Protein 6A8M (pdb70)

Organism: Eremothecium gossypii (strain ATCC 10895 / CBS 109.51 / FGSC 9923 / NRRL Y-1056) (NCBI:txid284811)

InterPro domains:
  IPR000994 Peptidase M24 [PF00557] (217-423)
  IPR011993 PH-like domain superfamily [G3DSA:2.30.29.30] (823-954)
  IPR013719 Histone chaperone RTT106/FACT complex subunit SPT16-like, middle domain [PF08512] (832-918)
  IPR013719 Histone chaperone RTT106/FACT complex subunit SPT16-like, middle domain [SM01287] (830-920)
  IPR013953 FACT complex subunit SPT16, middle domain [PF08644] (550-665)
  IPR013953 FACT complex subunit SPT16, middle domain [SM01286] (550-703)
  IPR029148 FACT complex subunit SPT16, N-terminal lobe domain [PF14826] (6-167)
  IPR029148 FACT complex subunit SPT16, N-terminal lobe domain [SM01285] (6-169)
  IPR029149 Creatinase/Aminopeptidase P/Spt16, N-terminal [G3DSA:3.40.350.10] (1-173)
  IPR036005 Creatinase/aminopeptidase-like [G3DSA:3.90.230.10] (174-444)
  IPR036005 Creatinase/aminopeptidase-like [SSF55920] (176-433)
  IPR040258 FACT complex subunit Spt16 [PTHR13980] (1-1027)
  IPR048969 FACT complex subunit SPT16, C-terminal domain [PF21091] (960-1028)
  IPR056595 FACT complex subunit SPT16, PH-like domain [PF24824] (675-811)

Foldseek 3Di:
DFAFDLVQLVVLLVLCLVQPCPFPPRALKEKEFAADDDPVCCFQPSNLVCCRNGLGGAHLWMWMGHFAEIEIEHAPVVVVNPVVSQVVVCVVCVPTYHYHYHHADPPPPGLLVVLVVVLVVRVVSHQEYEYSVPDDDDDDRVVSNVVNVVVSVVVPVHDYDYRLLVVCVSPFFADPQQVLQQLLQLVVQLVLVVVLLVLLVVCLVVVDWDFQLRSLVVSQCVLVPLVVVVVCFVVRQVSGDPPDTADSVQKHWPDRKEKEQDPADDPDPPDHHDGDTRDQAAKMKIKTWMGGSLWIWIWIAIFHEPHDPVSVVVLVVVVVLLCCLQVPQQDFFHALQSSQVSSLVSCVVPPVVQNVQKDQFQWAFGTSRRHSPSGTSHNPTPPDGRHARTKIWGKIKGAQDADPPPRRHDMGMTTFIWHHHPVGIDTSNPNDRPNVVSYHYD

Sequence (442 aa):
EVIIDFSTFENRLLALRDRFPSFDGSPSSLVFILGSADEENPYQKTTILHNWLLGYEFPTTLIAVFKEGCVVITSAAKTRYLEEGVAQMNKKLENTFKIELWQSSKEPGHNLKLFEDLVERVREAGSAVGLATKDSYQGKFITEWKGVWDTAVEKHGLNGVDVSLGLSSLWAVKDEKEQAYLQVSSRGSDKFMNLLSDELVRAVDEEIKITDAKLSDNVENEIDKSRFLKKLSPELTPLCPKGEKFDVNYLDWAYSPIIQSGPKYDLRVSARSSETQLDGNGCILASCCGIRYKNYCSNISRTFLIDPSDEMTDNYDFLLLLQEEIINNLLRVGATPKQIYDGAVNYINSKKPELSAGFTKNVGSLMGLEFRDSQFVLNNKNDYRKVENGDCFNISLGFNNLKDSKTGASYALQLADTVQLTSGGPKVLTNYTKSRSQISFYF

B-factor: mean 23.65, std 9.65, range [9.75, 64.54]

Radius of gyration: 23.93 Å; Cα contacts (8 Å, |Δi|>4): 865; chains: 1; bounding box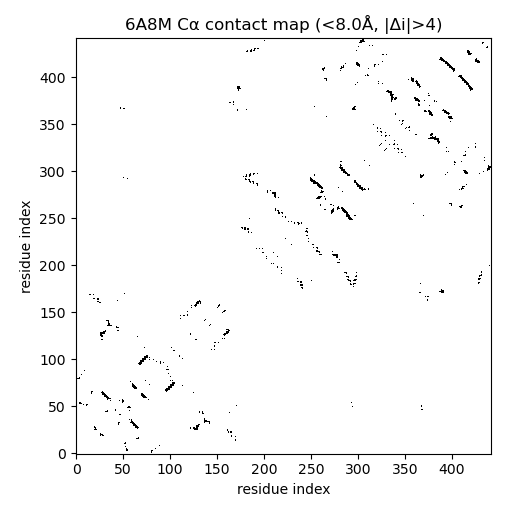: 48×43×73 Å

Nearest PDB structures (foldseek):
  6a8m-assembly1_A  TM=1.002E+00  e=1.510E-99  Eremothecium gossypii ATCC 10895
  3bit-assembly2_B  TM=9.788E-01  e=5.615E-69  Saccharomyces cerevisiae
  3biq-assembly1_A  TM=9.780E-01  e=4.143E-69  Saccharomyces cerevisiae
  3bip-assembly1_A  TM=9.819E-01  e=8.089E-69  Saccharomyces cerevisiae
  3cb5-assembly2_B  TM=9.221E-01  e=2.940E-47  Schizosaccharomyces pombe

Structure (mmCIF, N/CA/C/O backbone):
data_6A8M
#
_entry.id   6A8M
#
_cell.length_a   119.885
_cell.length_b   119.885
_cell.length_c   76.662
_cell.angle_alpha   90.00
_cell.angle_beta   90.00
_cell.angle_gamma   120.00
#
_symmetry.space_group_name_H-M   'H 3'
#
loop_
_entity.id
_entity.type
_entity.pdbx_description
1 polymer 'FACT complex subunit SPT16'
2 water water
#
loop_
_atom_site.group_PDB
_atom_site.id
_atom_site.type_symbol
_atom_site.label_atom_id
_atom_site.label_alt_id
_atom_site.label_comp_id
_atom_site.label_asym_id
_atom_site.label_entity_id
_atom_site.label_seq_id
_atom_site.pdbx_PDB_ins_code
_atom_site.Cartn_x
_atom_site.Cartn_y
_atom_site.Cartn_z
_atom_site.occupancy
_atom_site.B_iso_or_equiv
_atom_site.auth_seq_id
_atom_site.auth_comp_id
_atom_site.auth_asym_id
_atom_site.auth_atom_id
_atom_site.pdbx_PDB_model_num
ATOM 1 N N . GLU A 1 4 ? -1.853 12.955 31.951 1.00 59.28 4 GLU A N 1
ATOM 2 C CA . GLU A 1 4 ? -2.548 12.622 30.712 1.00 58.92 4 GLU A CA 1
ATOM 3 C C . GLU A 1 4 ? -3.998 13.107 30.741 1.00 57.11 4 GLU A C 1
ATOM 4 O O . GLU A 1 4 ? -4.399 13.939 29.927 1.00 57.64 4 GLU A O 1
ATOM 6 N N . VAL A 1 5 ? -4.778 12.582 31.680 1.00 53.67 5 VAL A N 1
ATOM 7 C CA . VAL A 1 5 ? -6.180 12.955 31.837 1.00 49.16 5 VAL A CA 1
ATOM 8 C C . VAL A 1 5 ? -6.273 14.111 32.825 1.00 46.06 5 VAL A C 1
ATOM 9 O O . VAL A 1 5 ? -5.865 13.984 33.985 1.00 44.04 5 VAL A O 1
ATOM 13 N N . ILE A 1 6 ? -6.800 15.243 32.364 1.00 43.02 6 ILE A N 1
ATOM 14 C CA . ILE A 1 6 ? -7.060 16.403 33.209 1.00 40.14 6 ILE A CA 1
ATOM 15 C C . ILE A 1 6 ? -8.455 16.902 32.874 1.00 36.25 6 ILE A C 1
ATOM 16 O O . ILE A 1 6 ? -8.727 17.265 31.722 1.00 36.37 6 ILE A O 1
ATOM 21 N N . ILE A 1 7 ? -9.334 16.924 33.870 1.00 31.73 7 ILE A N 1
ATOM 22 C CA . ILE A 1 7 ? -10.702 17.367 33.649 1.00 27.46 7 ILE A CA 1
ATOM 23 C C . ILE A 1 7 ? -10.751 18.886 33.717 1.00 26.28 7 ILE A C 1
ATOM 24 O O . ILE A 1 7 ? -10.191 19.498 34.631 1.00 26.93 7 ILE A O 1
ATOM 29 N N . ASP A 1 8 ? -11.374 19.493 32.715 1.00 25.52 8 ASP A N 1
ATOM 30 C CA . ASP A 1 8 ? -11.641 20.930 32.679 1.00 26.27 8 ASP A CA 1
ATOM 31 C C . ASP A 1 8 ? -12.802 21.208 33.625 1.00 24.69 8 ASP A C 1
ATOM 32 O O . ASP A 1 8 ? -13.963 20.944 33.296 1.00 24.43 8 ASP A O 1
ATOM 37 N N . PHE A 1 9 ? -12.500 21.751 34.805 1.00 24.71 9 PHE A N 1
ATOM 38 C CA . PHE A 1 9 ? -13.527 21.887 35.826 1.00 24.46 9 PHE A CA 1
ATOM 39 C C . PHE A 1 9 ? -14.384 23.144 35.686 1.00 25.74 9 PHE A C 1
ATOM 40 O O . PHE A 1 9 ? -15.477 23.187 36.255 1.00 24.70 9 PHE A O 1
ATOM 48 N N . SER A 1 10 ? -13.947 24.174 34.961 1.00 25.90 10 SER A N 1
ATOM 49 C CA . SER A 1 10 ? -14.898 25.256 34.716 1.00 27.66 10 SER A CA 1
ATOM 50 C C . SER A 1 10 ? -15.966 24.790 33.739 1.00 23.25 10 SER A C 1
ATOM 51 O O . SER A 1 10 ? -17.146 25.105 33.893 1.00 23.26 10 SER A O 1
ATOM 54 N N . THR A 1 11 ? -15.561 23.986 32.760 1.00 24.08 11 THR A N 1
ATOM 55 C CA . THR A 1 11 ? -16.494 23.389 31.822 1.00 24.83 11 THR A CA 1
ATOM 56 C C . THR A 1 11 ? -17.413 22.389 32.524 1.00 22.00 11 THR A C 1
ATOM 57 O O . THR A 1 11 ? -18.632 22.385 32.301 1.00 22.02 11 THR A O 1
ATOM 61 N N . PHE A 1 12 ? -16.840 21.552 33.389 1.00 19.75 12 PHE A N 1
ATOM 62 C CA . PHE A 1 12 ? -17.633 20.606 34.177 1.00 18.51 12 PHE A CA 1
ATOM 63 C C . PHE A 1 12 ? -18.681 21.332 35.004 1.00 18.25 12 PHE A C 1
ATOM 64 O O . PHE A 1 12 ? -19.850 20.948 35.005 1.00 20.41 12 PHE A O 1
ATOM 72 N N . GLU A 1 13 ? -18.276 22.401 35.705 1.00 19.15 13 GLU A N 1
ATOM 73 C CA . GLU A 1 13 ? -19.208 23.148 36.545 1.00 18.61 13 GLU A CA 1
ATOM 74 C C . GLU A 1 13 ? -20.342 23.763 35.726 1.00 18.26 13 GLU A C 1
ATOM 75 O O . GLU A 1 13 ? -21.521 23.614 36.063 1.00 20.70 13 GLU A O 1
ATOM 81 N N . ASN A 1 14 ? -20.005 24.457 34.638 1.00 19.32 14 ASN A N 1
ATOM 82 C CA . ASN A 1 14 ? -21.034 25.133 33.849 1.00 20.24 14 ASN A CA 1
ATOM 83 C C . ASN A 1 14 ? -22.019 24.141 33.246 1.00 17.89 14 ASN A C 1
ATOM 84 O O . ASN A 1 14 ? -23.230 24.394 33.220 1.00 21.78 14 ASN A O 1
ATOM 89 N N . ARG A 1 15 ? -21.524 22.996 32.785 1.00 18.01 15 ARG A N 1
ATOM 90 C CA . ARG A 1 15 ? -22.391 22.038 32.104 1.00 16.37 15 ARG A CA 1
ATOM 91 C C . ARG A 1 15 ? -23.228 21.245 33.098 1.00 16.57 15 ARG A C 1
ATOM 92 O O . ARG A 1 15 ? -24.412 20.983 32.853 1.00 15.97 15 ARG A O 1
ATOM 100 N N . LEU A 1 16 ? -22.626 20.858 34.222 1.00 16.50 16 LEU A N 1
ATOM 101 C CA . LEU A 1 16 ? -23.385 20.184 35.273 1.00 16.34 16 LEU A CA 1
ATOM 102 C C . LEU A 1 16 ? -24.465 21.090 35.842 1.00 17.21 16 LEU A C 1
ATOM 103 O O . LEU A 1 16 ? -25.598 20.648 36.057 1.00 18.03 16 LEU A O 1
ATOM 108 N N . LEU A 1 17 ? -24.145 22.371 36.073 1.00 18.20 17 LEU A N 1
ATOM 109 C CA . LEU A 1 17 ? -25.160 23.293 36.574 1.00 17.77 17 LEU A CA 1
ATOM 110 C C . LEU A 1 17 ? -26.234 23.563 35.524 1.00 16.96 17 LEU A C 1
ATOM 111 O O . LEU A 1 17 ? -27.417 23.673 35.864 1.00 19.46 17 LEU A O 1
ATOM 116 N N . ALA A 1 18 ? -25.855 23.634 34.242 1.00 16.57 18 ALA A N 1
ATOM 117 C CA . ALA A 1 18 ? -26.872 23.753 33.191 1.00 17.79 18 ALA A CA 1
ATOM 118 C C . ALA A 1 18 ? -27.825 22.568 33.204 1.00 17.73 18 ALA A C 1
ATOM 119 O O . ALA A 1 18 ? -29.041 22.737 33.057 1.00 17.42 18 ALA A O 1
ATOM 121 N N . LEU A 1 19 ? -27.291 21.359 33.414 1.00 18.67 19 LEU A N 1
ATOM 122 C CA . LEU A 1 19 ? -28.126 20.161 33.499 1.00 18.47 19 LEU A CA 1
ATOM 123 C C . LEU A 1 19 ? -29.052 20.212 34.705 1.00 18.67 19 LEU A C 1
ATOM 124 O O . LEU A 1 19 ? -30.239 19.878 34.608 1.00 20.18 19 LEU A O 1
ATOM 129 N N . ARG A 1 20 ? -28.518 20.615 35.859 1.00 17.23 20 ARG A N 1
ATOM 130 C CA . ARG A 1 20 ? -29.343 20.817 37.045 1.00 19.91 20 ARG A CA 1
ATOM 131 C C . ARG A 1 20 ? -30.471 21.799 36.759 1.00 19.66 20 ARG A C 1
ATOM 132 O O . ARG A 1 20 ? -31.634 21.540 37.081 1.00 23.13 20 ARG A O 1
ATOM 140 N N . ASP A 1 21 ? -30.138 22.936 36.149 1.00 21.27 21 ASP A N 1
ATOM 141 C CA . ASP A 1 21 ? -31.145 23.967 35.908 1.00 26.02 21 ASP A CA 1
ATOM 142 C C . ASP A 1 21 ? -32.244 23.477 34.976 1.00 26.32 21 ASP A C 1
ATOM 143 O O . ASP A 1 21 ? -33.421 23.795 35.178 1.00 25.61 21 ASP A O 1
ATOM 148 N N . ARG A 1 22 ? -31.891 22.667 33.975 1.00 26.65 22 ARG A N 1
ATOM 149 C CA . ARG A 1 22 ? -32.819 22.386 32.886 1.00 29.29 22 ARG A CA 1
ATOM 150 C C . ARG A 1 22 ? -33.634 21.114 33.072 1.00 26.93 22 ARG A C 1
ATOM 151 O O . ARG A 1 22 ? -34.750 21.033 32.539 1.00 26.36 22 ARG A O 1
ATOM 159 N N . PHE A 1 23 ? -33.134 20.117 33.829 1.00 23.15 23 PHE A N 1
ATOM 160 C CA . PHE A 1 23 ? -33.800 18.820 33.774 1.00 21.20 23 PHE A CA 1
ATOM 161 C C . PHE A 1 23 ? -35.222 18.790 34.353 1.00 22.31 23 PHE A C 1
ATOM 162 O O . PHE A 1 23 ? -36.045 18.033 33.832 1.00 22.60 23 PHE A O 1
ATOM 170 N N . PRO A 1 24 ? -35.580 19.540 35.408 1.00 22.91 24 PRO A N 1
ATOM 171 C CA . PRO A 1 24 ? -36.945 19.388 35.937 1.00 24.98 24 PRO A CA 1
ATOM 172 C C . PRO A 1 24 ? -38.026 19.777 34.945 1.00 28.39 24 PRO A C 1
ATOM 173 O O . PRO A 1 24 ? -39.157 19.291 35.074 1.00 31.81 24 PRO A O 1
ATOM 177 N N . SER A 1 25 ? -37.716 20.619 33.957 1.00 29.54 25 SER A N 1
ATOM 178 C CA . SER A 1 25 ? -38.662 20.985 32.908 1.00 31.67 25 SER A CA 1
ATOM 179 C C . SER A 1 25 ? -38.512 20.143 31.638 1.00 28.38 25 SER A C 1
ATOM 180 O O . SER A 1 25 ? -39.178 20.434 30.633 1.00 26.35 25 SER A O 1
ATOM 183 N N . PHE A 1 26 ? -37.644 19.127 31.645 1.00 23.62 26 PHE A N 1
ATOM 184 C CA . PHE A 1 26 ? -37.735 18.091 30.624 1.00 22.16 26 PHE A CA 1
ATOM 185 C C . PHE A 1 26 ? -39.153 17.529 30.583 1.00 23.09 26 PHE A C 1
ATOM 186 O O . PHE A 1 26 ? -39.868 17.514 31.591 1.00 25.58 26 PHE A O 1
ATOM 194 N N . ASP A 1 27 ? -39.565 17.083 29.400 1.00 21.84 27 ASP A N 1
ATOM 195 C CA . ASP A 1 27 ? -40.829 16.371 29.270 1.00 22.53 27 ASP A CA 1
ATOM 196 C C . ASP A 1 27 ? -40.927 15.295 30.340 1.00 22.56 27 ASP A C 1
ATOM 197 O O . ASP A 1 27 ? -39.953 14.597 30.632 1.00 24.24 27 ASP A O 1
ATOM 202 N N . GLY A 1 28 ? -42.107 15.169 30.939 1.00 23.63 28 GLY A N 1
ATOM 203 C CA . GLY A 1 28 ? -42.299 14.198 31.994 1.00 25.23 28 GLY A CA 1
ATOM 204 C C . GLY A 1 28 ? -41.909 14.668 33.378 1.00 25.22 28 GLY A C 1
ATOM 205 O O . GLY A 1 28 ? -42.115 13.920 34.340 1.00 26.84 28 GLY A O 1
ATOM 206 N N . SER A 1 29 ? -41.342 15.869 33.507 1.00 24.92 29 SER A N 1
ATOM 207 C CA . SER A 1 29 ? -41.019 16.475 34.796 1.00 26.10 29 SER A CA 1
ATOM 208 C C . SER A 1 29 ? -40.272 15.525 35.740 1.00 24.40 29 SER A C 1
ATOM 209 O O . SER A 1 29 ? -40.776 15.186 36.814 1.00 26.87 29 SER A O 1
ATOM 212 N N . PRO A 1 30 ? -39.081 15.059 35.368 1.00 21.85 30 PRO A N 1
ATOM 213 C CA . PRO A 1 30 ? -38.335 14.202 36.296 1.00 22.47 30 PRO A CA 1
ATOM 214 C C . PRO A 1 30 ? -37.896 15.010 37.510 1.00 22.63 30 PRO A C 1
ATOM 215 O O . PRO A 1 30 ? -37.569 16.195 37.400 1.00 24.40 30 PRO A O 1
ATOM 219 N N . SER A 1 31 ? -37.907 14.360 38.673 1.00 23.10 31 SER A N 1
ATOM 220 C CA . SER A 1 31 ? -37.483 14.973 39.925 1.00 25.90 31 SER A CA 1
ATOM 221 C C . SER A 1 31 ? -36.007 14.756 40.219 1.00 22.69 31 SER A C 1
ATOM 222 O O . SER A 1 31 ? -35.458 15.414 41.115 1.00 22.25 31 SER A O 1
ATOM 225 N N . SER A 1 32 ? -35.363 13.854 39.488 1.00 21.03 32 SER A N 1
ATOM 226 C CA . SER A 1 32 ? -33.946 13.538 39.624 1.00 20.92 32 SER A CA 1
ATOM 227 C C . SER A 1 32 ? -33.551 12.774 38.369 1.00 20.48 32 SER A C 1
ATOM 228 O O . SER A 1 32 ? -34.409 12.314 37.620 1.00 20.40 32 SER A O 1
ATOM 231 N N . LEU A 1 33 ? -32.242 12.637 38.158 1.00 18.12 33 LEU A N 1
ATOM 232 C CA . LEU A 1 33 ? -31.679 11.928 37.016 1.00 17.79 33 LEU A CA 1
ATOM 233 C C . LEU A 1 33 ? -30.730 10.865 37.540 1.00 16.21 33 LEU A C 1
ATOM 234 O O . LEU A 1 33 ? -30.011 11.113 38.511 1.00 15.07 33 LEU A O 1
ATOM 239 N N . VAL A 1 34 ? -30.712 9.690 36.903 1.00 15.61 34 VAL A N 1
ATOM 240 C CA . VAL A 1 34 ? -29.706 8.669 37.197 1.00 15.94 34 VAL A CA 1
ATOM 241 C C . VAL A 1 34 ? -29.127 8.125 35.891 1.00 15.68 34 VAL A C 1
ATOM 242 O O . VAL A 1 34 ? -29.875 7.642 35.032 1.00 16.42 34 VAL A O 1
ATOM 246 N N . PHE A 1 35 ? -27.796 8.172 35.764 1.00 14.23 35 PHE A N 1
ATOM 247 C CA . PHE A 1 35 ? -27.074 7.648 34.608 1.00 13.68 35 PHE A CA 1
ATOM 248 C C . PHE A 1 35 ? -26.035 6.648 35.096 1.00 14.22 35 PHE A C 1
ATOM 249 O O . PHE A 1 35 ? -25.257 6.962 36.003 1.00 16.11 35 PHE A O 1
ATOM 257 N N . ILE A 1 36 ? -26.005 5.463 34.484 1.00 15.61 36 ILE A N 1
ATOM 258 C CA . ILE A 1 36 ? -25.140 4.382 34.949 1.00 15.20 36 ILE A CA 1
ATOM 259 C C . ILE A 1 36 ? -24.308 3.907 33.775 1.00 15.58 36 ILE A C 1
ATOM 260 O O . ILE A 1 36 ? -24.856 3.404 32.787 1.00 17.78 36 ILE A O 1
ATOM 265 N N . LEU A 1 37 ? -22.992 4.027 33.893 1.00 15.08 37 LEU A N 1
ATOM 266 C CA . LEU A 1 37 ? -22.087 3.574 32.850 1.00 15.62 37 LEU A CA 1
ATOM 267 C C . LEU A 1 37 ? -21.437 2.290 33.346 1.00 16.03 37 LEU A C 1
ATOM 268 O O . LEU A 1 37 ? -20.815 2.280 34.410 1.00 16.67 37 LEU A O 1
ATOM 273 N N . GLY A 1 38 ? -21.601 1.205 32.596 1.00 17.38 38 GLY A N 1
ATOM 274 C CA . GLY A 1 38 ? -20.944 -0.022 32.992 1.00 19.21 38 GLY A CA 1
ATOM 275 C C . GLY A 1 38 ? -19.575 -0.145 32.355 1.00 19.26 38 GLY A C 1
ATOM 276 O O . GLY A 1 38 ? -18.785 0.800 32.388 1.00 18.26 38 GLY A O 1
ATOM 277 N N . SER A 1 39 ? -19.279 -1.293 31.755 1.00 21.54 39 SER A N 1
ATOM 278 C CA . SER A 1 39 ? -18.008 -1.432 31.063 1.00 21.83 39 SER A CA 1
ATOM 279 C C . SER A 1 39 ? -18.051 -0.676 29.741 1.00 20.85 39 SER A C 1
ATOM 280 O O . SER A 1 39 ? -19.096 -0.576 29.087 1.00 21.77 39 SER A O 1
ATOM 283 N N . ALA A 1 40 ? -16.900 -0.144 29.343 1.00 24.40 40 ALA A N 1
ATOM 284 C CA . ALA A 1 40 ? -16.830 0.581 28.082 1.00 28.56 40 ALA A CA 1
ATOM 285 C C . ALA A 1 40 ? -17.157 -0.348 26.923 1.00 30.50 40 ALA A C 1
ATOM 286 O O . ALA A 1 40 ? -16.795 -1.529 26.924 1.00 30.29 40 ALA A O 1
ATOM 288 N N . ASP A 1 41 ? -17.880 0.188 25.947 1.00 33.27 41 ASP A N 1
ATOM 289 C CA . ASP A 1 41 ? -18.281 -0.540 24.747 1.00 38.33 41 ASP A CA 1
ATOM 290 C C . ASP A 1 41 ? -17.845 0.317 23.563 1.00 40.48 41 ASP A C 1
ATOM 291 O O . ASP A 1 41 ? -18.602 1.179 23.107 1.00 38.13 41 ASP A O 1
ATOM 296 N N . GLU A 1 42 ? -16.619 0.093 23.079 1.00 44.71 42 GLU A N 1
ATOM 297 C CA . GLU A 1 42 ? -16.104 0.902 21.979 1.00 47.08 42 GLU A CA 1
ATOM 298 C C . GLU A 1 42 ? -16.895 0.706 20.693 1.00 47.80 42 GLU A C 1
ATOM 299 O O . GLU A 1 42 ? -16.735 1.503 19.761 1.00 47.85 42 GLU A O 1
ATOM 301 N N . GLU A 1 43 ? -17.755 -0.312 20.627 1.00 49.54 43 GLU A N 1
ATOM 302 C CA . GLU A 1 43 ? -18.584 -0.541 19.452 1.00 51.86 43 GLU A CA 1
ATOM 303 C C . GLU A 1 43 ? -19.846 0.314 19.425 1.00 49.98 43 GLU A C 1
ATOM 304 O O . GLU A 1 43 ? -20.510 0.369 18.383 1.00 49.64 43 GLU A O 1
ATOM 310 N N . ASN A 1 44 ? -20.195 0.975 20.529 1.00 43.89 44 ASN A N 1
ATOM 311 C CA . ASN A 1 44 ? -21.362 1.858 20.583 1.00 40.07 44 ASN A CA 1
ATOM 312 C C . ASN A 1 44 ? -20.983 3.134 21.315 1.00 33.03 44 ASN A C 1
ATOM 313 O O . ASN A 1 44 ? -21.363 3.351 22.473 1.00 31.73 44 ASN A O 1
ATOM 318 N N . PRO A 1 45 ? -20.252 4.029 20.646 1.00 27.98 45 PRO A N 1
ATOM 319 C CA . PRO A 1 45 ? -19.724 5.221 21.324 1.00 24.23 45 PRO A CA 1
ATOM 320 C C . PRO A 1 45 ? -20.733 6.339 21.537 1.00 22.41 45 PRO A C 1
ATOM 321 O O . PRO A 1 45 ? -20.401 7.307 22.227 1.00 25.03 45 PRO A O 1
ATOM 325 N N . TYR A 1 46 ? -21.931 6.255 20.958 1.00 19.81 46 TYR A N 1
ATOM 326 C CA . TYR A 1 46 ? -22.878 7.364 20.982 1.00 18.19 46 TYR A CA 1
ATOM 327 C C . TYR A 1 46 ? -24.068 7.103 21.899 1.00 16.38 46 TYR A C 1
ATOM 328 O O . TYR A 1 46 ? -25.130 7.713 21.706 1.00 22.44 46 TYR A O 1
ATOM 337 N N . GLN A 1 47 ? -23.924 6.222 22.887 1.00 15.79 47 GLN A N 1
ATOM 338 C CA . GLN A 1 47 ? -24.981 6.067 23.885 1.00 15.68 47 GLN A CA 1
ATOM 339 C C . GLN A 1 47 ? -25.074 7.335 24.734 1.00 16.75 47 GLN A C 1
ATOM 340 O O . GLN A 1 47 ? -24.088 8.050 24.942 1.00 15.71 47 GLN A O 1
ATOM 346 N N . LYS A 1 48 ? -26.287 7.627 25.209 1.00 16.58 48 LYS A N 1
ATOM 347 C CA . LYS A 1 48 ? -26.503 8.921 25.845 1.00 15.51 48 LYS A CA 1
ATOM 348 C C . LYS A 1 48 ? -25.635 9.085 27.078 1.00 12.69 48 LYS A C 1
ATOM 349 O O . LYS A 1 48 ? -25.149 10.187 27.364 1.00 13.00 48 LYS A O 1
ATOM 355 N N . THR A 1 49 ? -25.430 8.006 27.828 1.00 13.33 49 THR A N 1
ATOM 356 C CA . THR A 1 49 ? -24.647 8.134 29.053 1.00 14.17 49 THR A CA 1
ATOM 357 C C . THR A 1 49 ? -23.186 8.393 28.738 1.00 13.96 49 THR A C 1
ATOM 358 O O . THR A 1 49 ? -22.537 9.214 29.404 1.00 13.89 49 THR A O 1
ATOM 362 N N . THR A 1 50 ? -22.665 7.733 27.702 1.00 13.51 50 THR A N 1
ATOM 363 C CA . THR A 1 50 ? -21.302 8.010 27.255 1.00 11.93 50 THR A CA 1
ATOM 364 C C . THR A 1 50 ? -21.168 9.432 26.748 1.00 14.17 50 THR A C 1
ATOM 365 O O . THR A 1 50 ? -20.186 10.117 27.052 1.00 13.46 50 THR A O 1
ATOM 369 N N . ILE A 1 51 ? -22.146 9.900 25.965 1.00 13.27 51 ILE A N 1
ATOM 370 C CA . ILE A 1 51 ? -22.118 11.291 25.518 1.00 14.79 51 ILE A CA 1
ATOM 371 C C . ILE A 1 51 ? -22.102 12.220 26.725 1.00 13.51 51 ILE A C 1
ATOM 372 O O . ILE A 1 51 ? -21.309 13.163 26.791 1.00 12.97 51 ILE A O 1
ATOM 377 N N . LEU A 1 52 ? -22.966 11.946 27.713 1.00 12.26 52 LEU A N 1
ATOM 378 C CA . LEU A 1 52 ? -23.019 12.779 28.906 1.00 11.87 52 LEU A CA 1
ATOM 379 C C . LEU A 1 52 ? -21.658 12.841 29.594 1.00 13.07 52 LEU A C 1
ATOM 380 O O . LEU A 1 52 ? -21.207 13.926 29.997 1.00 14.21 52 LEU A O 1
ATOM 385 N N . HIS A 1 53 ? -20.965 11.698 29.702 1.00 12.53 53 HIS A N 1
ATOM 386 C CA . HIS A 1 53 ? -19.625 11.713 30.296 1.00 12.78 53 HIS A CA 1
ATOM 387 C C . HIS A 1 53 ? -18.677 12.573 29.482 1.00 13.52 53 HIS A C 1
ATOM 388 O O . HIS A 1 53 ? -17.923 13.379 30.039 1.00 15.35 53 HIS A O 1
ATOM 395 N N . ASN A 1 54 ? -18.712 12.419 28.158 1.00 15.11 54 ASN A N 1
ATOM 396 C CA . ASN A 1 54 ? -17.821 13.196 27.313 1.00 14.50 54 ASN A CA 1
ATOM 397 C C . ASN A 1 54 ? -18.112 14.674 27.463 1.00 14.45 54 ASN A C 1
ATOM 398 O O . ASN A 1 54 ? -17.188 15.499 27.485 1.00 16.06 54 ASN A O 1
ATOM 403 N N . TRP A 1 55 ? -19.396 15.018 27.606 1.00 12.34 55 TRP A N 1
ATOM 404 C CA . TRP A 1 55 ? -19.805 16.413 27.771 1.00 13.59 55 TRP A CA 1
ATOM 405 C C . TRP A 1 55 ? -19.400 16.959 29.138 1.00 14.06 55 TRP A C 1
ATOM 406 O O . TRP A 1 55 ? -18.801 18.037 29.237 1.00 15.37 55 TRP A O 1
ATOM 417 N N . LEU A 1 56 ? -19.710 16.229 30.212 1.00 14.28 56 LEU A N 1
ATOM 418 C CA . LEU A 1 56 ? -19.420 16.767 31.540 1.00 15.52 56 LEU A CA 1
ATOM 419 C C . LEU A 1 56 ? -17.932 16.738 31.850 1.00 16.01 56 LEU A C 1
ATOM 420 O O . LEU A 1 56 ? -17.395 17.687 32.445 1.00 16.42 56 LEU A O 1
ATOM 425 N N . LEU A 1 57 ? -17.261 15.642 31.482 1.00 15.47 57 LEU A N 1
ATOM 426 C CA . LEU A 1 57 ? -15.927 15.324 31.968 1.00 17.87 57 LEU A CA 1
ATOM 427 C C . LEU A 1 57 ? -14.855 15.393 30.900 1.00 20.19 57 LEU A C 1
ATOM 428 O O . LEU A 1 57 ? -13.679 15.558 31.247 1.00 21.48 57 LEU A O 1
ATOM 433 N N . GLY A 1 58 ? -15.225 15.275 29.623 1.00 19.53 58 GLY A N 1
ATOM 434 C CA . GLY A 1 58 ? -14.256 15.150 28.552 1.00 18.83 58 GLY A CA 1
ATOM 435 C C . GLY A 1 58 ? -13.800 13.739 28.290 1.00 20.58 58 GLY A C 1
ATOM 436 O O . GLY A 1 58 ? -13.064 13.515 27.321 1.00 21.10 58 GLY A O 1
ATOM 437 N N . TYR A 1 59 ? -14.245 12.775 29.098 1.00 18.29 59 TYR A N 1
ATOM 438 C CA . TYR A 1 59 ? -13.793 11.390 29.038 1.00 17.69 59 TYR A CA 1
ATOM 439 C C . TYR A 1 59 ? -14.931 10.510 29.504 1.00 18.57 59 TYR A C 1
ATOM 440 O O . TYR A 1 59 ? -15.758 10.934 30.313 1.00 18.81 59 TYR A O 1
ATOM 449 N N . GLU A 1 60 ? -14.958 9.283 28.998 1.00 17.83 60 GLU A N 1
ATOM 450 C CA . GLU A 1 60 ? -15.873 8.282 29.524 1.00 18.77 60 GLU A CA 1
ATOM 451 C C . GLU A 1 60 ? -15.274 7.689 30.803 1.00 19.48 60 GLU A C 1
ATOM 452 O O . GLU A 1 60 ? -14.087 7.343 30.843 1.00 18.39 60 GLU A O 1
ATOM 458 N N . PHE A 1 61 ? -16.078 7.622 31.869 1.00 16.56 61 PHE A N 1
ATOM 459 C CA . PHE A 1 61 ? -15.659 7.013 33.130 1.00 17.05 61 PHE A CA 1
ATOM 460 C C . PHE A 1 61 ? -16.403 5.699 33.281 1.00 17.88 61 PHE A C 1
ATOM 461 O O . PHE A 1 61 ? -17.582 5.694 33.676 1.00 18.16 61 PHE A O 1
ATOM 469 N N . PRO A 1 62 ? -15.803 4.566 32.936 1.00 18.10 62 PRO A N 1
ATOM 470 C CA . PRO A 1 62 ? -16.521 3.298 33.070 1.00 17.23 62 PRO A CA 1
ATOM 471 C C . PRO A 1 62 ? -16.853 2.996 34.523 1.00 16.09 62 PRO A C 1
ATOM 472 O O . PRO A 1 62 ? -16.269 3.558 35.456 1.00 16.89 62 PRO A O 1
ATOM 476 N N . THR A 1 63 ? -17.829 2.101 34.696 1.00 15.65 63 THR A N 1
ATOM 477 C CA . THR A 1 63 ? -18.189 1.585 36.016 1.00 16.30 63 THR A CA 1
ATOM 478 C C . THR A 1 63 ? -18.465 2.723 37.001 1.00 15.04 63 THR A C 1
ATOM 479 O O . THR A 1 63 ? -17.871 2.810 38.075 1.00 19.96 63 THR A O 1
ATOM 483 N N . THR A 1 64 ? -19.339 3.639 36.590 1.00 14.71 64 THR A N 1
ATOM 484 C CA . THR A 1 64 ? -19.565 4.893 37.291 1.00 15.18 64 THR A CA 1
ATOM 485 C C . THR A 1 64 ? -21.038 5.242 37.220 1.00 14.58 64 THR A C 1
ATOM 486 O O . THR A 1 64 ? -21.659 5.086 36.168 1.00 14.69 64 THR A O 1
ATOM 490 N N . LEU A 1 65 ? -21.586 5.704 38.338 1.00 14.81 65 LEU A N 1
ATOM 491 C CA . LEU A 1 65 ? -22.949 6.201 38.389 1.00 14.03 65 LEU A CA 1
ATOM 492 C C . LEU A 1 65 ? -22.925 7.694 38.693 1.00 13.67 65 LEU A C 1
ATOM 493 O O . LEU A 1 65 ? -22.191 8.152 39.571 1.00 15.25 65 LEU A O 1
ATOM 498 N N . ILE A 1 66 ? -23.760 8.450 37.991 1.00 15.06 66 ILE A N 1
ATOM 499 C CA . ILE A 1 66 ? -23.948 9.865 38.244 1.00 14.30 66 ILE A CA 1
ATOM 500 C C . ILE A 1 66 ? -25.442 10.103 38.415 1.00 15.21 66 ILE A C 1
ATOM 501 O O . ILE A 1 66 ? -26.226 9.771 37.522 1.00 15.40 66 ILE A O 1
ATOM 506 N N . ALA A 1 67 ? -25.832 10.680 39.540 1.00 15.17 67 ALA A N 1
ATOM 507 C CA . ALA A 1 67 ? -27.218 11.053 39.772 1.00 15.66 67 ALA A CA 1
ATOM 508 C C . ALA A 1 67 ? -27.287 12.539 40.067 1.00 16.18 67 ALA A C 1
ATOM 509 O O . ALA A 1 67 ? -26.417 13.078 40.755 1.00 15.57 67 ALA A O 1
ATOM 511 N N . VAL A 1 68 ? -28.318 13.200 39.538 1.00 15.93 68 VAL A N 1
ATOM 512 C CA . VAL A 1 68 ? -28.430 14.656 39.611 1.00 15.28 68 VAL A CA 1
ATOM 513 C C . VAL A 1 68 ? -29.738 15.024 40.296 1.00 17.30 68 VAL A C 1
ATOM 514 O O . VAL A 1 68 ? -30.780 14.421 40.024 1.00 17.17 68 VAL A O 1
ATOM 518 N N . PHE A 1 69 ? -29.673 16.022 41.182 1.00 18.15 69 PHE A N 1
ATOM 519 C CA . PHE A 1 69 ? -30.813 16.511 41.953 1.00 21.92 69 PHE A CA 1
ATOM 520 C C . PHE A 1 69 ? -30.791 18.036 41.952 1.00 21.67 69 PHE A C 1
ATOM 521 O O . PHE A 1 69 ? -29.798 18.659 41.566 1.00 22.76 69 PHE A O 1
ATOM 529 N N . LYS A 1 70 ? -31.883 18.649 42.430 1.00 21.48 70 LYS A N 1
ATOM 530 C CA . LYS A 1 70 ? -31.882 20.105 42.592 1.00 22.58 70 LYS A CA 1
ATOM 531 C C . LYS A 1 70 ? -30.710 20.574 43.446 1.00 23.85 70 LYS A C 1
ATOM 532 O O . LYS A 1 70 ? -30.029 21.555 43.106 1.00 25.07 70 LYS A O 1
ATOM 538 N N . GLU A 1 71 ? -30.447 19.891 44.553 1.00 24.53 71 GLU A N 1
ATOM 539 C CA . GLU A 1 71 ? -29.506 20.402 45.543 1.00 25.91 71 GLU A CA 1
ATOM 540 C C . GLU A 1 71 ? -28.131 19.750 45.463 1.00 23.67 71 GLU A C 1
ATOM 541 O O . GLU A 1 71 ? -27.256 20.083 46.275 1.00 24.31 71 GLU A O 1
ATOM 547 N N . GLY A 1 72 ? -27.913 18.830 44.531 1.00 21.55 72 GLY A N 1
ATOM 548 C CA . GLY A 1 72 ? -26.612 18.193 44.464 1.00 18.77 72 GLY A CA 1
ATOM 549 C C . GLY A 1 72 ? -26.527 17.093 43.429 1.00 17.29 72 GLY A C 1
ATOM 550 O O . GLY A 1 72 ? -27.419 16.897 42.596 1.00 17.41 72 GLY A O 1
ATOM 551 N N . CYS A 1 73 ? -25.401 16.390 43.496 1.00 15.89 73 CYS A N 1
ATOM 552 C CA . CYS A 1 73 ? -25.056 15.365 42.529 1.00 15.27 73 CYS A CA 1
ATOM 553 C C . CYS A 1 73 ? -24.287 14.293 43.283 1.00 15.34 73 CYS A C 1
ATOM 554 O O . CYS A 1 73 ? -23.472 14.613 44.150 1.00 17.72 73 CYS A O 1
ATOM 557 N N . VAL A 1 74 ? -24.584 13.029 42.990 1.00 15.23 74 VAL A N 1
ATOM 558 C CA . VAL A 1 74 ? -23.854 11.902 43.558 1.00 15.35 74 VAL A CA 1
ATOM 559 C C . VAL A 1 74 ? -23.119 11.223 42.418 1.00 15.55 74 VAL A C 1
ATOM 560 O O . VAL A 1 74 ? -23.723 10.915 41.384 1.00 15.53 74 VAL A O 1
ATOM 564 N N . VAL A 1 75 ? -21.817 11.012 42.596 1.00 15.68 75 VAL A N 1
ATOM 565 C CA . VAL A 1 75 ? -21.001 10.223 41.680 1.00 15.73 75 VAL A CA 1
ATOM 566 C C . VAL A 1 75 ? -20.496 9.016 42.456 1.00 16.45 75 VAL A C 1
ATOM 567 O O . VAL A 1 75 ? -19.847 9.178 43.494 1.00 18.85 75 VAL A O 1
ATOM 571 N N . ILE A 1 76 ? -20.795 7.815 41.962 1.00 15.00 76 ILE A N 1
ATOM 572 C CA . ILE A 1 76 ? -20.260 6.575 42.520 1.00 16.65 76 ILE A CA 1
ATOM 573 C C . ILE A 1 76 ? -19.202 6.095 41.546 1.00 16.32 76 ILE A C 1
ATOM 574 O O . ILE A 1 76 ? -19.510 5.807 40.383 1.00 16.11 76 ILE A O 1
ATOM 579 N N . THR A 1 77 ? -17.955 6.037 41.995 1.00 17.23 77 THR A N 1
ATOM 580 C CA . THR A 1 77 ? -16.871 5.673 41.092 1.00 18.31 77 THR A CA 1
ATOM 581 C C . THR A 1 77 ? -15.681 5.206 41.924 1.00 18.47 77 THR A C 1
ATOM 582 O O . THR A 1 77 ? -15.660 5.343 43.148 1.00 19.22 77 THR A O 1
ATOM 586 N N . SER A 1 78 ? -14.686 4.659 41.239 1.00 18.94 78 SER A N 1
ATOM 587 C CA . SER A 1 78 ? -13.582 4.007 41.928 1.00 20.09 78 SER A CA 1
ATOM 588 C C . SER A 1 78 ? -12.659 5.031 42.583 1.00 22.17 78 SER A C 1
ATOM 589 O O . SER A 1 78 ? -12.678 6.222 42.269 1.00 20.29 78 SER A O 1
ATOM 592 N N . ALA A 1 79 ? -11.812 4.536 43.491 1.00 23.67 79 ALA A N 1
ATOM 593 C CA . ALA A 1 79 ? -10.879 5.424 44.171 1.00 25.24 79 ALA A CA 1
ATOM 594 C C . ALA A 1 79 ? -9.931 6.091 43.180 1.00 24.73 79 ALA A C 1
ATOM 595 O O . ALA A 1 79 ? -9.568 7.262 43.348 1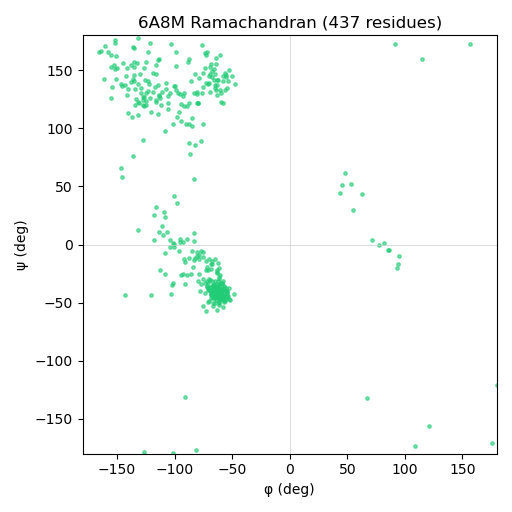.00 25.42 79 ALA A O 1
ATOM 597 N N . ALA A 1 80 ? -9.512 5.357 42.145 1.00 25.59 80 ALA A N 1
ATOM 598 C CA . ALA A 1 80 ? -8.600 5.918 41.150 1.00 26.67 80 ALA A CA 1
ATOM 599 C C . ALA A 1 80 ? -9.272 7.013 40.330 1.00 28.59 80 ALA A C 1
ATOM 600 O O . ALA A 1 80 ? -8.660 8.049 40.047 1.00 30.85 80 ALA A O 1
ATOM 602 N N . LYS A 1 81 ? -10.529 6.806 39.936 1.00 26.87 81 LYS A N 1
ATOM 603 C CA . LYS A 1 81 ? -11.228 7.844 39.187 1.00 24.98 81 LYS A CA 1
ATOM 604 C C . LYS A 1 81 ? -11.557 9.032 40.072 1.00 23.56 81 LYS A C 1
ATOM 605 O O . LYS A 1 81 ? -11.583 10.173 39.591 1.00 22.99 81 LYS A O 1
ATOM 611 N N . THR A 1 82 ? -11.823 8.778 41.355 1.00 22.39 82 THR A N 1
ATOM 612 C CA . THR A 1 82 ? -12.067 9.855 42.303 1.00 25.42 82 THR A CA 1
ATOM 613 C C . THR A 1 82 ? -10.885 10.814 42.367 1.00 28.05 82 THR A C 1
ATOM 614 O O . THR A 1 82 ? -11.073 12.022 42.568 1.00 29.23 82 THR A O 1
ATOM 618 N N . ARG A 1 83 ? -9.669 10.306 42.146 1.00 29.84 83 ARG A N 1
ATOM 619 C CA . ARG A 1 83 ? -8.484 11.160 42.167 1.00 30.90 83 ARG A CA 1
ATOM 620 C C . ARG A 1 83 ? -8.540 12.250 41.098 1.00 29.36 83 ARG A C 1
ATOM 621 O O . ARG A 1 83 ? -8.039 13.359 41.325 1.00 33.22 83 ARG A O 1
ATOM 623 N N . TYR A 1 84 ? -9.139 11.965 39.933 1.00 23.80 84 TYR A N 1
ATOM 624 C CA . TYR A 1 84 ? -9.252 12.986 38.899 1.00 24.92 84 TYR A CA 1
ATOM 625 C C . TYR A 1 84 ? -10.268 14.056 39.261 1.00 25.57 84 TYR A C 1
ATOM 626 O O . TYR A 1 84 ? -10.231 15.154 38.691 1.00 25.85 84 TYR A O 1
ATOM 635 N N . LEU A 1 85 ? -11.169 13.759 40.202 1.00 22.86 85 LEU A N 1
ATOM 636 C CA . LEU A 1 85 ? -12.305 14.615 40.514 1.00 22.61 85 LEU A CA 1
ATOM 637 C C . LEU A 1 85 ? -12.213 15.341 41.850 1.00 22.10 85 LEU A C 1
ATOM 638 O O . LEU A 1 85 ? -12.837 16.392 41.997 1.00 23.62 85 LEU A O 1
ATOM 643 N N . GLU A 1 86 ? -11.462 14.826 42.826 1.00 25.22 86 GLU A N 1
ATOM 644 C CA . GLU A 1 86 ? -11.681 15.273 44.204 1.00 28.40 86 GLU A CA 1
ATOM 645 C C . GLU A 1 86 ? -11.317 16.741 44.401 1.00 27.62 86 GLU A C 1
ATOM 646 O O . GLU A 1 86 ? -12.030 17.468 45.101 1.00 26.58 86 GLU A O 1
ATOM 652 N N . GLU A 1 87 ? -10.220 17.205 43.797 1.00 28.17 87 GLU A N 1
ATOM 653 C CA . GLU A 1 87 ? -9.828 18.595 44.014 1.00 26.91 87 GLU A CA 1
ATOM 654 C C . GLU A 1 87 ? -10.818 19.563 43.375 1.00 24.31 87 GLU A C 1
ATOM 655 O O . GLU A 1 87 ? -11.205 20.556 43.999 1.00 26.62 87 GLU A O 1
ATOM 661 N N . GLY A 1 88 ? -11.258 19.286 42.146 1.00 24.68 88 GLY A N 1
ATOM 662 C CA . GLY A 1 88 ? -12.186 20.198 41.489 1.00 25.58 88 GLY A CA 1
ATOM 663 C C . GLY A 1 88 ? -13.554 20.203 42.144 1.00 25.31 88 GLY A C 1
ATOM 664 O O . GLY A 1 88 ? -14.208 21.245 42.238 1.00 24.93 88 GLY A O 1
ATOM 665 N N . VAL A 1 89 ? -14.004 19.034 42.601 1.00 23.23 89 VAL A N 1
ATOM 666 C CA . VAL A 1 89 ? -15.275 18.932 43.308 1.00 20.97 89 VAL A CA 1
ATOM 667 C C . VAL A 1 89 ? -15.233 19.685 44.629 1.00 21.78 89 VAL A C 1
ATOM 668 O O . VAL A 1 89 ? -16.193 20.376 44.990 1.00 24.84 89 VAL A O 1
ATOM 672 N N . ALA A 1 90 ? -14.128 19.566 45.378 1.00 23.09 90 ALA A N 1
ATOM 673 C CA . ALA A 1 90 ? -14.031 20.274 46.648 1.00 21.67 90 ALA A CA 1
ATOM 674 C C . ALA A 1 90 ? -14.076 21.777 46.425 1.00 23.42 90 ALA A C 1
ATOM 675 O O . ALA A 1 90 ? -14.717 22.507 47.188 1.00 25.23 90 ALA A O 1
ATOM 677 N N . GLN A 1 91 ? -13.402 22.253 45.375 1.00 25.67 91 GLN A N 1
ATOM 678 C CA . GLN A 1 91 ? -13.423 23.674 45.049 1.00 27.93 91 GLN A CA 1
ATOM 679 C C . GLN A 1 91 ? -14.817 24.122 44.633 1.00 25.22 91 GLN A C 1
ATOM 680 O O . GLN A 1 91 ? -15.295 25.173 45.071 1.00 25.61 91 GLN A O 1
ATOM 686 N N . MET A 1 92 ? -15.479 23.337 43.774 1.00 23.31 92 MET A N 1
ATOM 687 C CA . MET A 1 92 ? -16.841 23.662 43.381 1.00 22.72 92 MET A CA 1
ATOM 688 C C . MET A 1 92 ? -17.767 23.658 44.590 1.00 22.91 92 MET A C 1
ATOM 689 O O . MET A 1 92 ? -18.580 24.571 44.759 1.00 23.69 92 MET A O 1
ATOM 694 N N . ASN A 1 93 ? -17.636 22.652 45.460 1.00 22.94 93 ASN A N 1
ATOM 695 C CA . ASN A 1 93 ? -18.494 22.584 46.638 1.00 23.27 93 ASN A CA 1
ATOM 696 C C . ASN A 1 93 ? -18.323 23.802 47.534 1.00 25.89 93 ASN A C 1
ATOM 697 O O . ASN A 1 93 ? -19.297 24.299 48.114 1.00 27.14 93 ASN A O 1
ATOM 702 N N . LYS A 1 94 ? -17.086 24.277 47.695 1.00 27.46 94 LYS A N 1
ATOM 703 C CA . LYS A 1 94 ? -16.879 25.434 48.556 1.00 28.58 94 LYS A CA 1
ATOM 704 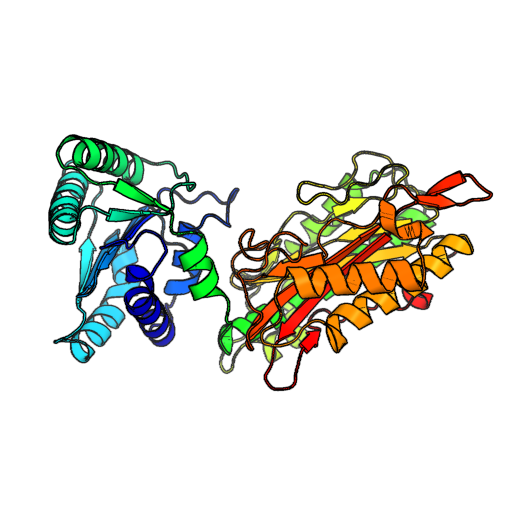C C . LYS A 1 94 ? -17.596 26.654 47.996 1.00 27.16 94 LYS A C 1
ATOM 705 O O . LYS A 1 94 ? -18.216 27.419 48.743 1.00 29.04 94 LYS A O 1
ATOM 711 N N . LYS A 1 95 ? -17.557 26.829 46.679 1.00 26.34 95 LYS A N 1
ATOM 712 C CA . LYS A 1 95 ? -18.228 27.974 46.069 1.00 31.29 95 LYS A CA 1
ATOM 713 C C . LYS A 1 95 ? -19.742 27.859 46.178 1.00 31.88 95 LYS A C 1
ATOM 714 O O . LYS A 1 95 ? -20.423 28.845 46.482 1.00 30.46 95 LYS A O 1
ATOM 720 N N . LEU A 1 96 ? -20.286 26.669 45.931 1.00 31.36 96 LEU A N 1
ATOM 721 C CA . LEU A 1 96 ? -21.731 26.451 45.885 1.00 34.01 96 LEU A CA 1
ATOM 722 C C . LEU A 1 96 ? -22.258 25.888 47.194 1.00 40.64 96 LEU A C 1
ATOM 723 O O . LEU A 1 96 ? -23.195 25.086 47.205 1.00 41.37 96 LEU A O 1
ATOM 728 N N . GLU A 1 97 ? -21.682 26.327 48.317 1.00 46.71 97 GLU A N 1
ATOM 729 C CA . GLU A 1 97 ? -21.933 25.677 49.601 1.00 53.06 97 GLU A CA 1
ATOM 730 C C . GLU A 1 97 ? -23.407 25.700 49.988 1.00 55.23 97 GLU A C 1
ATOM 731 O O . GLU A 1 97 ? -23.891 24.761 50.628 1.00 56.57 97 GLU A O 1
ATOM 737 N N . ASN A 1 98 ? -24.140 26.747 49.617 1.00 56.77 98 ASN A N 1
ATOM 738 C CA . ASN A 1 98 ? -25.542 26.868 50.000 1.00 57.76 98 ASN A CA 1
ATOM 739 C C . ASN A 1 98 ? -26.489 26.680 48.814 1.00 53.78 98 ASN A C 1
ATOM 740 O O . ASN A 1 98 ? -27.602 27.209 48.810 1.00 56.70 98 ASN A O 1
ATOM 742 N N . THR A 1 99 ? -26.074 25.921 47.805 1.00 44.53 99 THR A N 1
ATOM 743 C CA . THR A 1 99 ? -26.908 25.752 46.621 1.00 37.13 99 THR A CA 1
ATOM 744 C C . THR A 1 99 ? -26.814 24.340 46.055 1.00 30.63 99 THR A C 1
ATOM 745 O O . THR A 1 99 ? -27.833 23.739 45.701 1.00 30.11 99 THR A O 1
ATOM 749 N N . PHE A 1 100 ? -25.602 23.797 45.980 1.00 25.12 100 PHE A N 1
ATOM 750 C CA . PHE A 1 100 ? -25.375 22.587 45.205 1.00 22.96 100 PHE A CA 1
ATOM 751 C C . PHE A 1 100 ? -24.155 21.872 45.762 1.00 23.54 100 PHE A C 1
ATOM 752 O O . PHE A 1 100 ? -23.077 22.468 45.855 1.00 25.80 100 PHE A O 1
ATOM 760 N N . LYS A 1 101 ? -24.314 20.599 46.111 1.00 22.37 101 LYS A N 1
ATOM 761 C CA . LYS A 1 101 ? -23.252 19.843 46.764 1.00 22.28 101 LYS A CA 1
ATOM 762 C C . LYS A 1 101 ? -23.019 18.548 46.004 1.00 20.62 101 LYS A C 1
ATOM 763 O O . LYS A 1 101 ? -23.932 17.723 45.888 1.00 21.37 101 LYS A O 1
ATOM 769 N N . ILE A 1 102 ? -21.801 18.363 45.508 1.00 16.85 102 ILE A N 1
ATOM 770 C CA . ILE A 1 102 ? -21.415 17.123 44.835 1.00 18.27 102 ILE A CA 1
ATOM 771 C C . ILE A 1 102 ? -20.810 16.192 45.869 1.00 19.72 102 ILE A C 1
ATOM 772 O O . ILE A 1 102 ? -19.913 16.591 46.618 1.00 20.17 102 ILE A O 1
ATOM 777 N N . GLU A 1 103 ? -21.284 14.947 45.904 1.00 19.39 103 GLU A N 1
ATOM 778 C CA . GLU A 1 103 ? -20.722 13.919 46.770 1.00 20.55 103 GLU A CA 1
ATOM 779 C C . GLU A 1 103 ? -20.073 12.841 45.917 1.00 18.42 103 GLU A C 1
ATOM 780 O O . GLU A 1 103 ? -20.701 12.315 44.995 1.00 18.11 103 GLU A O 1
ATOM 786 N N . LEU A 1 104 ? -18.814 12.524 46.218 1.00 18.28 104 LEU A N 1
ATOM 787 C CA . LEU A 1 104 ? -18.114 11.412 45.587 1.00 15.85 104 LEU A CA 1
ATOM 788 C C . LEU A 1 104 ? -18.200 10.227 46.539 1.00 19.50 104 LEU A C 1
ATOM 789 O O . LEU A 1 104 ? -17.583 10.237 47.611 1.00 21.81 104 LEU A O 1
ATOM 794 N N . TRP A 1 105 ? -18.974 9.219 46.162 1.00 19.41 105 TRP A N 1
ATOM 795 C CA . TRP A 1 105 ? -19.008 7.955 46.891 1.00 19.56 105 TRP A CA 1
ATOM 796 C C . TRP A 1 105 ? -18.034 6.984 46.225 1.00 20.90 105 TRP A C 1
ATOM 797 O O . TRP A 1 105 ? -18.174 6.669 45.039 1.00 20.97 105 TRP A O 1
ATOM 808 N N . GLN A 1 106 ? -17.054 6.498 46.982 1.00 22.09 106 GLN A N 1
ATOM 809 C CA . GLN A 1 106 ? -16.035 5.627 46.415 1.00 22.57 106 GLN A CA 1
ATOM 810 C C . GLN A 1 106 ? -16.586 4.205 46.320 1.00 23.51 106 GLN A C 1
ATOM 811 O O . GLN A 1 106 ? -17.020 3.645 47.323 1.00 23.16 106 GLN A O 1
ATOM 817 N N . SER A 1 107 ? -16.606 3.642 45.117 1.00 23.96 107 SER A N 1
ATOM 818 C CA . SER A 1 107 ? -17.040 2.266 44.930 1.00 22.55 107 SER A CA 1
ATOM 819 C C . SER A 1 107 ? -15.949 1.296 45.387 1.00 22.91 107 SER A C 1
ATOM 820 O O . SER A 1 107 ? -14.815 1.676 45.689 1.00 23.34 107 SER A O 1
ATOM 823 N N . SER A 1 108 ? -16.297 0.016 45.433 1.00 23.30 108 SER A N 1
ATOM 824 C CA . SER A 1 108 ? -15.312 -0.987 45.792 1.00 27.57 108 SER A CA 1
ATOM 825 C C . SER A 1 108 ? -15.676 -2.300 45.128 1.00 31.05 108 SER A C 1
ATOM 826 O O . SER A 1 108 ? -16.849 -2.572 44.866 1.00 32.60 108 SER A O 1
ATOM 829 N N . LYS A 1 109 ? -14.648 -3.111 44.852 1.00 31.82 109 LYS A N 1
ATOM 830 C CA . LYS A 1 109 ? -14.871 -4.489 44.435 1.00 32.21 109 LYS A CA 1
ATOM 831 C C . LYS A 1 109 ? -15.333 -5.376 45.582 1.00 32.23 109 LYS A C 1
ATOM 832 O O . LYS A 1 109 ? -15.793 -6.493 45.326 1.00 34.26 109 LYS A O 1
ATOM 838 N N . GLU A 1 110 ? -15.201 -4.925 46.824 1.00 30.84 110 GLU A N 1
ATOM 839 C CA . GLU A 1 110 ? -15.660 -5.700 47.968 1.00 33.16 110 GLU A CA 1
ATOM 840 C C . GLU A 1 110 ? -17.158 -5.964 47.856 1.00 33.16 110 GLU A C 1
ATOM 841 O O . GLU A 1 110 ? -17.939 -5.003 47.754 1.00 32.66 110 GLU A O 1
ATOM 847 N N . PRO A 1 111 ? -17.604 -7.221 47.869 1.00 32.70 111 PRO A N 1
ATOM 848 C CA . PRO A 1 111 ? -19.039 -7.491 47.697 1.00 31.78 111 PRO A CA 1
ATOM 849 C C . PRO A 1 111 ? -19.868 -6.893 48.829 1.00 30.31 111 PRO A C 1
ATOM 850 O O . PRO A 1 111 ? -19.460 -6.896 49.994 1.00 29.13 111 PRO A O 1
ATOM 854 N N . GLY A 1 112 ? -21.045 -6.364 48.458 1.00 28.19 112 GLY A N 1
ATOM 855 C CA . GLY A 1 112 ? -21.939 -5.699 49.382 1.00 25.90 112 GLY A CA 1
ATOM 856 C C . GLY A 1 112 ? -21.745 -4.198 49.468 1.00 25.57 112 GLY A C 1
ATOM 857 O O . GLY A 1 112 ? -22.665 -3.483 49.880 1.00 24.31 112 GLY A O 1
ATOM 858 N N . HIS A 1 113 ? -20.581 -3.707 49.059 1.00 23.44 113 HIS A N 1
ATOM 859 C CA . HIS A 1 113 ? -20.272 -2.297 49.242 1.00 23.75 113 HIS A CA 1
ATOM 860 C C . HIS A 1 113 ? -21.074 -1.438 48.271 1.00 22.50 113 HIS A C 1
ATOM 861 O O . HIS A 1 113 ? -21.817 -0.536 48.684 1.00 22.33 113 HIS A O 1
ATOM 868 N N . ASN A 1 114 ? -20.932 -1.702 46.971 1.00 23.13 114 ASN A N 1
ATOM 869 C CA . ASN A 1 114 ? -21.669 -0.931 45.971 1.00 19.65 114 ASN A CA 1
ATOM 870 C C . ASN A 1 114 ? -23.171 -1.129 46.117 1.00 20.17 114 ASN A C 1
ATOM 871 O O . ASN A 1 114 ? -23.948 -0.190 45.903 1.00 20.34 114 ASN A O 1
ATOM 876 N N . LEU A 1 115 ? -23.602 -2.357 46.435 1.00 21.20 115 LEU A N 1
ATOM 877 C CA . LEU A 1 115 ? -25.030 -2.613 46.626 1.00 21.41 115 LEU A CA 1
ATOM 878 C C . LEU A 1 115 ? -25.639 -1.644 47.641 1.00 21.67 115 LEU A C 1
ATOM 879 O O . LEU A 1 115 ? -26.715 -1.069 47.409 1.00 21.40 115 LEU A O 1
ATOM 884 N N . LYS A 1 116 ? -24.947 -1.430 48.756 1.00 21.84 116 LYS A N 1
ATOM 885 C CA . LYS A 1 116 ? -25.463 -0.535 49.781 1.00 22.05 116 LYS A CA 1
ATOM 886 C C . LYS A 1 116 ? -25.495 0.896 49.273 1.00 22.55 116 LYS A C 1
ATOM 887 O O . LYS A 1 116 ? -26.451 1.631 49.548 1.00 21.21 116 LYS A O 1
ATOM 893 N N . LEU A 1 117 ? -24.461 1.303 48.527 1.00 20.30 117 LEU A N 1
ATOM 894 C CA . LEU A 1 117 ? -24.469 2.629 47.918 1.00 19.45 117 LEU A CA 1
ATOM 895 C C . LEU A 1 117 ? -25.669 2.785 46.991 1.00 19.20 117 LEU A C 1
ATOM 896 O O . LEU A 1 117 ? -26.365 3.807 47.022 1.00 19.04 117 LEU A O 1
ATOM 901 N N . PHE A 1 118 ? -25.943 1.765 46.165 1.00 19.25 118 PHE A N 1
ATOM 902 C CA . PHE A 1 118 ? -27.100 1.828 45.276 1.00 19.12 118 PHE A CA 1
ATOM 903 C C . PHE A 1 118 ? -28.393 1.940 46.071 1.00 21.67 118 PHE A C 1
ATOM 904 O O . PHE A 1 118 ? -29.302 2.683 45.690 1.00 21.28 118 PHE A O 1
ATOM 912 N N . GLU A 1 119 ? -28.492 1.195 47.177 1.00 20.80 119 GLU A N 1
ATOM 913 C CA . GLU A 1 119 ? -29.676 1.280 48.026 1.00 21.66 119 GLU A CA 1
ATOM 914 C C . GLU A 1 119 ? -29.797 2.668 48.647 1.00 21.50 119 GLU A C 1
ATOM 915 O O . GLU A 1 119 ? -30.885 3.259 48.649 1.00 24.67 119 GLU A O 1
ATOM 921 N N . ASP A 1 120 ? -28.686 3.196 49.183 1.00 21.18 120 ASP A N 1
ATOM 922 C CA . ASP A 1 120 ? -28.638 4.584 49.661 1.00 20.95 120 ASP A CA 1
ATOM 923 C C . ASP A 1 120 ? -29.117 5.556 48.591 1.00 22.00 120 ASP A C 1
ATOM 924 O O . ASP A 1 120 ? -29.906 6.468 48.866 1.00 24.67 120 ASP A O 1
ATOM 929 N N . LEU A 1 121 ? -28.627 5.389 47.359 1.00 19.48 121 LEU A N 1
ATOM 930 C CA . LEU A 1 121 ? -28.988 6.323 46.299 1.00 18.84 121 LEU A CA 1
ATOM 931 C C . LEU A 1 121 ? -30.476 6.237 45.970 1.00 20.96 121 LEU A C 1
ATOM 932 O O . LEU A 1 121 ? -31.132 7.266 45.780 1.00 22.36 121 LEU A O 1
ATOM 937 N N . VAL A 1 122 ? -31.033 5.021 45.929 1.00 19.85 122 VAL A N 1
ATOM 938 C CA . VAL A 1 122 ? -32.474 4.863 45.722 1.00 24.63 122 VAL A CA 1
ATOM 939 C C . VAL A 1 122 ? -33.274 5.612 46.792 1.00 26.23 122 VAL A C 1
ATOM 940 O O . VAL A 1 122 ? -34.331 6.184 46.499 1.00 29.68 122 VAL A O 1
ATOM 944 N N . GLU A 1 123 ? -32.784 5.644 48.038 1.00 28.70 123 GLU A N 1
ATOM 945 C CA . GLU A 1 123 ? -33.471 6.421 49.070 1.00 32.16 123 GLU A CA 1
ATOM 946 C C . GLU A 1 123 ? -33.522 7.902 48.696 1.00 32.28 123 GLU A C 1
ATOM 947 O O . GLU A 1 123 ? -34.571 8.555 48.810 1.00 33.56 123 GLU A O 1
ATOM 953 N N . ARG A 1 124 ? -32.401 8.451 48.236 1.00 28.12 124 ARG A N 1
ATOM 954 C CA . ARG A 1 124 ? -32.408 9.852 47.833 1.00 25.79 124 ARG A CA 1
ATOM 955 C C . ARG A 1 124 ? -33.306 10.076 46.615 1.00 24.59 124 ARG A C 1
ATOM 956 O O . ARG A 1 124 ? -34.012 11.088 46.541 1.00 25.91 124 ARG A O 1
ATOM 964 N N . VAL A 1 125 ? -33.313 9.136 45.660 1.00 21.49 125 VAL A N 1
ATOM 965 C CA . VAL A 1 125 ? -34.117 9.301 44.448 1.00 21.94 125 VAL A CA 1
ATOM 966 C C . VAL A 1 125 ? -35.608 9.328 44.781 1.00 26.79 125 VAL A C 1
ATOM 967 O O . VAL A 1 125 ? -36.360 10.176 44.282 1.00 25.81 125 VAL A O 1
ATOM 971 N N . ARG A 1 126 ? -36.062 8.403 45.630 1.00 29.66 126 ARG A N 1
ATOM 972 C CA . ARG A 1 126 ? -37.491 8.349 45.935 1.00 33.41 126 ARG A CA 1
ATOM 973 C C . ARG A 1 126 ? -37.925 9.541 46.779 1.00 31.94 126 ARG A C 1
ATOM 974 O O . ARG A 1 126 ? -39.071 9.990 46.675 1.00 32.12 126 ARG A O 1
ATOM 982 N N . GLU A 1 127 ? -37.024 10.073 47.603 1.00 31.50 127 GLU A N 1
ATOM 983 C CA . GLU A 1 127 ? -37.326 11.297 48.338 1.00 34.17 127 GLU A CA 1
ATOM 984 C C . GLU A 1 127 ? -37.543 12.461 47.382 1.00 31.25 127 GLU A C 1
ATOM 985 O O . GLU A 1 127 ? -38.426 13.298 47.600 1.00 33.47 127 GLU A O 1
ATOM 991 N N . ALA A 1 128 ? -36.759 12.511 46.303 1.00 25.50 128 ALA A N 1
ATOM 992 C CA . ALA A 1 128 ? -36.897 13.570 45.309 1.00 24.50 128 ALA A CA 1
ATOM 993 C C . ALA A 1 128 ? -38.251 13.505 44.608 1.00 27.48 128 ALA A C 1
ATOM 994 O O . ALA A 1 128 ? -38.869 14.544 44.342 1.00 29.15 128 ALA A O 1
ATOM 996 N N . GLY A 1 129 ? -38.727 12.308 44.302 1.00 28.32 129 GLY A N 1
ATOM 997 C CA . GLY A 1 129 ? -39.971 12.172 43.566 1.00 31.90 129 GLY A CA 1
ATOM 998 C C . GLY A 1 129 ? -40.057 10.847 42.845 1.00 33.51 129 GLY A C 1
ATOM 999 O O . GLY A 1 129 ? -39.102 10.068 42.786 1.00 32.08 129 GLY A O 1
ATOM 1000 N N . SER A 1 130 ? -41.242 10.599 42.276 1.00 33.96 130 SER A N 1
ATOM 1001 C CA . SER A 1 130 ? -41.492 9.308 41.653 1.00 35.14 130 SER A CA 1
ATOM 1002 C C . SER A 1 130 ? -41.013 9.263 40.208 1.00 32.70 130 SER A C 1
ATOM 1003 O O . SER A 1 130 ? -40.725 8.176 39.700 1.00 32.78 130 SER A O 1
ATOM 1006 N N . ALA A 1 131 ? -40.934 10.409 39.535 1.00 31.10 131 ALA A N 1
ATOM 1007 C CA . ALA A 1 131 ? -40.444 10.465 38.161 1.00 29.46 131 ALA A CA 1
ATOM 1008 C C . ALA A 1 131 ? -38.928 10.611 38.179 1.00 28.13 131 ALA A C 1
ATOM 1009 O O . ALA A 1 131 ? -38.399 11.593 38.720 1.00 27.26 131 ALA A O 1
ATOM 1011 N N . VAL A 1 132 ? -38.239 9.658 37.548 1.00 25.83 132 VAL A N 1
ATOM 1012 C CA . VAL A 1 132 ? -36.781 9.609 37.508 1.00 23.14 132 VAL A CA 1
ATOM 1013 C C . VAL A 1 132 ? -36.341 9.653 36.055 1.00 21.43 132 VAL A C 1
ATOM 1014 O O . VAL A 1 132 ? -36.754 8.807 35.261 1.00 20.41 132 VAL A O 1
ATOM 1018 N N . GLY A 1 133 ? -35.470 10.605 35.723 1.00 20.28 133 GLY A N 1
ATOM 1019 C CA . GLY A 1 133 ? -34.979 10.731 34.362 1.00 20.12 133 GLY A CA 1
ATOM 1020 C C . GLY A 1 133 ? -33.868 9.727 34.113 1.00 18.71 133 GLY A C 1
ATOM 1021 O O . GLY A 1 133 ? -32.931 9.612 34.907 1.00 17.06 133 GLY A O 1
ATOM 1022 N N . LEU A 1 134 ? -33.989 8.976 33.022 1.00 17.67 134 LEU A N 1
ATOM 1023 C CA . LEU A 1 134 ? -33.078 7.890 32.707 1.00 17.86 134 LEU A CA 1
ATOM 1024 C C . LEU A 1 134 ? -32.745 7.917 31.222 1.00 17.00 134 LEU A C 1
ATOM 1025 O O . LEU A 1 134 ? -33.526 8.413 30.410 1.00 17.98 134 LEU A O 1
ATOM 1030 N N . ALA A 1 135 ? -31.572 7.377 30.879 1.00 16.03 135 ALA A N 1
ATOM 1031 C CA . ALA A 1 135 ? -31.230 7.078 29.485 1.00 16.87 135 ALA A CA 1
ATOM 1032 C C . ALA A 1 135 ? -31.761 5.677 29.192 1.00 20.01 135 ALA A C 1
ATOM 1033 O O . ALA A 1 135 ? -31.069 4.669 29.366 1.00 19.37 135 ALA A O 1
ATOM 1035 N N . THR A 1 136 ? -33.029 5.613 28.767 1.00 18.88 136 THR A N 1
ATOM 1036 C CA . THR A 1 136 ? -33.760 4.347 28.827 1.00 22.13 136 THR A CA 1
ATOM 1037 C C . THR A 1 136 ? -33.284 3.351 27.779 1.00 25.06 136 THR A C 1
ATOM 1038 O O . THR A 1 136 ? -33.461 2.141 27.969 1.00 26.92 136 THR A O 1
ATOM 1042 N N . LYS A 1 137 ? -32.648 3.819 26.710 1.00 24.09 137 LYS A N 1
ATOM 1043 C CA . LYS A 1 137 ? -32.234 2.933 25.628 1.00 25.03 137 LYS A CA 1
ATOM 1044 C C . LYS A 1 137 ? -30.789 2.470 25.742 1.00 25.03 137 LYS A C 1
ATOM 1045 O O . LYS A 1 137 ? -30.367 1.627 24.944 1.00 26.41 137 LYS A O 1
ATOM 1051 N N . ASP A 1 138 ? -30.028 2.977 26.710 1.00 22.23 138 ASP A N 1
ATOM 1052 C CA . ASP A 1 138 ? -28.621 2.607 26.816 1.00 20.73 138 ASP A CA 1
ATOM 1053 C C . ASP A 1 138 ? -28.446 1.191 27.352 1.00 21.48 138 ASP A C 1
ATOM 1054 O O . ASP A 1 138 ? -29.254 0.684 28.137 1.00 23.19 138 ASP A O 1
ATOM 1059 N N . SER A 1 139 ? -27.348 0.561 26.956 1.00 22.35 139 SER A N 1
ATOM 1060 C CA . SER A 1 139 ? -27.055 -0.789 27.419 1.00 23.15 139 SER A CA 1
ATOM 1061 C C . SER A 1 139 ? -25.564 -0.915 27.673 1.00 21.72 139 SER A C 1
ATOM 1062 O O . SER A 1 139 ? -24.757 -0.565 26.804 1.00 23.18 139 SER A O 1
ATOM 1065 N N . TYR A 1 140 ? -25.207 -1.393 28.866 1.00 19.19 140 TYR A N 1
ATOM 1066 C CA . TYR A 1 140 ? -23.825 -1.669 29.233 1.00 20.16 140 TYR A CA 1
ATOM 1067 C C . TYR A 1 140 ? -23.739 -3.017 29.942 1.00 23.11 140 TYR A C 1
ATOM 1068 O O . TYR A 1 140 ? -24.723 -3.521 30.491 1.00 24.48 140 TYR A O 1
ATOM 1077 N N . GLN A 1 141 ? -22.545 -3.608 29.913 1.00 24.67 141 GLN A N 1
ATOM 1078 C CA . GLN A 1 141 ? -22.282 -4.877 30.572 1.00 26.90 141 GLN A CA 1
ATOM 1079 C C . GLN A 1 141 ? -21.519 -4.660 31.870 1.00 23.65 141 GLN A C 1
ATOM 1080 O O . GLN A 1 141 ? -21.073 -3.552 32.186 1.00 22.87 141 GLN A O 1
ATOM 1086 N N . GLY A 1 142 ? -21.371 -5.740 32.625 1.00 21.93 142 GLY A N 1
ATOM 1087 C CA . GLY A 1 142 ? -20.483 -5.717 33.763 1.00 21.83 142 GLY A CA 1
ATOM 1088 C C . GLY A 1 142 ? -21.224 -5.878 35.082 1.00 23.67 142 GLY A C 1
ATOM 1089 O O . GLY A 1 142 ? -22.435 -5.656 35.190 1.00 24.78 142 GLY A O 1
ATOM 1090 N N . LYS A 1 143 ? -20.458 -6.282 36.097 1.00 24.13 143 LYS A N 1
ATOM 1091 C CA . LYS A 1 143 ? -21.000 -6.557 37.424 1.00 26.54 143 LYS A CA 1
ATOM 1092 C C . LYS A 1 143 ? -21.657 -5.318 38.030 1.00 27.08 143 LYS A C 1
ATOM 1093 O O . LYS A 1 143 ? -22.722 -5.407 38.655 1.00 26.98 143 LYS A O 1
ATOM 1099 N N . PHE A 1 144 ? -21.048 -4.148 37.828 1.00 26.46 144 PHE A N 1
ATOM 1100 C CA . PHE A 1 144 ? -21.511 -2.916 38.469 1.00 23.31 144 PHE A CA 1
ATOM 1101 C C . PHE A 1 144 ? -22.917 -2.551 38.008 1.00 21.57 144 PHE A C 1
ATOM 1102 O O . PHE A 1 144 ? -23.839 -2.414 38.821 1.00 22.76 144 PHE A O 1
ATOM 1110 N N . ILE A 1 145 ? -23.110 -2.407 36.696 1.00 21.67 145 ILE A N 1
ATOM 1111 C CA . ILE A 1 145 ? -24.437 -2.037 36.215 1.00 22.84 145 ILE A CA 1
ATOM 1112 C C . ILE A 1 145 ? -25.442 -3.159 36.447 1.00 23.88 145 ILE A C 1
ATOM 1113 O O . ILE A 1 145 ? -26.632 -2.894 36.667 1.00 23.60 145 ILE A O 1
ATOM 1118 N N . THR A 1 146 ? -24.999 -4.422 36.414 1.00 24.88 146 THR A N 1
ATOM 1119 C CA . THR A 1 146 ? -25.940 -5.518 36.621 1.00 23.37 146 THR A CA 1
ATOM 1120 C C . THR A 1 146 ? -26.448 -5.526 38.057 1.00 24.24 146 THR A C 1
ATOM 1121 O O . THR A 1 146 ? -27.641 -5.746 38.295 1.00 25.40 146 THR A O 1
ATOM 1125 N N . GLU A 1 147 ? -25.569 -5.250 39.024 1.00 24.08 147 GLU A N 1
ATOM 1126 C CA . GLU A 1 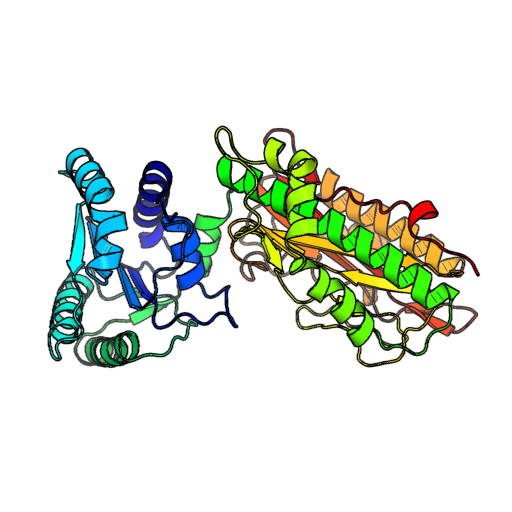147 ? -26.038 -5.097 40.395 1.00 23.20 147 GLU A CA 1
ATOM 1127 C C . GLU A 1 147 ? -26.987 -3.907 40.521 1.00 21.09 147 GLU A C 1
ATOM 1128 O O . GLU A 1 147 ? -28.014 -4.001 41.210 1.00 20.94 147 GLU A O 1
ATOM 1134 N N . TRP A 1 148 ? -26.662 -2.781 39.862 1.00 20.76 148 TRP A N 1
ATOM 1135 C CA . TRP A 1 148 ? -27.543 -1.613 39.889 1.00 18.92 148 TRP A CA 1
ATOM 1136 C C . TRP A 1 148 ? -28.939 -1.940 39.351 1.00 18.84 148 TRP A C 1
ATOM 1137 O O . TRP A 1 148 ? -29.949 -1.546 39.947 1.00 19.54 148 TRP A O 1
ATOM 1148 N N . LYS A 1 149 ? -29.016 -2.615 38.197 1.00 20.71 149 LYS A N 1
ATOM 1149 C CA . LYS A 1 149 ? -30.322 -2.913 37.609 1.00 23.85 149 LYS A CA 1
ATOM 1150 C C . LYS A 1 149 ? -31.213 -3.689 38.575 1.00 22.45 149 LYS A C 1
ATOM 1151 O O . LYS A 1 149 ? -32.431 -3.478 38.610 1.00 21.18 149 LYS A O 1
ATOM 1157 N N . GLY A 1 150 ? -30.631 -4.597 39.367 1.00 23.61 150 GLY A N 1
ATOM 1158 C CA . GLY A 1 150 ? -31.436 -5.310 40.344 1.00 22.27 150 GLY A CA 1
ATOM 1159 C C . GLY A 1 150 ? -32.047 -4.389 41.385 1.00 23.33 150 GLY A C 1
ATOM 1160 O O . GLY A 1 150 ? -33.206 -4.557 41.782 1.00 23.84 150 GLY A O 1
ATOM 1161 N N . VAL A 1 151 ? -31.267 -3.421 41.858 1.00 23.44 151 VAL A N 1
ATOM 1162 C CA . VAL A 1 151 ? -31.773 -2.459 42.829 1.00 24.98 151 VAL A CA 1
ATOM 1163 C C . VAL A 1 151 ? -32.856 -1.601 42.200 1.00 21.58 151 VAL A C 1
ATOM 1164 O O . VAL A 1 151 ? -33.919 -1.376 42.790 1.00 25.14 151 VAL A O 1
ATOM 1168 N N . TRP A 1 152 ? -32.603 -1.123 40.984 1.00 20.66 152 TRP A N 1
ATOM 1169 C CA . TRP A 1 152 ? -33.547 -0.233 40.324 1.00 20.42 152 TRP A CA 1
ATOM 1170 C C . TRP A 1 152 ? -34.870 -0.941 40.056 1.00 23.76 152 TRP A C 1
ATOM 1171 O O . TRP A 1 152 ? -35.943 -0.403 40.344 1.00 25.42 152 TRP A O 1
ATOM 1182 N N . ASP A 1 153 ? -34.808 -2.152 39.491 1.00 25.52 153 ASP A N 1
ATOM 1183 C CA . ASP A 1 153 ? -36.032 -2.865 39.134 1.00 31.05 153 ASP A CA 1
ATOM 1184 C C . ASP A 1 153 ? -36.961 -2.987 40.328 1.00 33.39 153 ASP A C 1
ATOM 1185 O O . ASP A 1 153 ? -38.164 -2.718 40.220 1.00 35.01 153 ASP A O 1
ATOM 1190 N N . THR A 1 154 ? -36.407 -3.342 41.484 1.00 31.76 154 THR A N 1
ATOM 1191 C CA . THR A 1 154 ? -37.209 -3.438 42.700 1.00 36.35 154 THR A CA 1
ATOM 1192 C C . THR A 1 154 ? -37.742 -2.082 43.150 1.00 36.06 154 THR A C 1
ATOM 1193 O O . THR A 1 154 ? -38.905 -1.973 43.549 1.00 37.97 154 THR A O 1
ATOM 1197 N N . ALA A 1 155 ? -36.910 -1.040 43.131 1.00 34.13 155 ALA A N 1
ATOM 1198 C CA . ALA A 1 155 ? -37.415 0.265 43.546 1.00 31.64 155 ALA A CA 1
ATOM 1199 C C . ALA A 1 155 ? -38.596 0.697 42.688 1.00 33.80 155 ALA A C 1
ATOM 1200 O O . ALA A 1 155 ? -39.515 1.357 43.185 1.00 34.67 155 ALA A O 1
ATOM 1202 N N . VAL A 1 156 ? -38.600 0.328 41.406 1.00 36.99 156 VAL A N 1
ATOM 1203 C CA . VAL A 1 156 ? -39.810 0.491 40.609 1.00 39.77 156 VAL A CA 1
ATOM 1204 C C . VAL A 1 156 ? -40.936 -0.406 41.144 1.00 44.35 156 VAL A C 1
ATOM 1205 O O . VAL A 1 156 ? -42.114 -0.049 41.047 1.00 47.44 156 VAL A O 1
ATOM 1209 N N . GLU A 1 157 ? -40.604 -1.569 41.722 1.00 47.17 157 GLU A N 1
ATOM 1210 C CA . GLU A 1 157 ? -41.614 -2.479 42.269 1.00 50.20 157 GLU A CA 1
ATOM 1211 C C . GLU A 1 157 ? -41.916 -2.232 43.743 1.00 52.53 157 GLU A C 1
ATOM 1212 O O . GLU A 1 157 ? -43.058 -2.436 44.172 1.00 53.90 157 GLU A O 1
ATOM 1214 N N . LYS A 1 158 ? -40.921 -1.824 44.535 1.00 53.79 158 LYS A N 1
ATOM 1215 C CA . LYS A 1 158 ? -41.175 -1.497 45.937 1.00 54.73 158 LYS A CA 1
ATOM 1216 C C . LYS A 1 158 ? -41.880 -0.153 46.062 1.00 55.07 158 LYS A C 1
ATOM 1217 O O . LYS A 1 158 ? -42.933 -0.049 46.702 1.00 57.36 158 LYS A O 1
ATOM 1219 N N . HIS A 1 159 ? -41.318 0.890 45.458 1.00 51.92 159 HIS A N 1
ATOM 1220 C CA . HIS A 1 159 ? -41.961 2.193 45.405 1.00 49.83 159 HIS A CA 1
ATOM 1221 C C . HIS A 1 159 ? -42.591 2.370 44.026 1.00 48.83 159 HIS A C 1
ATOM 1222 O O . HIS A 1 159 ? -42.542 1.470 43.186 1.00 49.39 159 HIS A O 1
ATOM 1229 N N . GLY A 1 160 ? -43.223 3.520 43.796 1.00 47.97 160 GLY A N 1
ATOM 1230 C CA . GLY A 1 160 ? -43.983 3.705 42.569 1.00 48.92 160 GLY A CA 1
ATOM 1231 C C . GLY A 1 160 ? -43.283 4.505 41.482 1.00 49.11 160 GLY A C 1
ATOM 1232 O O . GLY A 1 160 ? -43.915 5.322 40.803 1.00 50.58 160 GLY A O 1
ATOM 1233 N N . LEU A 1 161 ? -41.988 4.258 41.290 1.00 47.95 161 LEU A N 1
ATOM 1234 C CA . LEU A 1 161 ? -41.159 5.099 40.429 1.00 47.13 161 LEU A CA 1
ATOM 1235 C C . LEU A 1 161 ? -41.430 4.831 38.953 1.00 48.40 161 LEU A C 1
ATOM 1236 O O . LEU A 1 161 ? -41.517 3.677 38.522 1.00 51.04 161 LEU A O 1
ATOM 1241 N N . ASN A 1 162 ? -41.557 5.906 38.174 1.00 44.63 162 ASN A N 1
ATOM 1242 C CA . ASN A 1 162 ? -41.668 5.804 36.725 1.00 40.32 162 ASN A CA 1
ATOM 1243 C C . ASN A 1 162 ? -40.404 6.374 36.099 1.00 36.36 162 ASN A C 1
ATOM 1244 O O . ASN A 1 162 ? -40.067 7.544 36.318 1.00 32.93 162 ASN A O 1
ATOM 1249 N N . GLY A 1 163 ? -39.697 5.532 35.350 1.00 34.31 163 GLY A N 1
ATOM 1250 C CA . GLY A 1 163 ? -38.568 6.007 34.570 1.00 31.05 163 GLY A CA 1
ATOM 1251 C C . GLY A 1 163 ? -39.026 6.847 33.392 1.00 28.80 163 GLY A C 1
ATOM 1252 O O . GLY A 1 163 ? -40.000 6.529 32.705 1.00 29.41 163 GLY A O 1
ATOM 1253 N N . VAL A 1 164 ? -38.315 7.943 33.160 1.00 24.14 164 VAL A N 1
ATOM 1254 C CA . VAL A 1 164 ? -38.697 8.924 32.156 1.00 22.54 164 VAL A CA 1
ATOM 1255 C C . VAL A 1 164 ? -37.513 9.093 31.220 1.00 21.66 164 VAL A C 1
ATOM 1256 O O . VAL A 1 164 ? -36.434 9.484 31.665 1.00 20.19 164 VAL A O 1
ATOM 1260 N N . ASP A 1 165 ? -37.699 8.803 29.934 1.00 20.50 165 ASP A N 1
ATOM 1261 C CA . ASP A 1 165 ? -36.572 8.974 29.025 1.00 20.15 165 ASP A CA 1
ATOM 1262 C C . ASP A 1 165 ? -36.257 10.453 28.838 1.00 19.43 165 ASP A C 1
ATOM 1263 O O . ASP A 1 165 ? -37.160 11.283 28.711 1.00 21.00 165 ASP A O 1
ATOM 1268 N N . VAL A 1 166 ? -34.966 10.787 28.814 1.00 17.78 166 VAL A N 1
ATOM 1269 C CA . VAL A 1 166 ? -34.600 12.197 28.757 1.00 18.40 166 VAL A CA 1
ATOM 1270 C C . VAL A 1 166 ? -33.826 12.520 27.477 1.00 16.67 166 VAL A C 1
ATOM 1271 O O . VAL A 1 166 ? -33.088 13.503 27.429 1.00 16.08 166 VAL A O 1
ATOM 1275 N N . SER A 1 167 ? -34.023 11.733 26.409 1.00 16.31 167 SER A N 1
ATOM 1276 C CA . SER A 1 167 ? -33.267 11.982 25.177 1.00 18.46 167 SER A CA 1
ATOM 1277 C C . SER A 1 167 ? -33.523 13.380 24.625 1.00 16.49 167 SER A C 1
ATOM 1278 O O . SER A 1 167 ? -32.586 14.076 24.227 1.00 16.49 167 SER A O 1
ATOM 1281 N N . LEU A 1 168 ? -34.792 13.797 24.544 1.00 17.40 168 LEU A N 1
ATOM 1282 C CA . LEU A 1 168 ? -35.057 15.110 23.963 1.00 17.91 168 LEU A CA 1
ATOM 1283 C C . LEU A 1 168 ? -34.448 16.203 24.820 1.00 15.76 168 LEU A C 1
ATOM 1284 O O . LEU A 1 168 ? -33.867 17.165 24.299 1.00 16.40 168 LEU A O 1
ATOM 1289 N N . GLY A 1 169 ? -34.563 16.064 26.141 1.00 15.99 169 GLY A N 1
ATOM 1290 C CA . GLY A 1 169 ? -34.012 17.072 27.031 1.00 18.17 169 GLY A CA 1
ATOM 1291 C C . GLY A 1 169 ? -32.503 17.186 26.912 1.00 16.38 169 GLY A C 1
ATOM 1292 O O . GLY A 1 169 ? -31.958 18.289 26.850 1.00 17.51 169 GLY A O 1
ATOM 1293 N N . LEU A 1 170 ? -31.806 16.048 26.890 1.00 15.85 170 LEU A N 1
ATOM 1294 C CA . LEU A 1 170 ? -30.356 16.103 26.743 1.00 13.89 170 LEU A CA 1
ATOM 1295 C C . LEU A 1 170 ? -29.961 16.692 25.396 1.00 16.33 170 LEU A C 1
ATOM 1296 O O . LEU A 1 170 ? -29.016 17.489 25.309 1.00 13.77 170 LEU A O 1
ATOM 1301 N N . SER A 1 171 ? -30.676 16.324 24.330 1.00 15.28 171 SER A N 1
ATOM 1302 C CA . SER A 1 171 ? -30.353 16.862 23.009 1.00 15.30 171 SER A CA 1
ATOM 1303 C C . SER A 1 171 ? -30.418 18.390 23.005 1.00 16.09 171 SER A C 1
ATOM 1304 O O . SER A 1 171 ? -29.520 19.061 22.475 1.00 16.69 171 SER A O 1
ATOM 1307 N N . SER A 1 172 ? -31.492 18.957 23.578 1.00 15.72 172 SER A N 1
ATOM 1308 C CA . SER A 1 172 ? -31.612 20.412 23.663 1.00 17.74 172 SER A CA 1
ATOM 1309 C C . SER A 1 172 ? -30.509 21.014 24.525 1.00 18.28 172 SER A C 1
ATOM 1310 O O . SER A 1 172 ? -29.982 22.087 24.215 1.00 19.56 172 SER A O 1
ATOM 1313 N N . LEU A 1 173 ? -30.160 20.348 25.625 1.00 16.97 173 LEU A N 1
ATOM 1314 C CA . LEU A 1 173 ? -29.136 20.879 26.517 1.00 18.31 173 LEU A CA 1
ATOM 1315 C C . LEU A 1 173 ? -27.767 20.909 25.843 1.00 20.49 173 LEU A C 1
ATOM 1316 O O . LEU A 1 173 ? -26.992 21.851 26.053 1.00 24.24 173 LEU A O 1
ATOM 1321 N N . TRP A 1 174 ? -27.457 19.893 25.028 1.00 19.07 174 TRP A N 1
ATOM 1322 C CA . TRP A 1 174 ? -26.148 19.713 24.381 1.00 20.05 174 TRP A CA 1
ATOM 1323 C C . TRP A 1 174 ? -25.988 20.509 23.100 1.00 20.07 174 TRP A C 1
ATOM 1324 O O . TRP A 1 174 ? -24.869 20.595 22.580 1.00 21.07 174 TRP A O 1
ATOM 1335 N N . ALA A 1 175 ? -27.076 21.051 22.553 1.00 16.31 175 ALA A N 1
ATOM 1336 C CA . ALA A 1 175 ? -27.076 21.489 21.159 1.00 16.63 175 ALA A CA 1
ATOM 1337 C C . ALA A 1 175 ? -26.043 22.588 20.909 1.00 16.56 175 ALA A C 1
ATOM 1338 O O . ALA A 1 175 ? -25.238 22.507 19.974 1.00 15.79 175 ALA A O 1
ATOM 1340 N N . VAL A 1 176 ? -26.076 23.635 21.714 1.00 15.53 176 VAL A N 1
ATOM 1341 C CA . VAL A 1 176 ? -25.255 24.812 21.461 1.00 16.23 176 VAL A CA 1
ATOM 1342 C C . VAL A 1 176 ? -23.817 24.501 21.855 1.00 19.75 176 VAL A C 1
ATOM 1343 O O . VAL A 1 176 ? -23.554 24.006 22.958 1.00 21.77 176 VAL A O 1
ATOM 1347 N N . LYS A 1 177 ? -22.883 24.793 20.956 1.00 15.26 177 LYS A N 1
ATOM 1348 C CA . LYS A 1 177 ? -21.481 24.463 21.152 1.00 12.54 177 LYS A CA 1
ATOM 1349 C C . LYS A 1 177 ? -20.758 25.689 21.688 1.00 14.06 177 LYS A C 1
ATOM 1350 O O . LYS A 1 177 ? -20.903 26.788 21.137 1.00 14.73 177 LYS A O 1
ATOM 1356 N N . ASP A 1 178 ? -19.989 25.511 22.760 1.00 13.54 178 ASP A N 1
ATOM 1357 C CA . ASP A 1 178 ? -19.279 26.650 23.317 1.00 15.35 178 ASP A CA 1
ATOM 1358 C C . ASP A 1 178 ? -18.012 26.874 22.506 1.00 14.98 178 ASP A C 1
ATOM 1359 O O . ASP A 1 178 ? -17.768 26.195 21.508 1.00 15.99 178 ASP A O 1
ATOM 1364 N N . GLU A 1 179 ? -17.209 27.844 22.931 1.00 17.39 179 GLU A N 1
ATOM 1365 C CA . GLU A 1 179 ? -16.018 28.225 22.172 1.00 20.68 179 GLU A CA 1
ATOM 1366 C C . GLU A 1 179 ? -15.091 27.035 21.955 1.00 18.48 179 GLU A C 1
ATOM 1367 O O . GLU A 1 179 ? -14.586 26.810 20.841 1.00 18.16 179 GLU A O 1
ATOM 1373 N N . LYS A 1 180 ? -14.834 26.277 23.024 1.00 18.43 180 LYS A N 1
ATOM 1374 C CA . LYS A 1 180 ? -13.908 25.155 22.944 1.00 17.27 180 LYS A CA 1
ATOM 1375 C C . LYS A 1 180 ? -14.448 24.080 22.015 1.00 15.50 180 LYS A C 1
ATOM 1376 O O . LYS A 1 180 ? -13.717 23.537 21.176 1.00 15.54 180 LYS A O 1
ATOM 1382 N N . GLU A 1 181 ? -15.738 23.771 22.146 1.00 12.25 181 GLU A N 1
ATOM 1383 C CA . GLU A 1 181 ? -16.339 22.738 21.317 1.00 13.47 181 GLU A CA 1
ATOM 1384 C C . GLU A 1 181 ? -16.294 23.120 19.853 1.00 13.45 181 GLU A C 1
ATOM 1385 O O . GLU A 1 181 ? -16.084 22.260 18.990 1.00 13.28 181 GLU A O 1
ATOM 1391 N N . GLN A 1 182 ? -16.551 24.397 19.546 1.00 14.71 182 GLN A N 1
ATOM 1392 C CA . GLN A 1 182 ? -16.496 24.816 18.152 1.00 15.24 182 GLN A CA 1
ATOM 1393 C C . GLN A 1 182 ? -15.083 24.625 17.586 1.00 14.15 182 GLN A C 1
ATOM 1394 O O . GLN A 1 182 ? -14.932 24.202 16.436 1.00 15.17 182 GLN A O 1
ATOM 1400 N N . ALA A 1 183 ? -14.050 24.842 18.409 1.00 15.32 183 ALA A N 1
ATOM 1401 C CA . ALA A 1 183 ? -12.682 24.602 17.957 1.00 14.88 183 ALA A CA 1
ATOM 1402 C C . ALA A 1 183 ? -12.459 23.120 17.675 1.00 14.10 183 ALA A C 1
ATOM 1403 O O . ALA A 1 183 ? -11.906 22.756 16.632 1.00 14.05 183 ALA A O 1
ATOM 1405 N N . TYR A 1 184 ? -12.922 22.241 18.569 1.00 12.96 184 TYR A N 1
ATOM 1406 C CA . TYR A 1 184 ? -12.744 20.813 18.307 1.00 14.36 184 TYR A CA 1
ATOM 1407 C C . TYR A 1 184 ? -13.476 20.390 17.041 1.00 13.47 184 TYR A C 1
ATOM 1408 O O . TYR A 1 184 ? -12.986 19.533 16.293 1.00 13.70 184 TYR A O 1
ATOM 1417 N N . LEU A 1 185 ? -14.667 20.955 16.797 1.00 10.94 185 LEU A N 1
ATOM 1418 C CA . LEU A 1 185 ? -15.393 20.646 15.568 1.00 11.07 185 LEU A CA 1
ATOM 1419 C C . LEU A 1 185 ? -14.642 21.133 14.331 1.00 14.12 185 LEU A C 1
ATOM 1420 O O . LEU A 1 185 ? -14.704 20.485 13.275 1.00 14.72 185 LEU A O 1
ATOM 1425 N N . GLN A 1 186 ? -13.932 22.262 14.424 1.00 13.01 186 GLN A N 1
ATOM 1426 C CA . GLN A 1 186 ? -13.146 22.690 13.268 1.00 15.67 186 GLN A CA 1
ATOM 1427 C C . GLN A 1 186 ? -11.943 21.776 13.051 1.00 15.20 186 GLN A C 1
ATOM 1428 O O . GLN A 1 186 ? -11.584 21.473 11.907 1.00 16.19 186 GLN A O 1
ATOM 1434 N N . VAL A 1 187 ? -11.295 21.334 14.133 1.00 14.69 187 VAL A N 1
ATOM 1435 C CA . VAL A 1 187 ? -10.183 20.399 13.984 1.00 14.29 187 VAL A CA 1
ATOM 1436 C C . VAL A 1 187 ? -10.682 19.123 13.332 1.00 15.38 187 VAL A C 1
ATOM 1437 O O . VAL A 1 187 ? -10.112 18.642 12.347 1.00 15.35 187 VAL A O 1
ATOM 1441 N N . SER A 1 188 ? -11.769 18.574 13.875 1.00 11.91 188 SER A N 1
ATOM 1442 C CA . SER A 1 188 ? -12.359 17.355 13.330 1.00 10.84 188 SER A CA 1
ATOM 1443 C C . SER A 1 188 ? -12.680 17.512 11.850 1.00 11.35 188 SER A C 1
ATOM 1444 O O . SER A 1 188 ? -12.385 16.622 11.035 1.00 14.25 188 SER A O 1
ATOM 1447 N N . SER A 1 189 ? -13.322 18.630 11.491 1.00 12.11 189 SER A N 1
ATOM 1448 C CA . SER A 1 189 ? -13.723 18.861 10.108 1.00 12.39 189 SER A CA 1
ATOM 1449 C C . SER A 1 189 ? -12.515 18.944 9.187 1.00 14.27 189 SER A C 1
ATOM 1450 O O . SER A 1 189 ? -12.544 18.419 8.061 1.00 15.53 189 SER A O 1
ATOM 1453 N N . ARG A 1 190 ? -11.437 19.595 9.637 1.00 13.30 190 ARG A N 1
ATOM 1454 C CA . ARG A 1 190 ? -10.246 19.628 8.798 1.00 14.31 190 ARG A CA 1
ATOM 1455 C C . ARG A 1 190 ? -9.662 18.230 8.660 1.00 13.51 190 ARG A C 1
ATOM 1456 O O . ARG A 1 190 ? -9.189 17.856 7.587 1.00 15.58 190 ARG A O 1
ATOM 1464 N N . GLY A 1 191 ? -9.750 17.421 9.719 1.00 12.29 191 GLY A N 1
ATOM 1465 C CA . GLY A 1 191 ? -9.402 16.013 9.580 1.00 12.38 191 GLY A CA 1
ATOM 1466 C C . GLY A 1 191 ? -10.240 15.309 8.527 1.00 13.17 191 GLY A C 1
ATOM 1467 O O . GLY A 1 191 ? -9.714 14.583 7.684 1.00 14.13 191 GLY A O 1
ATOM 1468 N N . SER A 1 192 ? -11.561 15.526 8.548 1.00 12.55 192 SER A N 1
ATOM 1469 C CA . SER A 1 192 ? -12.408 14.917 7.521 1.00 13.90 192 SER A CA 1
ATOM 1470 C C . SER A 1 192 ? -11.966 15.339 6.124 1.00 12.60 192 SER A C 1
ATOM 1471 O O . SER A 1 192 ? -11.939 14.514 5.203 1.00 12.91 192 SER A O 1
ATOM 1474 N N . ASP A 1 193 ? -11.667 16.630 5.941 1.00 12.42 193 ASP A N 1
ATOM 1475 C CA . ASP A 1 193 ? -11.116 17.125 4.682 1.00 14.20 193 ASP A CA 1
ATOM 1476 C C . ASP A 1 193 ? -9.895 16.321 4.244 1.00 15.26 193 ASP A C 1
ATOM 1477 O O . ASP A 1 193 ? -9.775 15.950 3.073 1.00 16.19 193 ASP A O 1
ATOM 1482 N N . LYS A 1 194 ? -8.952 16.082 5.166 1.00 14.46 194 LYS A N 1
ATOM 1483 C CA . LYS A 1 194 ? -7.709 15.409 4.789 1.00 15.49 194 LYS A CA 1
ATOM 1484 C C . LYS A 1 194 ? -7.975 13.994 4.306 1.00 15.47 194 LYS A C 1
ATOM 1485 O O . LYS A 1 194 ? -7.340 13.527 3.356 1.00 17.85 194 LYS A O 1
ATOM 1491 N N . PHE A 1 195 ? -8.865 13.286 4.990 1.00 13.87 195 PHE A N 1
ATOM 1492 C CA . PHE A 1 195 ? -9.180 11.917 4.603 1.00 15.22 195 PHE A CA 1
ATOM 1493 C C . PHE A 1 195 ? -10.023 11.861 3.336 1.00 14.83 195 PHE A C 1
ATOM 1494 O O . PHE A 1 195 ? -9.859 10.928 2.537 1.00 13.11 195 PHE A O 1
ATOM 1502 N N . MET A 1 196 ? -10.911 12.839 3.108 1.00 12.71 196 MET A N 1
ATOM 1503 C CA . MET A 1 196 ? -11.588 12.876 1.810 1.00 14.70 196 MET A CA 1
ATOM 1504 C C . MET A 1 196 ? -10.581 13.088 0.680 1.00 15.38 196 MET A C 1
ATOM 1505 O O . MET A 1 196 ? -10.697 12.472 -0.394 1.00 15.63 196 MET A O 1
ATOM 1510 N N . ASN A 1 197 ? -9.572 13.939 0.906 1.00 14.10 197 ASN A N 1
ATOM 1511 C CA . ASN A 1 197 ? -8.516 14.104 -0.090 1.00 17.31 197 ASN A CA 1
ATOM 1512 C C . ASN A 1 197 ? -7.809 12.783 -0.370 1.00 18.75 197 ASN A C 1
ATOM 1513 O O . ASN A 1 197 ? -7.548 12.445 -1.531 1.00 17.70 197 ASN A O 1
ATOM 1518 N N . LEU A 1 198 ? -7.453 12.044 0.690 1.00 17.97 198 LEU A N 1
ATOM 1519 C CA . LEU A 1 198 ? -6.786 10.756 0.515 1.00 21.04 198 LEU A CA 1
ATOM 1520 C C . LEU A 1 198 ? -7.685 9.797 -0.230 1.00 20.87 198 LEU A C 1
ATOM 1521 O O . LEU A 1 198 ? -7.225 9.033 -1.085 1.00 20.55 198 LEU A O 1
ATOM 1526 N N . LEU A 1 199 ? -8.974 9.826 0.103 1.00 18.22 199 LEU A N 1
ATOM 1527 C CA . LEU A 1 199 ? -9.938 8.963 -0.552 1.00 18.52 199 LEU A CA 1
ATOM 1528 C C . LEU A 1 199 ? -9.999 9.262 -2.039 1.00 18.08 199 LEU A C 1
ATOM 1529 O O . LEU A 1 199 ? -9.998 8.348 -2.866 1.00 19.38 199 LEU A O 1
ATOM 1534 N N . SER A 1 200 ? -10.101 10.539 -2.396 1.00 15.86 200 SER A N 1
ATOM 1535 C CA . SER A 1 200 ? -10.174 10.876 -3.814 1.00 16.85 200 SER A CA 1
ATOM 1536 C C . SER A 1 200 ? -8.943 10.363 -4.559 1.00 18.85 200 SER A C 1
ATOM 1537 O O . SER A 1 200 ? -9.064 9.768 -5.632 1.00 21.05 200 SER A O 1
ATOM 1540 N N . ASP A 1 201 ? -7.744 10.585 -4.004 1.00 21.76 201 ASP A N 1
ATOM 1541 C CA . ASP A 1 201 ? -6.520 10.153 -4.680 1.00 23.95 201 ASP A CA 1
ATOM 1542 C C . ASP A 1 201 ? -6.505 8.648 -4.900 1.00 23.89 201 ASP A C 1
ATOM 1543 O O . ASP A 1 201 ? -6.089 8.176 -5.967 1.00 25.30 201 ASP A O 1
ATOM 1548 N N . GLU A 1 202 ? -6.933 7.879 -3.895 1.00 24.76 202 GLU A N 1
ATOM 1549 C CA . GLU A 1 202 ? -6.966 6.423 -4.017 1.00 27.93 202 GLU A CA 1
ATOM 1550 C C . GLU A 1 202 ? -8.024 5.974 -5.017 1.00 23.19 202 GLU A C 1
ATOM 1551 O O . GLU A 1 202 ? -7.799 5.042 -5.801 1.00 23.72 202 GLU A O 1
ATOM 1557 N N . LEU A 1 203 ? -9.191 6.606 -4.977 1.00 20.92 203 LEU A N 1
ATOM 1558 C CA . LEU A 1 203 ? -10.243 6.291 -5.931 1.00 19.71 203 LEU A CA 1
ATOM 1559 C C . LEU A 1 203 ? -9.766 6.503 -7.362 1.00 21.90 203 LEU A C 1
ATOM 1560 O O . LEU A 1 203 ? -9.852 5.601 -8.205 1.00 25.11 203 LEU A O 1
ATOM 1565 N N . VAL A 1 204 ? -9.249 7.695 -7.653 1.00 24.00 204 VAL A N 1
ATOM 1566 C CA . VAL A 1 204 ? -8.844 8.021 -9.017 1.00 26.26 204 VAL A CA 1
ATOM 1567 C C . VAL A 1 204 ? -7.785 7.045 -9.502 1.00 29.85 204 VAL A C 1
ATOM 1568 O O . VAL A 1 204 ? -7.796 6.623 -10.666 1.00 31.56 204 VAL A O 1
ATOM 1572 N N . ARG A 1 205 ? -6.871 6.646 -8.618 1.00 31.29 205 ARG A N 1
ATOM 1573 C CA . ARG A 1 205 ? -5.836 5.697 -9.027 1.00 33.74 205 ARG A CA 1
ATOM 1574 C C . ARG A 1 205 ? -6.445 4.341 -9.357 1.00 33.28 205 ARG A C 1
ATOM 1575 O O . ARG A 1 205 ? -6.139 3.752 -10.400 1.00 33.74 205 ARG A O 1
ATOM 1577 N N . ALA A 1 206 ? -7.336 3.842 -8.491 1.00 32.12 206 ALA A N 1
ATOM 1578 C CA . ALA A 1 206 ? -7.975 2.551 -8.741 1.00 29.88 206 ALA A CA 1
ATOM 1579 C C . ALA A 1 206 ? -8.765 2.558 -10.045 1.00 28.19 206 ALA A C 1
ATOM 1580 O O . ALA A 1 206 ? -8.781 1.557 -10.773 1.00 28.98 206 ALA A O 1
ATOM 1582 N N . VAL A 1 207 ? -9.433 3.669 -10.358 1.00 27.59 207 VAL A N 1
ATOM 1583 C CA . VAL A 1 207 ? -10.195 3.756 -11.602 1.00 28.46 207 VAL A CA 1
ATOM 1584 C C . VAL A 1 207 ? -9.248 3.804 -12.788 1.00 34.48 207 VAL A C 1
ATOM 1585 O O . VAL A 1 207 ? -9.402 3.062 -13.768 1.00 35.31 207 VAL A O 1
ATOM 1589 N N . ASP A 1 208 ? -8.243 4.675 -12.699 1.00 37.95 208 ASP A N 1
ATOM 1590 C CA . ASP A 1 208 ? -7.267 4.827 -13.768 1.00 43.62 208 ASP A CA 1
ATOM 1591 C C . ASP A 1 208 ? -6.574 3.505 -14.074 1.00 46.69 208 ASP A C 1
ATOM 1592 O O . ASP A 1 208 ? -6.328 3.185 -15.243 1.00 49.65 208 ASP A O 1
ATOM 1597 N N . GLU A 1 209 ? -6.278 2.712 -13.043 1.00 45.89 209 GLU A N 1
ATOM 1598 C CA . GLU A 1 209 ? -5.535 1.467 -13.192 1.00 46.04 209 GLU A CA 1
ATOM 1599 C C . GLU A 1 209 ? -6.430 0.246 -13.370 1.00 44.49 209 GLU A C 1
ATOM 1600 O O . GLU A 1 209 ? -5.910 -0.872 -13.460 1.00 44.17 209 GLU A O 1
ATOM 1606 N N . GLU A 1 210 ? -7.752 0.428 -13.421 1.00 43.29 210 GLU A N 1
ATOM 1607 C CA . GLU A 1 210 ? -8.687 -0.651 -13.756 1.00 43.95 210 GLU A CA 1
ATOM 1608 C C . GLU A 1 210 ? -8.500 -1.867 -12.851 1.00 44.70 210 GLU A C 1
ATOM 1609 O O . GLU A 1 210 ? -8.750 -3.005 -13.255 1.00 44.93 210 GLU A O 1
ATOM 1611 N N . ILE A 1 211 ? -8.060 -1.636 -11.613 1.00 43.57 211 ILE A N 1
ATOM 1612 C CA . ILE A 1 211 ? -7.807 -2.741 -10.700 1.00 42.82 211 ILE A CA 1
ATOM 1613 C C . ILE A 1 211 ? -9.120 -3.406 -10.295 1.00 41.90 211 ILE A C 1
ATOM 1614 O O . ILE A 1 211 ? -10.196 -2.783 -10.289 1.00 42.48 211 ILE A O 1
ATOM 1616 N N . LYS A 1 212 ? -9.033 -4.690 -9.959 1.00 38.79 212 LYS A N 1
ATOM 1617 C CA . LYS A 1 212 ? -10.172 -5.454 -9.459 1.00 34.72 212 LYS A CA 1
ATOM 1618 C C . LYS A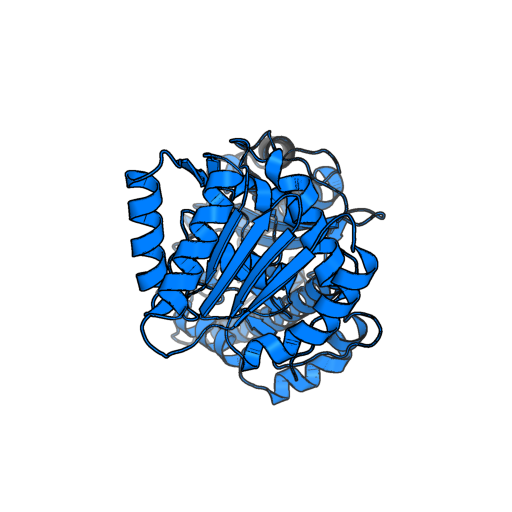 1 212 ? -10.281 -5.214 -7.960 1.00 31.72 212 LYS A C 1
ATOM 1619 O O . LYS A 1 212 ? -9.437 -5.671 -7.184 1.00 30.36 212 LYS A O 1
ATOM 1621 N N . ILE A 1 213 ? -11.308 -4.477 -7.551 1.00 28.08 213 ILE A N 1
ATOM 1622 C CA . ILE A 1 213 ? -11.449 -4.082 -6.159 1.00 26.22 213 ILE A CA 1
ATOM 1623 C C . ILE A 1 213 ? -12.901 -3.688 -5.941 1.00 24.67 213 ILE A C 1
ATOM 1624 O O . ILE A 1 213 ? -13.537 -3.103 -6.826 1.00 25.73 213 ILE A O 1
ATOM 1629 N N . THR A 1 214 ? -13.420 -4.033 -4.767 1.00 21.83 214 THR A N 1
ATOM 1630 C CA . THR A 1 214 ? -14.758 -3.648 -4.345 1.00 19.68 214 THR A CA 1
ATOM 1631 C C . THR A 1 214 ? -14.731 -2.295 -3.654 1.00 18.98 214 THR A C 1
ATOM 1632 O O . THR A 1 214 ? -13.696 -1.833 -3.170 1.00 18.96 214 THR A O 1
ATOM 1636 N N . ASP A 1 215 ? -15.908 -1.669 -3.607 1.00 17.01 215 ASP A N 1
ATOM 1637 C CA . ASP A 1 215 ? -16.078 -0.429 -2.864 1.00 15.08 215 ASP A CA 1
ATOM 1638 C C . ASP A 1 215 ? -15.626 -0.585 -1.411 1.00 17.18 215 ASP A C 1
ATOM 1639 O O . ASP A 1 215 ? -14.969 0.303 -0.854 1.00 16.13 215 ASP A O 1
ATOM 1644 N N . ALA A 1 216 ? -15.965 -1.716 -0.787 1.00 18.13 216 ALA A N 1
ATOM 1645 C CA . ALA A 1 216 ? -15.673 -1.903 0.630 1.00 20.15 216 ALA A CA 1
ATOM 1646 C C . ALA A 1 216 ? -14.177 -2.098 0.874 1.00 18.36 216 ALA A C 1
ATOM 1647 O O . ALA A 1 216 ? -13.642 -1.623 1.882 1.00 17.13 216 ALA A O 1
ATOM 1649 N N . LYS A 1 217 ? -13.481 -2.769 -0.038 1.00 19.61 217 LYS A N 1
ATOM 1650 C CA . LYS A 1 217 ? -12.028 -2.891 0.093 1.00 21.81 217 LYS A CA 1
ATOM 1651 C C . LYS A 1 217 ? -11.348 -1.532 -0.033 1.00 21.20 217 LYS A C 1
ATOM 1652 O O . LYS A 1 217 ? -10.431 -1.207 0.737 1.00 20.98 217 LYS A O 1
ATOM 1658 N N . LEU A 1 218 ? -11.795 -0.719 -0.993 1.00 19.39 218 LEU A N 1
ATOM 1659 C CA . LEU A 1 218 ? -11.234 0.615 -1.153 1.00 20.54 218 LEU A CA 1
ATOM 1660 C C . LEU A 1 218 ? -11.479 1.476 0.084 1.00 16.61 218 LEU A C 1
ATOM 1661 O O . LEU A 1 218 ? -10.568 2.170 0.548 1.00 17.08 218 LEU A O 1
ATOM 1666 N N . SER A 1 219 ? -12.699 1.461 0.633 1.00 13.89 219 SER A N 1
ATOM 1667 C CA . SER A 1 219 ? -12.938 2.309 1.797 1.00 15.37 219 SER A CA 1
ATOM 1668 C C . SER A 1 219 ? -12.179 1.783 3.001 1.00 16.35 219 SER A C 1
ATOM 1669 O O . SER A 1 219 ? -11.750 2.568 3.850 1.00 16.63 219 SER A O 1
ATOM 1672 N N . ASP A 1 220 ? -11.975 0.458 3.071 1.00 15.42 220 ASP A N 1
ATOM 1673 C CA . ASP A 1 220 ? -11.175 -0.083 4.163 1.00 16.90 220 ASP A CA 1
ATOM 1674 C C . ASP A 1 220 ? -9.737 0.407 4.066 1.00 18.04 220 ASP A C 1
ATOM 1675 O O . ASP A 1 220 ? -9.095 0.686 5.087 1.00 17.74 220 ASP A O 1
ATOM 1680 N N . ASN A 1 221 ? -9.201 0.500 2.841 1.00 16.46 221 ASN A N 1
ATOM 1681 C CA . ASN A 1 221 ? -7.840 1.002 2.674 1.00 20.34 221 ASN A CA 1
ATOM 1682 C C . ASN A 1 221 ? -7.699 2.397 3.273 1.00 20.70 221 ASN A C 1
ATOM 1683 O O . ASN A 1 221 ? -6.759 2.678 4.030 1.00 19.93 221 ASN A O 1
ATOM 1688 N N . VAL A 1 222 ? -8.629 3.285 2.924 1.00 20.30 222 VAL A N 1
ATOM 1689 C CA . VAL A 1 222 ? -8.645 4.641 3.468 1.00 19.17 222 VAL A CA 1
ATOM 1690 C C . VAL A 1 222 ? -8.799 4.610 4.980 1.00 16.07 222 VAL A C 1
ATOM 1691 O O . VAL A 1 222 ? -8.085 5.315 5.704 1.00 14.49 222 VAL A O 1
ATOM 1695 N N . GLU A 1 223 ? -9.744 3.796 5.477 1.00 13.57 223 GLU A N 1
ATOM 1696 C CA . GLU A 1 223 ? -10.020 3.719 6.909 1.00 13.93 223 GLU A CA 1
ATOM 1697 C C . GLU A 1 223 ? -8.760 3.403 7.714 1.00 14.10 223 GLU A C 1
ATOM 1698 O O . GLU A 1 223 ? -8.535 3.975 8.785 1.00 15.48 223 GLU A O 1
ATOM 1704 N N . ASN A 1 224 ? -7.923 2.502 7.220 1.00 14.93 224 ASN A N 1
ATOM 1705 C CA . ASN A 1 224 ? -6.745 2.107 7.972 1.00 16.15 224 ASN A CA 1
ATOM 1706 C C . ASN A 1 224 ? -5.645 3.159 7.942 1.00 16.68 224 ASN A C 1
ATOM 1707 O O . ASN A 1 224 ? -4.692 3.057 8.722 1.00 18.58 224 ASN A O 1
ATOM 1712 N N . GLU A 1 225 ? -5.771 4.174 7.083 1.00 18.03 225 GLU A N 1
ATOM 1713 C CA . GLU A 1 225 ? -4.769 5.234 7.042 1.00 21.09 225 GLU A CA 1
ATOM 1714 C C . GLU A 1 225 ? -4.702 6.017 8.349 1.00 18.95 225 GLU A C 1
ATOM 1715 O O . GLU A 1 225 ? -3.649 6.585 8.659 1.00 19.17 225 GLU A O 1
ATOM 1721 N N . ILE A 1 226 ? -5.787 6.046 9.128 1.00 16.88 226 ILE A N 1
ATOM 1722 C CA . ILE A 1 226 ? -5.799 6.827 10.367 1.00 15.09 226 ILE A CA 1
ATOM 1723 C C . ILE A 1 226 ? -4.865 6.233 11.401 1.00 17.57 226 ILE A C 1
ATOM 1724 O O . ILE A 1 226 ? -4.502 6.911 12.365 1.00 20.44 226 ILE A O 1
ATOM 1729 N N . ASP A 1 227 ? -4.449 4.988 11.244 1.00 18.73 227 ASP A N 1
ATOM 1730 C CA . ASP A 1 227 ? -3.562 4.440 12.259 1.00 21.74 227 ASP A CA 1
ATOM 1731 C C . ASP A 1 227 ? -2.090 4.691 11.958 1.00 22.16 227 ASP A C 1
ATOM 1732 O O . ASP A 1 227 ? -1.229 4.211 12.705 1.00 23.80 227 ASP A O 1
ATOM 1737 N N . LYS A 1 228 ? -1.787 5.433 10.896 1.00 19.68 228 LYS A N 1
ATOM 1738 C CA . LYS A 1 228 ? -0.420 5.850 10.581 1.00 23.24 228 LYS A CA 1
ATOM 1739 C C . LYS A 1 228 ? -0.127 7.082 11.425 1.00 23.30 228 LYS A C 1
ATOM 1740 O O . LYS A 1 228 ? -0.344 8.216 10.998 1.00 21.65 228 LYS A O 1
ATOM 1746 N N . SER A 1 229 ? 0.326 6.850 12.662 1.00 23.64 229 SER A N 1
ATOM 1747 C CA . SER A 1 229 ? 0.518 7.937 13.621 1.00 27.46 229 SER A CA 1
ATOM 1748 C C . SER A 1 229 ? 1.499 8.986 13.109 1.00 26.25 229 SER A C 1
ATOM 1749 O O . SER A 1 229 ? 1.348 10.177 13.404 1.00 26.79 229 SER A O 1
ATOM 1752 N N . ARG A 1 230 ? 2.509 8.570 12.356 1.00 22.52 230 ARG A N 1
ATOM 1753 C CA . ARG A 1 230 ? 3.499 9.537 11.880 1.00 23.22 230 ARG A CA 1
ATOM 1754 C C . ARG A 1 230 ? 2.922 10.438 10.795 1.00 22.69 230 ARG A C 1
ATOM 1755 O O . ARG A 1 230 ? 3.308 11.609 10.689 1.00 22.11 230 ARG A O 1
ATOM 1763 N N . PHE A 1 231 ? 1.987 9.916 10.004 1.00 21.87 231 PHE A N 1
ATOM 1764 C CA . PHE A 1 231 ? 1.215 10.756 9.104 1.00 20.42 231 PHE A CA 1
ATOM 1765 C C . PHE A 1 231 ? 0.363 11.741 9.887 1.00 19.80 231 PHE A C 1
ATOM 1766 O O . PHE A 1 231 ? 0.296 12.923 9.539 1.00 21.74 231 PHE A O 1
ATOM 1774 N N . LEU A 1 232 ? -0.290 11.269 10.955 1.00 19.89 232 LEU A N 1
ATOM 1775 C CA . LEU A 1 232 ? -1.136 12.146 11.756 1.00 21.85 232 LEU A CA 1
ATOM 1776 C C . LEU A 1 232 ? -0.321 13.252 12.418 1.00 21.89 232 LEU A C 1
ATOM 1777 O O . LEU A 1 232 ? -0.770 14.399 12.474 1.00 25.65 232 LEU A O 1
ATOM 1782 N N . LYS A 1 233 ? 0.882 12.930 12.907 1.00 22.72 233 LYS A N 1
ATOM 1783 C CA . LYS A 1 233 ? 1.730 13.941 13.538 1.00 27.64 233 LYS A CA 1
ATOM 1784 C C . LYS A 1 233 ? 1.977 15.113 12.602 1.00 28.78 233 LYS A C 1
ATOM 1785 O O . LYS A 1 233 ? 2.025 16.271 13.039 1.00 28.87 233 LYS A O 1
ATOM 1791 N N . LYS A 1 234 ? 2.139 14.834 11.309 1.00 26.02 234 LYS A N 1
ATOM 1792 C CA . LYS A 1 234 ? 2.462 15.880 10.347 1.00 27.22 234 LYS A CA 1
ATOM 1793 C C . LYS A 1 234 ? 1.274 16.760 10.010 1.00 27.73 234 LYS A C 1
ATOM 1794 O O . LYS A 1 234 ? 1.442 17.743 9.277 1.00 30.41 234 LYS A O 1
ATOM 1800 N N . LEU A 1 235 ? 0.089 16.424 10.501 1.00 26.37 235 LEU A N 1
ATOM 1801 C CA . LEU A 1 235 ? -1.065 17.292 10.352 1.00 25.14 235 LEU A CA 1
ATOM 1802 C C . LEU A 1 235 ? -1.057 18.440 11.344 1.00 27.06 235 LEU A C 1
ATOM 1803 O O . LEU A 1 235 ? -1.853 19.368 11.186 1.00 27.69 235 LEU A O 1
ATOM 1808 N N . SER A 1 236 ? -0.200 18.393 12.358 1.00 26.50 236 SER A N 1
ATOM 1809 C CA . SER A 1 236 ? -0.267 19.393 13.419 1.00 28.28 236 SER A CA 1
ATOM 1810 C C . SER A 1 236 ? -0.192 20.830 12.920 1.00 31.43 236 SER A C 1
ATOM 1811 O O . SER A 1 236 ? -0.938 21.671 13.452 1.00 27.84 236 SER A O 1
ATOM 1814 N N . PRO A 1 237 ? 0.639 21.187 11.931 1.00 32.63 237 PRO A N 1
ATOM 1815 C CA . PRO A 1 237 ? 0.643 22.589 11.482 1.00 34.15 237 PRO A CA 1
ATOM 1816 C C . PRO A 1 237 ? -0.688 23.047 10.916 1.00 32.52 237 PRO A C 1
ATOM 1817 O O . PRO A 1 237 ? -1.004 24.241 11.006 1.00 34.78 237 PRO A O 1
ATOM 1821 N N . GLU A 1 238 ? -1.476 22.152 10.327 1.00 28.35 238 GLU A N 1
ATOM 1822 C CA . GLU A 1 238 ? -2.789 22.569 9.869 1.00 27.49 238 GLU A CA 1
ATOM 1823 C C . GLU A 1 238 ? -3.781 22.615 11.017 1.00 28.20 238 GLU A C 1
ATOM 1824 O O . GLU A 1 238 ? -4.713 23.429 10.989 1.00 29.15 238 GLU A O 1
ATOM 1830 N N . LEU A 1 239 ? -3.605 21.742 12.015 1.00 22.57 239 LEU A N 1
ATOM 1831 C CA . LEU A 1 239 ? -4.643 21.487 13.008 1.00 20.38 239 LEU A CA 1
ATOM 1832 C C . LEU A 1 239 ? -4.412 22.177 14.348 1.00 22.34 239 LEU A C 1
ATOM 1833 O O . LEU A 1 239 ? -5.391 22.560 15.002 1.00 20.92 239 LEU A O 1
ATOM 1838 N N . THR A 1 240 ? -3.163 22.320 14.789 1.00 22.07 240 THR A N 1
ATOM 1839 C CA . THR A 1 240 ? -2.911 22.980 16.067 1.00 23.93 240 THR A CA 1
ATOM 1840 C C . THR A 1 240 ? -3.447 24.410 16.110 1.00 22.72 240 THR A C 1
ATOM 1841 O O . THR A 1 240 ? -4.002 24.794 17.155 1.00 24.25 240 THR A O 1
ATOM 1845 N N . PRO A 1 241 ? -3.358 25.226 15.054 1.00 23.85 241 PRO A N 1
ATOM 1846 C CA . PRO A 1 241 ? -3.950 26.574 15.141 1.00 24.31 241 PRO A CA 1
ATOM 1847 C C . PRO A 1 241 ? -5.473 26.573 15.228 1.00 22.96 241 PRO A C 1
ATOM 1848 O O . PRO A 1 241 ? -6.055 27.594 15.612 1.00 22.39 241 PRO A O 1
ATOM 1852 N N . LEU A 1 242 ? -6.137 25.470 14.884 1.00 20.63 242 LEU A N 1
ATOM 1853 C CA . LEU A 1 242 ? -7.575 25.369 15.042 1.00 19.36 242 LEU A CA 1
ATOM 1854 C C . LEU A 1 242 ? -7.988 24.868 16.422 1.00 19.90 242 LEU A C 1
ATOM 1855 O O . LEU A 1 242 ? -9.175 24.936 16.759 1.00 19.02 242 LEU A O 1
ATOM 1860 N N . CYS A 1 243 ? -7.050 24.361 17.219 1.00 19.43 243 CYS A N 1
ATOM 1861 C CA . CYS A 1 243 ? -7.362 23.944 18.573 1.00 21.31 243 CYS A CA 1
ATOM 1862 C C . CYS A 1 243 ? -7.575 25.167 19.458 1.00 22.41 243 CYS A C 1
ATOM 1863 O O . CYS A 1 243 ? -7.175 26.275 19.104 1.00 22.82 243 CYS A O 1
ATOM 1866 N N . PRO A 1 244 ? -8.200 24.990 20.621 1.00 20.10 244 PRO A N 1
ATOM 1867 C CA . PRO A 1 244 ? -8.391 26.128 21.525 1.00 23.09 244 PRO A CA 1
ATOM 1868 C C . PRO A 1 244 ? -7.074 26.749 21.964 1.00 24.81 244 PRO A C 1
ATOM 1869 O O . PRO A 1 244 ? -5.994 26.162 21.840 1.00 23.60 244 PRO A O 1
ATOM 1873 N N . LYS A 1 245 ? -7.181 27.973 22.485 1.00 26.75 245 LYS A N 1
ATOM 1874 C CA . LYS A 1 245 ? -6.022 28.662 23.039 1.00 29.64 245 LYS A CA 1
ATOM 1875 C C . LYS A 1 245 ? -5.374 27.815 24.126 1.00 28.24 245 LYS A C 1
ATOM 1876 O O . LYS A 1 245 ? -6.060 27.269 24.995 1.00 28.49 245 LYS A O 1
ATOM 1878 N N . GLY A 1 246 ? -4.051 27.685 24.057 1.00 29.07 246 GLY A N 1
ATOM 1879 C CA . GLY A 1 246 ? -3.304 26.888 25.009 1.00 30.14 246 GLY A CA 1
ATOM 1880 C C . GLY A 1 246 ? -3.283 25.397 24.736 1.00 28.25 246 GLY A C 1
ATOM 1881 O O . GLY A 1 246 ? -2.690 24.651 25.525 1.00 30.56 246 GLY A O 1
ATOM 1882 N N . GLU A 1 247 ? -3.918 24.937 23.660 1.00 25.42 247 GLU A N 1
ATOM 1883 C CA . GLU A 1 247 ? -3.968 23.525 23.300 1.00 23.13 247 GLU A CA 1
ATOM 1884 C C . GLU A 1 247 ? -3.267 23.286 21.974 1.00 25.88 247 GLU A C 1
ATOM 1885 O O . GLU A 1 247 ? -3.321 24.121 21.069 1.00 28.02 247 GLU A O 1
ATOM 1891 N N . LYS A 1 248 ? -2.644 22.116 21.856 1.00 26.95 248 LYS A N 1
ATOM 1892 C CA . LYS A 1 248 ? -2.030 21.635 20.629 1.00 24.40 248 LYS A CA 1
ATOM 1893 C C . LYS A 1 248 ? -2.791 20.418 20.115 1.00 22.12 248 LYS A C 1
ATOM 1894 O O . LYS A 1 248 ? -3.498 19.747 20.866 1.00 22.95 248 LYS A O 1
ATOM 1896 N N . PHE A 1 249 ? -2.622 20.124 18.827 1.00 22.41 249 PHE A N 1
ATOM 1897 C CA . PHE A 1 249 ? -3.215 18.913 18.267 1.00 22.81 249 PHE A CA 1
ATOM 1898 C C . PHE A 1 249 ? -2.594 17.681 18.917 1.00 25.03 249 PHE A C 1
ATOM 1899 O O . PHE A 1 249 ? -1.367 17.579 19.035 1.00 25.86 249 PHE A O 1
ATOM 1907 N N . ASP A 1 250 ? -3.440 16.741 19.337 1.00 23.81 250 ASP A N 1
ATOM 1908 C CA . ASP A 1 250 ? -3.008 15.496 19.971 1.00 24.07 250 ASP A CA 1
ATOM 1909 C C . ASP A 1 250 ? -3.522 14.340 19.121 1.00 21.62 250 ASP A C 1
ATOM 1910 O O . ASP A 1 250 ? -4.736 14.130 19.043 1.00 17.28 250 ASP A O 1
ATOM 1915 N N . VAL A 1 251 ? -2.601 13.586 18.505 1.00 22.00 251 VAL A N 1
ATOM 1916 C CA . VAL A 1 251 ? -2.992 12.514 17.585 1.00 20.95 251 VAL A CA 1
ATOM 1917 C C . VAL A 1 251 ? -3.826 11.456 18.285 1.00 20.38 251 VAL A C 1
ATOM 1918 O O . VAL A 1 251 ? -4.615 10.752 17.637 1.00 20.55 251 VAL A O 1
ATOM 1922 N N . ASN A 1 252 ? -3.660 11.310 19.604 1.00 20.43 252 ASN A N 1
ATOM 1923 C CA . ASN A 1 252 ? -4.355 10.275 20.358 1.00 21.85 252 ASN A CA 1
ATOM 1924 C C . ASN A 1 252 ? -5.849 10.532 20.494 1.00 21.58 252 ASN A C 1
ATOM 1925 O O . ASN A 1 252 ? -6.574 9.623 20.903 1.00 22.12 252 ASN A O 1
ATOM 1930 N N . TYR A 1 253 ? -6.327 11.732 20.166 1.00 22.59 253 TYR A N 1
ATOM 1931 C CA . TYR A 1 253 ? -7.749 12.043 20.264 1.00 18.66 253 TYR A CA 1
ATOM 1932 C C . TYR A 1 253 ? -8.440 12.135 18.908 1.00 17.02 253 TYR A C 1
ATOM 1933 O O . TYR A 1 253 ? -9.570 12.627 18.841 1.00 14.67 253 TYR A O 1
ATOM 1942 N N . LEU A 1 254 ? -7.781 11.720 17.831 1.00 15.63 254 LEU A N 1
ATOM 1943 C CA . LEU A 1 254 ? -8.396 11.673 16.506 1.00 13.52 254 LEU A CA 1
ATOM 1944 C C . LEU A 1 254 ? -8.848 10.243 16.218 1.00 15.98 254 LEU A C 1
ATOM 1945 O O . LEU A 1 254 ? -8.086 9.294 16.443 1.00 16.88 254 LEU A O 1
ATOM 1950 N N . ASP A 1 255 ? -10.083 10.091 15.731 1.00 13.97 255 ASP A N 1
ATOM 1951 C CA . ASP A 1 255 ? -10.617 8.773 15.395 1.00 16.50 255 ASP A CA 1
ATOM 1952 C C . ASP A 1 255 ? -11.647 8.934 14.271 1.00 12.90 255 ASP A C 1
ATOM 1953 O O . ASP A 1 255 ? -12.003 10.044 13.881 1.00 13.78 255 ASP A O 1
ATOM 1958 N N . TRP A 1 256 ? -12.137 7.819 13.753 1.00 13.72 256 TRP A N 1
ATOM 1959 C CA . TRP A 1 256 ? -13.266 7.866 12.831 1.00 13.24 256 TRP A CA 1
ATOM 1960 C C . TRP A 1 256 ? -14.577 8.043 13.590 1.00 12.83 256 TRP A C 1
ATOM 1961 O O . TRP A 1 256 ? -14.769 7.470 14.664 1.00 15.39 256 TRP A O 1
ATOM 1972 N N . ALA A 1 257 ? -15.505 8.815 13.001 1.00 12.49 257 ALA A N 1
ATOM 1973 C CA . ALA A 1 257 ? -16.870 8.841 13.523 1.00 12.65 257 ALA A CA 1
ATOM 1974 C C . ALA A 1 257 ? -17.679 7.630 13.077 1.00 13.36 257 ALA A C 1
ATOM 1975 O O . ALA A 1 257 ? -18.652 7.245 13.749 1.00 15.17 257 ALA A O 1
ATOM 1977 N N . TYR A 1 258 ? -17.303 7.048 11.945 1.00 12.60 258 TYR A N 1
ATOM 1978 C CA . TYR A 1 258 ? -17.926 5.867 11.361 1.00 12.33 258 TYR A CA 1
ATOM 1979 C C . TYR A 1 258 ? -16.953 5.366 10.299 1.00 13.84 258 TYR A C 1
ATOM 1980 O O . TYR A 1 258 ? -16.025 6.075 9.899 1.00 11.07 258 TYR A O 1
ATOM 1989 N N . SER A 1 259 ? -17.168 4.140 9.846 1.00 14.05 259 SER A N 1
ATOM 1990 C CA . SER A 1 259 ? -16.329 3.593 8.788 1.00 14.86 259 SER A CA 1
ATOM 1991 C C . SER A 1 259 ? -16.621 4.316 7.476 1.00 15.29 259 SER A C 1
ATOM 1992 O O . SER A 1 259 ? -17.789 4.470 7.110 1.00 14.97 259 SER A O 1
ATOM 1995 N N . PRO A 1 260 ? -15.597 4.768 6.751 1.00 13.20 260 PRO A N 1
ATOM 1996 C CA . PRO A 1 260 ? -15.827 5.493 5.495 1.00 13.89 260 PRO A CA 1
ATOM 1997 C C . PRO A 1 260 ? -16.680 4.690 4.524 1.00 13.89 260 PRO A C 1
ATOM 1998 O O . PRO A 1 260 ? -16.589 3.470 4.457 1.00 14.21 260 PRO A O 1
ATOM 2002 N N . ILE A 1 261 ? -17.508 5.402 3.762 1.00 13.08 261 ILE A N 1
ATOM 2003 C CA . ILE A 1 261 ? -18.489 4.795 2.877 1.00 12.78 261 ILE A CA 1
ATOM 2004 C C . ILE A 1 261 ? -18.130 5.173 1.448 1.00 13.30 261 ILE A C 1
ATOM 2005 O O . ILE A 1 261 ? -18.032 6.366 1.127 1.00 15.02 261 ILE A O 1
ATOM 2010 N N . ILE A 1 262 ? -17.955 4.170 0.595 1.00 13.10 262 ILE A N 1
ATOM 2011 C CA . ILE A 1 262 ? -17.841 4.344 -0.847 1.00 14.19 262 ILE A CA 1
ATOM 2012 C C . ILE A 1 262 ? -18.925 3.496 -1.509 1.00 14.41 262 ILE A C 1
ATOM 2013 O O . ILE A 1 262 ? -19.128 2.334 -1.133 1.00 14.73 262 ILE A O 1
ATOM 2018 N N . GLN A 1 263 ? -19.651 4.097 -2.452 1.00 14.33 263 GLN A N 1
ATOM 2019 C CA . GLN A 1 263 ? -20.650 3.396 -3.264 1.00 14.59 263 GLN A CA 1
ATOM 2020 C C . GLN A 1 263 ? -20.473 3.873 -4.696 1.00 14.48 263 GLN A C 1
ATOM 2021 O O . GLN A 1 263 ? -20.785 5.027 -5.009 1.00 15.95 263 GLN A O 1
ATOM 2027 N N . SER A 1 264 ? -19.981 2.998 -5.568 1.00 14.05 264 SER A N 1
ATOM 2028 C CA . SER A 1 264 ? -19.727 3.384 -6.947 1.00 15.44 264 SER A CA 1
ATOM 2029 C C . SER A 1 264 ? -20.818 2.931 -7.914 1.00 15.10 264 SER A C 1
ATOM 2030 O O . SER A 1 264 ? -20.697 3.201 -9.113 1.00 15.21 264 SER A O 1
ATOM 2033 N N . GLY A 1 265 ? -21.869 2.259 -7.437 1.00 13.45 265 GLY A N 1
ATOM 2034 C CA . GLY A 1 265 ? -22.920 1.806 -8.316 1.00 15.58 265 GLY A CA 1
ATOM 2035 C C . GLY A 1 265 ? -22.731 0.401 -8.865 1.00 17.24 265 GLY A C 1
ATOM 2036 O O . GLY A 1 265 ? -21.671 -0.227 -8.706 1.00 16.29 265 GLY A O 1
ATOM 2037 N N . PRO A 1 266 ? -23.765 -0.126 -9.561 1.00 18.60 266 PRO A N 1
ATOM 2038 C CA . PRO A 1 266 ? -24.977 0.595 -9.975 1.00 18.59 266 PRO A CA 1
ATOM 2039 C C . PRO A 1 266 ? -26.053 0.757 -8.875 1.00 18.10 266 PRO A C 1
ATOM 2040 O O . PRO A 1 266 ? -27.024 1.501 -9.082 1.00 19.51 266 PRO A O 1
ATOM 2044 N N . LYS A 1 267 ? -25.911 0.091 -7.731 1.00 18.04 267 LYS A N 1
ATOM 2045 C CA . LYS A 1 267 ? -26.860 0.250 -6.638 1.00 17.47 267 LYS A CA 1
ATOM 2046 C C . LYS A 1 267 ? -26.262 1.116 -5.537 1.00 18.19 267 LYS A C 1
ATOM 2047 O O . LYS A 1 267 ? -25.136 0.876 -5.084 1.00 19.49 267 LYS A O 1
ATOM 2053 N N . TYR A 1 268 ? -27.018 2.117 -5.102 1.00 15.51 268 TYR A N 1
ATOM 2054 C CA . TYR A 1 268 ? -26.575 3.028 -4.060 1.00 15.17 268 TYR A CA 1
ATOM 2055 C C . TYR A 1 268 ? -27.593 3.044 -2.929 1.00 16.52 268 TYR A C 1
ATOM 2056 O O . TYR A 1 268 ? -28.770 2.740 -3.121 1.00 15.97 268 TYR A O 1
ATOM 2065 N N . ASP A 1 269 ? -27.128 3.425 -1.750 1.00 18.88 269 ASP A N 1
ATOM 2066 C CA . ASP A 1 269 ? -27.951 3.381 -0.544 1.00 21.44 269 ASP A CA 1
ATOM 2067 C C . ASP A 1 269 ? -27.631 4.634 0.261 1.00 20.97 269 ASP A C 1
ATOM 2068 O O . ASP A 1 269 ? -26.507 4.797 0.736 1.00 25.18 269 ASP A O 1
ATOM 2073 N N . LEU A 1 270 ? -28.602 5.534 0.380 1.00 18.48 270 LEU A N 1
ATOM 2074 C CA . LEU A 1 270 ? -28.431 6.795 1.096 1.00 20.68 270 LEU A CA 1
ATOM 2075 C C . LEU A 1 270 ? -29.098 6.791 2.463 1.00 23.82 270 LEU A C 1
ATOM 2076 O O . LEU A 1 270 ? -29.112 7.830 3.142 1.00 22.80 270 LEU A O 1
ATOM 2081 N N . ARG A 1 271 ? -29.672 5.665 2.875 1.00 24.03 271 ARG A N 1
ATOM 2082 C CA . ARG A 1 271 ? -30.257 5.578 4.202 1.00 25.87 271 ARG A CA 1
ATOM 2083 C C . ARG A 1 271 ? -29.186 5.729 5.280 1.00 26.45 271 ARG A C 1
ATOM 2084 O O . ARG A 1 271 ? -28.000 5.451 5.071 1.00 27.13 271 ARG A O 1
ATOM 2092 N N . VAL A 1 272 ? -29.635 6.176 6.457 1.00 26.07 272 VAL A N 1
ATOM 2093 C CA . VAL A 1 272 ? -28.743 6.398 7.593 1.00 25.94 272 VAL A CA 1
ATOM 2094 C C . VAL A 1 272 ? -27.908 5.157 7.890 1.00 26.09 272 VAL A C 1
ATOM 2095 O O . VAL A 1 272 ? -26.737 5.253 8.277 1.00 26.91 272 VAL A O 1
ATOM 2099 N N . SER A 1 273 ? -28.500 3.977 7.734 1.00 24.18 273 SER A N 1
ATOM 2100 C CA . SER A 1 273 ? -27.821 2.723 8.027 1.00 24.13 273 SER A CA 1
ATOM 2101 C C . SER A 1 273 ? -26.824 2.298 6.951 1.00 25.13 273 SER A C 1
ATOM 2102 O O . SER A 1 273 ? -26.121 1.294 7.142 1.00 23.55 273 SER A O 1
ATOM 2105 N N . ALA A 1 274 ? -26.752 3.023 5.831 1.00 24.39 274 ALA A N 1
ATOM 2106 C CA . ALA A 1 274 ? -25.987 2.549 4.681 1.00 23.11 274 ALA A CA 1
ATOM 2107 C C . ALA A 1 274 ? -24.499 2.461 4.995 1.00 22.69 274 ALA A C 1
ATOM 2108 O O . ALA A 1 274 ? -23.948 3.278 5.741 1.00 23.56 274 ALA A O 1
ATOM 2110 N N . ARG A 1 275 ? -23.850 1.466 4.381 1.00 21.45 275 ARG A N 1
ATOM 2111 C CA . ARG A 1 275 ? -22.408 1.252 4.427 1.00 23.65 275 ARG A CA 1
ATOM 2112 C C . ARG A 1 275 ? -21.862 1.144 3.004 1.00 20.18 275 ARG A C 1
ATOM 2113 O O . ARG A 1 275 ? -22.605 1.239 2.019 1.00 19.41 275 ARG A O 1
ATOM 2121 N N . SER A 1 276 ? -20.551 0.918 2.896 1.00 19.74 276 SER A N 1
ATOM 2122 C CA . SER A 1 276 ? -19.929 0.723 1.592 1.00 18.09 276 SER A CA 1
ATOM 2123 C C . SER A 1 276 ? -20.579 -0.455 0.880 1.00 20.71 276 SER A C 1
ATOM 2124 O O . SER A 1 276 ? -20.968 -1.450 1.504 1.00 22.45 276 SER A O 1
ATOM 2127 N N . SER A 1 277 ? -20.679 -0.341 -0.435 1.00 18.96 277 SER A N 1
ATOM 2128 C CA . SER A 1 277 ? -21.163 -1.461 -1.228 1.00 20.63 277 SER A CA 1
ATOM 2129 C C . SER A 1 277 ? -20.135 -2.586 -1.209 1.00 22.03 277 SER A C 1
ATOM 2130 O O . SER A 1 277 ? -18.940 -2.358 -1.021 1.00 25.66 277 SER A O 1
ATOM 2133 N N . GLU A 1 278 ? -20.613 -3.813 -1.423 1.00 20.97 278 GLU A N 1
ATOM 2134 C CA . GLU A 1 278 ? -19.761 -4.995 -1.484 1.00 22.60 278 GLU A CA 1
ATOM 2135 C C . GLU A 1 278 ? -19.374 -5.373 -2.911 1.00 24.64 278 GLU A C 1
ATOM 2136 O O . GLU A 1 278 ? -18.697 -6.396 -3.120 1.00 27.22 278 GLU A O 1
ATOM 2142 N N . THR A 1 279 ? -19.796 -4.589 -3.896 1.00 22.59 279 THR A N 1
ATOM 2143 C CA . THR A 1 279 ? -19.632 -4.923 -5.302 1.00 22.41 279 THR A CA 1
ATOM 2144 C C . THR A 1 279 ? -18.425 -4.201 -5.887 1.00 20.36 279 THR A C 1
ATOM 2145 O O . THR A 1 279 ? -17.905 -3.245 -5.311 1.00 21.35 279 THR A O 1
ATOM 2149 N N . GLN A 1 280 ? -18.011 -4.657 -7.071 1.00 21.04 280 GLN A N 1
ATOM 2150 C CA . GLN A 1 280 ? -16.841 -4.113 -7.756 1.00 21.13 280 GLN A CA 1
ATOM 2151 C C . GLN A 1 280 ? -16.918 -2.597 -7.920 1.00 20.84 280 GLN A C 1
ATOM 2152 O O . GLN A 1 280 ? -17.984 -2.026 -8.170 1.00 18.75 280 GLN A O 1
ATOM 2158 N N . LEU A 1 281 ? -15.775 -1.944 -7.736 1.00 19.99 281 LEU A N 1
ATOM 2159 C CA . LEU A 1 281 ? -15.670 -0.520 -8.017 1.00 19.87 281 LEU A CA 1
ATOM 2160 C C . LEU A 1 281 ? -16.029 -0.264 -9.479 1.00 21.80 281 LEU A C 1
ATOM 2161 O O . LEU A 1 281 ? -15.432 -0.851 -10.385 1.00 24.66 281 LEU A O 1
ATOM 2166 N N . ASP A 1 282 ? -17.036 0.571 -9.707 1.00 20.62 282 ASP A N 1
ATOM 2167 C CA . ASP A 1 282 ? -17.501 0.868 -11.058 1.00 23.59 282 ASP A CA 1
ATOM 2168 C C . ASP A 1 282 ? -16.935 2.219 -11.458 1.00 23.38 282 ASP A C 1
ATOM 2169 O O . ASP A 1 282 ? -17.422 3.262 -11.015 1.00 24.34 282 ASP A O 1
ATOM 2174 N N . GLY A 1 283 ? -15.907 2.198 -12.303 1.00 23.80 283 GLY A N 1
ATOM 2175 C CA . GLY A 1 283 ? -15.198 3.412 -12.681 1.00 24.29 283 GLY A CA 1
ATOM 2176 C C . GLY A 1 283 ? -15.860 4.180 -13.805 1.00 23.71 283 GLY A C 1
ATOM 2177 O O . GLY A 1 283 ? -15.238 4.448 -14.831 1.00 25.48 283 GLY A O 1
ATOM 2178 N N . ASN A 1 284 ? -17.124 4.542 -13.617 1.00 22.53 284 ASN A N 1
ATOM 2179 C CA . ASN A 1 284 ? -17.893 5.290 -14.598 1.00 23.56 284 ASN A CA 1
ATOM 2180 C C . ASN A 1 284 ? -19.002 6.029 -13.873 1.00 20.38 284 ASN A C 1
ATOM 2181 O O . ASN A 1 284 ? -19.471 5.579 -12.827 1.00 19.26 284 ASN A O 1
ATOM 2186 N N . GLY A 1 285 ? -19.430 7.147 -14.453 1.00 19.74 285 GLY A N 1
ATOM 2187 C CA . GLY A 1 285 ? -20.604 7.838 -13.927 1.00 18.94 285 GLY A CA 1
ATOM 2188 C C . GLY A 1 285 ? -20.353 8.429 -12.551 1.00 17.61 285 GLY A C 1
ATOM 2189 O O . GLY A 1 285 ? -19.340 9.095 -12.322 1.00 20.06 285 GLY A O 1
ATOM 2190 N N . CYS A 1 286 ? -21.278 8.197 -11.612 1.00 15.60 286 CYS A N 1
ATOM 2191 C CA . CYS A 1 286 ? -21.190 8.787 -10.278 1.00 14.49 286 CYS A CA 1
ATOM 2192 C C . CYS A 1 286 ? -20.648 7.798 -9.242 1.00 16.45 286 CYS A C 1
ATOM 2193 O O . CYS A 1 286 ? -21.043 6.624 -9.206 1.00 16.04 286 CYS A O 1
ATOM 2196 N N . ILE A 1 287 ? -19.733 8.284 -8.400 1.00 16.50 287 ILE A N 1
ATOM 2197 C CA . ILE A 1 287 ? -19.196 7.520 -7.279 1.00 14.32 287 ILE A CA 1
ATOM 2198 C C . ILE A 1 287 ? -19.358 8.351 -6.012 1.00 12.32 287 ILE A C 1
ATOM 2199 O O . ILE A 1 287 ? -18.938 9.516 -5.972 1.00 14.03 287 ILE A O 1
ATOM 2204 N N . LEU A 1 288 ? -19.981 7.765 -4.992 1.00 11.93 288 LEU A N 1
ATOM 2205 C CA . LEU A 1 288 ? -20.266 8.460 -3.746 1.00 12.35 288 LEU A CA 1
ATOM 2206 C C . LEU A 1 288 ? -19.232 8.101 -2.691 1.00 13.56 288 LEU A C 1
ATOM 2207 O O . LEU A 1 288 ? -18.888 6.925 -2.509 1.00 13.57 288 LEU A O 1
ATOM 2212 N N . ALA A 1 289 ? -18.772 9.112 -1.963 1.00 12.17 289 ALA A N 1
ATOM 2213 C CA . ALA A 1 289 ? -17.836 8.885 -0.875 1.00 12.22 289 ALA A CA 1
ATOM 2214 C C . ALA A 1 289 ? -18.240 9.708 0.334 1.00 12.88 289 ALA A C 1
ATOM 2215 O O . ALA A 1 289 ? -18.714 10.840 0.190 1.00 12.08 289 ALA A O 1
ATOM 2217 N N . SER A 1 290 ? -18.073 9.123 1.522 1.00 11.73 290 SER A N 1
ATOM 2218 C CA . SER A 1 290 ? -18.397 9.806 2.772 1.00 10.40 290 SER A CA 1
ATOM 2219 C C . SER A 1 290 ? -17.359 9.452 3.823 1.00 12.54 290 SER A C 1
ATOM 2220 O O . SER A 1 290 ? -17.037 8.277 4.009 1.00 12.81 290 SER A O 1
ATOM 2223 N N A CYS A 1 291 ? -16.899 10.447 4.563 0.55 11.99 291 CYS A N 1
ATOM 2224 N N B CYS A 1 291 ? -16.809 10.472 4.504 0.45 12.04 291 CYS A N 1
ATOM 2225 C CA A CYS A 1 291 ? -16.124 10.071 5.721 0.55 11.56 291 CYS A CA 1
ATOM 2226 C CA B CYS A 1 291 ? -15.929 10.266 5.652 0.45 11.58 291 CYS A CA 1
ATOM 2227 C C A CYS A 1 291 ? -16.340 11.118 6.793 0.55 11.39 291 CYS A C 1
ATOM 2228 C C B CYS A 1 291 ? -16.380 11.151 6.800 0.45 11.31 291 CYS A C 1
ATOM 2229 O O A CYS A 1 291 ? -16.743 12.252 6.518 0.55 10.62 291 CYS A O 1
ATOM 2230 O O B CYS A 1 291 ? -16.905 12.245 6.584 0.45 10.39 291 CYS A O 1
ATOM 2235 N N . GLY A 1 292 ? -16.128 10.694 8.023 1.00 12.28 292 GLY A N 1
ATOM 2236 C CA . GLY A 1 292 ? -16.398 11.552 9.159 1.00 10.67 292 GLY A CA 1
ATOM 2237 C C . GLY A 1 292 ? -15.441 11.237 10.276 1.00 11.84 292 GLY A C 1
ATOM 2238 O O . GLY A 1 292 ? -15.227 10.068 10.586 1.00 12.22 292 GLY A O 1
ATOM 2239 N N . ILE A 1 293 ? -14.905 12.273 10.908 1.00 14.21 293 ILE A N 1
ATOM 2240 C CA . ILE A 1 293 ? -13.826 12.167 11.880 1.00 15.32 293 ILE A CA 1
ATOM 2241 C C . ILE A 1 293 ? -14.364 12.636 13.225 1.00 15.46 293 ILE A C 1
ATOM 2242 O O . ILE A 1 293 ? -15.334 13.393 13.291 1.00 14.47 293 ILE A O 1
ATOM 2247 N N . ARG A 1 294 ? -13.751 12.150 14.306 1.00 12.63 294 ARG A N 1
ATOM 2248 C CA . ARG A 1 294 ? -13.964 12.708 15.632 1.00 13.68 294 ARG A CA 1
ATOM 2249 C C . ARG A 1 294 ? -12.643 13.271 16.133 1.00 12.82 294 ARG A C 1
ATOM 2250 O O . ARG A 1 294 ? -11.590 12.641 15.983 1.00 13.22 294 ARG A O 1
ATOM 2258 N N . TYR A 1 295 ? -12.688 14.467 16.705 1.00 12.91 295 TYR A N 1
ATOM 2259 C CA . TYR A 1 295 ? -11.545 14.981 17.448 1.00 12.14 295 TYR A CA 1
ATOM 2260 C C . TYR A 1 295 ? -11.999 15.349 18.843 1.00 13.76 295 TYR A C 1
ATOM 2261 O O . TYR A 1 295 ? -12.900 16.183 19.006 1.00 15.74 295 TYR A O 1
ATOM 2270 N N . LYS A 1 296 ? -11.345 14.765 19.843 1.00 12.13 296 LYS A N 1
ATOM 2271 C CA . LYS A 1 296 ? -11.779 14.877 21.242 1.00 13.86 296 LYS A CA 1
ATOM 2272 C C . LYS A 1 296 ? -13.289 14.690 21.353 1.00 14.21 296 LYS A C 1
ATOM 2273 O O . LYS A 1 296 ? -13.981 15.428 22.065 1.00 15.62 296 LYS A O 1
ATOM 2279 N N . ASN A 1 297 ? -13.783 13.683 20.637 1.00 12.10 297 ASN A N 1
ATOM 2280 C CA . ASN A 1 297 ? -15.148 13.150 20.614 1.00 13.00 297 ASN A CA 1
ATOM 2281 C C . ASN A 1 297 ? -16.111 14.012 19.795 1.00 12.40 297 ASN A C 1
ATOM 2282 O O . ASN A 1 297 ? -17.284 13.620 19.671 1.00 14.50 297 ASN A O 1
ATOM 2287 N N . TYR A 1 298 ? -15.669 15.125 19.198 1.00 12.47 298 TYR A N 1
ATOM 2288 C CA . TYR A 1 298 ? -16.559 15.975 18.401 1.00 11.41 298 TYR A CA 1
ATOM 2289 C C . TYR A 1 298 ? -16.560 15.512 16.944 1.00 13.42 298 TYR A C 1
ATOM 2290 O O . TYR A 1 298 ? -15.518 15.520 16.292 1.00 11.80 298 TYR A O 1
ATOM 2299 N N . CYS A 1 299 ? -17.744 15.121 16.446 1.00 13.10 299 CYS A N 1
ATOM 2300 C CA . CYS A 1 299 ? -17.922 14.566 15.107 1.00 13.53 299 CYS A CA 1
ATOM 2301 C C . CYS A 1 299 ? -18.031 15.635 14.028 1.00 12.04 299 CYS A C 1
ATOM 2302 O O . CYS A 1 299 ? -18.618 16.703 14.231 1.00 11.83 299 CYS A O 1
ATOM 2305 N N . SER A 1 300 ? -17.516 15.291 12.846 1.00 9.75 300 SER A N 1
ATOM 2306 C CA . SER A 1 300 ? -17.716 16.034 11.606 1.00 10.25 300 SER A CA 1
ATOM 2307 C C . SER A 1 300 ? -18.039 15.029 10.503 1.00 11.22 300 SER A C 1
ATOM 2308 O O . SER A 1 300 ? -17.921 13.806 10.677 1.00 11.43 300 SER A O 1
ATOM 2311 N N . ASN A 1 301 ? -18.470 15.554 9.360 1.00 12.04 301 ASN A N 1
ATOM 2312 C CA . ASN A 1 301 ? -18.925 14.712 8.259 1.00 10.35 301 ASN A CA 1
ATOM 2313 C C . ASN A 1 301 ? -18.658 15.449 6.960 1.00 12.01 301 ASN A C 1
ATOM 2314 O O . ASN A 1 301 ? -18.803 16.673 6.905 1.00 13.36 301 ASN A O 1
ATOM 2319 N N . ILE A 1 302 ? -18.266 14.703 5.924 1.00 12.05 302 ILE A N 1
ATOM 2320 C CA . ILE A 1 302 ? -18.127 15.252 4.575 1.00 11.07 302 ILE A CA 1
ATOM 2321 C C . ILE A 1 302 ? -18.522 14.158 3.596 1.00 11.37 302 ILE A C 1
ATOM 2322 O O . ILE A 1 302 ? -18.152 12.997 3.778 1.00 12.47 302 ILE A O 1
ATOM 2327 N N . SER A 1 303 ? -19.301 14.522 2.579 1.00 10.36 303 SER A N 1
ATOM 2328 C CA . SER A 1 303 ? -19.654 13.592 1.510 1.00 10.18 303 SER A CA 1
ATOM 2329 C C . SER A 1 303 ? -19.424 14.293 0.187 1.00 11.92 303 SER A C 1
ATOM 2330 O O . SER A 1 303 ? -19.770 15.466 0.029 1.00 12.41 303 SER A O 1
ATOM 2333 N N . ARG A 1 304 ? -18.865 13.565 -0.764 1.00 10.84 304 ARG A N 1
ATOM 2334 C CA . ARG A 1 304 ? -18.619 14.118 -2.090 1.00 11.66 304 ARG A CA 1
ATOM 2335 C C . ARG A 1 304 ? -19.115 13.119 -3.118 1.00 13.94 304 ARG A C 1
ATOM 2336 O O . ARG A 1 304 ? -19.197 11.907 -2.856 1.00 14.76 304 ARG A O 1
ATOM 2344 N N . THR A 1 305 ? -19.427 13.633 -4.299 1.00 13.84 305 THR A N 1
ATOM 2345 C CA . THR A 1 305 ? -19.690 12.803 -5.467 1.00 11.25 305 THR A CA 1
ATOM 2346 C C . THR A 1 305 ? -18.546 13.020 -6.451 1.00 12.64 305 THR A C 1
ATOM 2347 O O . THR A 1 305 ? -18.158 14.166 -6.717 1.00 14.01 305 THR A O 1
ATOM 2351 N N . PHE A 1 306 ? -17.977 11.933 -6.956 1.00 13.07 306 PHE A N 1
ATOM 2352 C CA . PHE A 1 306 ? -16.957 12.015 -7.985 1.00 14.93 306 PHE A CA 1
ATOM 2353 C C . PHE A 1 306 ? -17.575 11.543 -9.297 1.00 16.48 306 PHE A C 1
ATOM 2354 O O . PHE A 1 306 ? -18.382 10.608 -9.307 1.00 15.88 306 PHE A O 1
ATOM 2362 N N . LEU A 1 307 ? -17.255 12.244 -10.384 1.00 16.35 307 LEU A N 1
ATOM 2363 C CA . LEU A 1 307 ? -17.824 11.970 -11.702 1.00 15.25 307 LEU A CA 1
ATOM 2364 C C . LEU A 1 307 ? -16.727 11.455 -12.624 1.00 18.35 307 LEU A C 1
ATOM 2365 O O . LEU A 1 307 ? -15.678 12.093 -12.759 1.00 18.83 307 LEU A O 1
ATOM 2370 N N . ILE A 1 308 ? -16.959 10.294 -13.233 1.00 17.94 308 ILE A N 1
ATOM 2371 C CA . ILE A 1 308 ? -16.023 9.689 -14.179 1.00 19.54 308 ILE A CA 1
ATOM 2372 C C . ILE A 1 308 ? -16.709 9.673 -15.531 1.00 20.56 308 ILE A C 1
ATOM 2373 O O . ILE A 1 308 ? -17.678 8.929 -15.722 1.00 18.89 308 ILE A O 1
ATOM 2378 N N . ASP A 1 309 ? -16.199 10.462 -16.478 1.00 19.87 309 ASP A N 1
ATOM 2379 C CA . ASP A 1 309 ? -16.796 10.586 -17.800 1.00 20.17 309 ASP A CA 1
ATOM 2380 C C . ASP A 1 309 ? -18.316 10.752 -17.701 1.00 20.47 309 ASP A C 1
ATOM 2381 O O . ASP A 1 309 ? -19.069 10.015 -18.344 1.00 19.97 309 ASP A O 1
ATOM 2386 N N . PRO A 1 310 ? -18.791 11.694 -16.893 1.00 19.54 310 PRO A N 1
ATOM 2387 C CA . PRO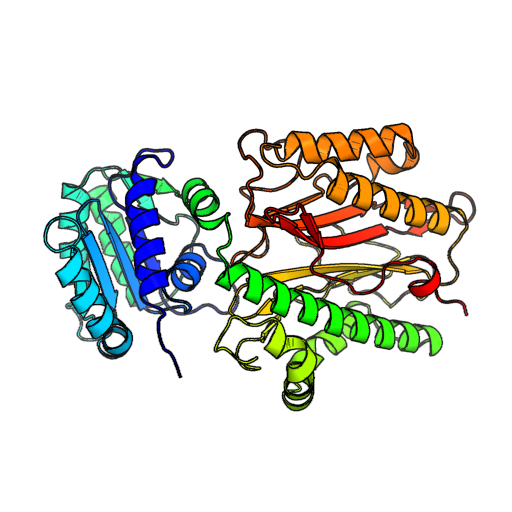 A 1 310 ? -20.234 11.798 -16.638 1.00 18.53 310 PRO A CA 1
ATOM 2388 C C . PRO A 1 310 ? -21.024 12.183 -17.883 1.00 20.35 310 PRO A C 1
ATOM 2389 O O . PRO A 1 310 ? -20.533 12.892 -18.764 1.00 20.36 310 PRO A O 1
ATOM 2393 N N . SER A 1 311 ? -22.278 11.732 -17.927 1.00 19.44 311 SER A N 1
ATOM 2394 C CA . SER A 1 311 ? -23.205 12.216 -18.946 1.00 18.80 311 SER A CA 1
ATOM 2395 C C . SER A 1 311 ? -23.629 13.657 -18.658 1.00 19.43 311 SER A C 1
ATOM 2396 O O . SER A 1 311 ? -23.441 14.178 -17.558 1.00 18.66 311 SER A O 1
ATOM 2399 N N . ASP A 1 312 ? -24.240 14.301 -19.665 1.00 22.57 312 ASP A N 1
ATOM 2400 C CA . ASP A 1 312 ? -24.696 15.679 -19.480 1.00 21.29 312 ASP A CA 1
ATOM 2401 C C . ASP A 1 312 ? -25.755 15.774 -18.391 1.00 21.56 312 ASP A C 1
ATOM 2402 O O . ASP A 1 312 ? -25.804 16.764 -17.649 1.00 22.19 312 ASP A O 1
ATOM 2407 N N . GLU A 1 313 ? -26.633 14.769 -18.282 1.00 21.78 313 GLU A N 1
ATOM 2408 C CA . GLU A 1 313 ? -27.619 14.843 -17.208 1.00 21.19 313 GLU A CA 1
ATOM 2409 C C . GLU A 1 313 ? -26.956 14.725 -15.841 1.00 20.47 313 GLU A C 1
ATOM 2410 O O . GLU A 1 313 ? -27.388 15.380 -14.882 1.00 20.39 313 GLU A O 1
ATOM 2416 N N . MET A 1 314 ? -25.891 13.926 -15.734 1.00 19.26 314 MET A N 1
ATOM 2417 C CA . MET A 1 314 ? -25.185 13.831 -14.462 1.00 17.81 314 MET A CA 1
ATOM 2418 C C . MET A 1 314 ? -24.544 15.157 -14.084 1.00 18.46 314 MET A C 1
ATOM 2419 O O . MET A 1 314 ? -24.644 15.591 -12.928 1.00 16.27 314 MET A O 1
ATOM 2424 N N . THR A 1 315 ? -23.899 15.833 -15.041 1.00 16.39 315 THR A N 1
ATOM 2425 C CA . THR A 1 315 ? -23.233 17.091 -14.694 1.00 17.03 315 THR A CA 1
ATOM 2426 C C . THR A 1 315 ? -24.250 18.176 -14.392 1.00 14.98 315 THR A C 1
ATOM 2427 O O . THR A 1 315 ? -24.052 18.974 -13.480 1.00 14.72 315 THR A O 1
ATOM 2431 N N . ASP A 1 316 ? -25.358 18.198 -15.128 1.00 16.39 316 ASP A N 1
ATOM 2432 C CA . ASP A 1 316 ? -26.390 19.195 -14.858 1.00 18.24 316 ASP A CA 1
ATOM 2433 C C . ASP A 1 316 ? -26.977 18.996 -13.463 1.00 17.76 316 ASP A C 1
ATOM 2434 O O . ASP A 1 316 ? -27.200 19.962 -12.722 1.00 18.73 316 ASP A O 1
ATOM 2439 N N . ASN A 1 317 ? -27.228 17.744 -13.085 1.00 17.57 317 ASN A N 1
ATOM 2440 C CA . ASN A 1 317 ? -27.814 17.501 -11.775 1.00 14.94 317 ASN A CA 1
ATOM 2441 C C . ASN A 1 317 ? -26.796 17.677 -10.664 1.00 15.57 317 ASN A C 1
ATOM 2442 O O . ASN A 1 317 ? -27.169 18.078 -9.560 1.00 16.51 317 ASN A O 1
ATOM 2447 N N . TYR A 1 318 ? -25.513 17.412 -10.927 1.00 15.58 318 TYR A N 1
ATOM 2448 C CA . TYR A 1 318 ? -24.516 17.744 -9.918 1.00 15.85 318 TYR A CA 1
ATOM 2449 C C . TYR A 1 318 ? -24.408 19.252 -9.735 1.00 17.56 318 TYR A C 1
ATOM 2450 O O . TYR A 1 318 ? -24.257 19.737 -8.610 1.00 15.77 318 TYR A O 1
ATOM 2459 N N . ASP A 1 319 ? -24.471 20.009 -10.830 1.00 16.82 319 ASP A N 1
ATOM 2460 C CA . ASP A 1 319 ? -24.473 21.465 -10.706 1.00 15.93 319 ASP A CA 1
ATOM 2461 C C . ASP A 1 319 ? -25.637 21.931 -9.852 1.00 17.21 319 ASP A C 1
ATOM 2462 O O . ASP A 1 319 ? -25.481 22.819 -9.004 1.00 18.20 319 ASP A O 1
ATOM 2467 N N . PHE A 1 320 ? -26.819 21.359 -10.085 1.00 17.12 320 PHE A N 1
ATOM 2468 C CA . PHE A 1 320 ? -27.989 21.690 -9.277 1.00 16.89 320 PHE A CA 1
ATOM 2469 C C . PHE A 1 320 ? -27.783 21.324 -7.815 1.00 16.17 320 PHE A C 1
ATOM 2470 O O . PHE A 1 320 ? -28.139 22.098 -6.921 1.00 17.13 320 PHE A O 1
ATOM 2478 N N . LEU A 1 321 ? -27.225 20.136 -7.547 1.00 14.05 321 LEU A N 1
ATOM 2479 C CA . LEU A 1 321 ? -26.993 19.714 -6.168 1.00 13.60 321 LEU A CA 1
ATOM 2480 C C . LEU A 1 321 ? -26.157 20.740 -5.413 1.00 14.77 321 LEU A C 1
ATOM 2481 O O . LEU A 1 321 ? -26.445 21.051 -4.251 1.00 14.47 321 LEU A O 1
ATOM 2486 N N . LEU A 1 322 ? -25.137 21.308 -6.071 1.00 16.21 322 LEU A N 1
ATOM 2487 C CA . LEU A 1 322 ? -24.349 22.369 -5.444 1.00 16.28 322 LEU A CA 1
ATOM 2488 C C . LEU A 1 322 ? -25.202 23.581 -5.105 1.00 16.52 322 LEU A C 1
ATOM 2489 O O . LEU A 1 322 ? -25.068 24.159 -4.015 1.00 18.93 322 LEU A O 1
ATOM 2494 N N . LEU A 1 323 ? -26.049 24.005 -6.048 1.00 14.05 323 LEU A N 1
ATOM 2495 C CA . LEU A 1 323 ? -26.923 25.157 -5.836 1.00 16.70 323 LEU A CA 1
ATOM 2496 C C . LEU A 1 323 ? -27.909 24.899 -4.711 1.00 17.41 323 LEU A C 1
ATOM 2497 O O . LEU A 1 323 ? -28.218 25.802 -3.928 1.00 17.49 323 LEU A O 1
ATOM 2502 N N . LEU A 1 324 ? -28.404 23.665 -4.608 1.00 16.23 324 LEU A N 1
ATOM 2503 C CA . LEU A 1 324 ? -29.338 23.317 -3.539 1.00 15.32 324 LEU A CA 1
ATOM 2504 C C . LEU A 1 324 ? -28.664 23.380 -2.175 1.00 16.85 324 LEU A C 1
ATOM 2505 O O . LEU A 1 324 ? -29.234 23.908 -1.208 1.00 15.25 324 LEU A O 1
ATOM 2510 N N . GLN A 1 325 ? -27.457 22.822 -2.065 1.00 16.58 325 GLN A N 1
ATOM 2511 C CA . GLN A 1 325 ? -26.745 22.905 -0.793 1.00 17.88 325 GLN A CA 1
ATOM 2512 C C . GLN A 1 325 ? -26.518 24.356 -0.402 1.00 18.37 325 GLN A C 1
ATOM 2513 O O . GLN A 1 325 ? -26.698 24.734 0.761 1.00 16.38 325 GLN A O 1
ATOM 2519 N N . GLU A 1 326 ? -26.138 25.183 -1.371 1.00 19.00 326 GLU A N 1
ATOM 2520 C CA . GLU A 1 326 ? -25.935 26.601 -1.100 1.00 21.27 326 GLU A CA 1
ATOM 2521 C C . GLU A 1 326 ? -27.220 27.257 -0.606 1.00 20.99 326 GLU A C 1
ATOM 2522 O O . GLU A 1 326 ? -27.193 28.056 0.338 1.00 20.21 326 GLU A O 1
ATOM 2528 N N . GLU A 1 327 ? -28.356 26.926 -1.231 1.00 16.93 327 GLU A N 1
ATOM 2529 C CA . GLU A 1 327 ? -29.640 27.451 -0.773 1.00 16.25 327 GLU A CA 1
ATOM 2530 C C . GLU A 1 327 ? -29.905 27.058 0.674 1.00 17.18 327 GLU A C 1
ATOM 2531 O O . GLU A 1 327 ? -30.365 27.878 1.474 1.00 17.39 327 GLU A O 1
ATOM 2537 N N . ILE A 1 328 ? -29.620 25.806 1.031 1.00 16.60 328 ILE A N 1
ATOM 2538 C CA . ILE A 1 328 ? -29.817 25.367 2.409 1.00 16.24 328 ILE A CA 1
ATOM 2539 C C . ILE A 1 328 ? -28.868 26.111 3.343 1.00 19.54 328 ILE A C 1
ATOM 2540 O O . ILE A 1 328 ? -29.291 26.696 4.345 1.00 20.12 328 ILE A O 1
ATOM 2545 N N . ILE A 1 329 ? -27.575 26.128 3.009 1.00 18.80 329 ILE A N 1
ATOM 2546 C CA . ILE A 1 329 ? -26.581 26.641 3.952 1.00 19.74 329 ILE A CA 1
ATOM 2547 C C . ILE A 1 329 ? -26.731 28.143 4.139 1.00 21.63 329 ILE A C 1
ATOM 2548 O O . ILE A 1 329 ? -26.728 28.649 5.270 1.00 24.25 329 ILE A O 1
ATOM 2553 N N . ASN A 1 330 ? -26.873 28.885 3.049 1.00 22.00 330 ASN A N 1
ATOM 2554 C CA . ASN A 1 330 ? -26.784 30.331 3.145 1.00 24.79 330 ASN A CA 1
ATOM 2555 C C . ASN A 1 330 ? -28.134 31.034 3.065 1.00 25.08 330 ASN A C 1
ATOM 2556 O O . ASN A 1 330 ? -28.198 32.257 3.247 1.00 25.56 330 ASN A O 1
ATOM 2561 N N . ASN A 1 331 ? -29.224 30.295 2.869 1.00 20.35 331 ASN A N 1
ATOM 2562 C CA . ASN A 1 331 ? -30.538 30.906 2.921 1.00 20.94 331 ASN A CA 1
ATOM 2563 C C . ASN A 1 331 ? -31.457 30.313 3.978 1.00 22.10 331 ASN A C 1
ATOM 2564 O O . ASN A 1 331 ? -32.127 31.065 4.677 1.00 26.34 331 ASN A O 1
ATOM 2569 N N . LEU A 1 332 ? -31.516 28.988 4.123 1.00 20.10 332 LEU A N 1
ATOM 2570 C CA . LEU A 1 332 ? -32.523 28.387 4.999 1.00 17.67 332 LEU A CA 1
ATOM 2571 C C . LEU A 1 332 ? -32.033 28.149 6.419 1.00 19.21 332 LEU A C 1
ATOM 2572 O O . LEU A 1 332 ? -32.850 28.077 7.344 1.00 20.57 332 LEU A O 1
ATOM 2577 N N . LEU A 1 333 ? -30.728 27.996 6.619 1.00 20.21 333 LEU A N 1
ATOM 2578 C CA . LEU A 1 333 ? -30.174 27.720 7.941 1.00 22.69 333 LEU A CA 1
ATOM 2579 C C . LEU A 1 333 ? -30.150 29.012 8.751 1.00 24.62 333 LEU A C 1
ATOM 2580 O O . LEU A 1 333 ? -29.172 29.753 8.745 1.00 29.83 333 LEU A O 1
ATOM 2585 N N . ARG A 1 334 ? -31.243 29.297 9.458 1.00 24.64 334 ARG A N 1
ATOM 2586 C CA . ARG A 1 334 ? -31.413 30.563 10.147 1.00 24.57 334 ARG A CA 1
ATOM 2587 C C . ARG A 1 334 ? -31.827 30.327 11.592 1.00 24.54 334 ARG A C 1
ATOM 2588 O O . ARG A 1 334 ? -32.559 29.384 11.894 1.00 21.49 334 ARG A O 1
ATOM 2591 N N . VAL A 1 335 ? -31.373 31.218 12.482 1.00 23.91 335 VAL A N 1
ATOM 2592 C CA . VAL A 1 335 ? -31.726 31.112 13.894 1.00 21.80 335 VAL A CA 1
ATOM 2593 C C . VAL A 1 335 ? -33.234 31.188 14.045 1.00 22.21 335 VAL A C 1
ATOM 2594 O O . VAL A 1 335 ? -33.890 32.089 13.509 1.00 23.96 335 VAL A O 1
ATOM 2598 N N . GLY A 1 336 ? -33.797 30.244 14.786 1.00 21.82 336 GLY A N 1
ATOM 2599 C CA . GLY A 1 336 ? -35.230 30.148 14.934 1.00 23.92 336 GLY A CA 1
ATOM 2600 C C . GLY A 1 336 ? -35.902 29.207 13.952 1.00 23.32 336 GLY A C 1
ATOM 2601 O O . GLY A 1 336 ? -37.059 28.827 14.172 1.00 22.64 336 GLY A O 1
ATOM 2602 N N . ALA A 1 337 ? -35.221 28.831 12.874 1.00 20.32 337 ALA A N 1
ATOM 2603 C CA . ALA A 1 337 ? -35.848 27.959 11.883 1.00 20.72 337 ALA A CA 1
ATOM 2604 C C . ALA A 1 337 ? -36.041 26.557 12.448 1.00 17.84 337 ALA A C 1
ATOM 2605 O O . ALA A 1 337 ? -35.222 26.060 13.230 1.00 17.00 337 ALA A O 1
ATOM 2607 N N . THR A 1 338 ? -37.169 25.906 12.040 1.00 16.72 338 THR A N 1
ATOM 2608 C CA . THR A 1 338 ? -37.402 24.513 12.395 1.00 16.17 338 THR A CA 1
ATOM 2609 C C . THR A 1 338 ? -36.781 23.588 11.360 1.00 16.00 338 THR A C 1
ATOM 2610 O O . THR A 1 338 ? -36.545 23.983 10.217 1.00 15.39 338 THR A O 1
ATOM 2614 N N . PRO A 1 339 ? -36.482 22.344 11.742 1.00 15.19 339 PRO A N 1
ATOM 2615 C CA . PRO A 1 339 ? -36.108 21.337 10.736 1.00 15.33 339 PRO A CA 1
ATOM 2616 C C . PRO A 1 339 ? -37.063 21.285 9.554 1.00 14.59 339 PRO A C 1
ATOM 2617 O O . PRO A 1 339 ? -36.631 21.184 8.395 1.00 16.34 339 PRO A O 1
ATOM 2621 N N . LYS A 1 340 ? -38.366 21.364 9.839 1.00 15.42 340 LYS A N 1
ATOM 2622 C CA . LYS A 1 340 ? -39.378 21.297 8.794 1.00 16.07 340 LYS A CA 1
ATOM 2623 C C . LYS A 1 340 ? -39.248 22.452 7.810 1.00 16.44 340 LYS A C 1
ATOM 2624 O O . LYS A 1 340 ? -39.347 22.250 6.598 1.00 17.05 340 LYS A O 1
ATOM 2630 N N . GLN A 1 341 ? -39.034 23.675 8.308 1.00 19.01 341 GLN A N 1
ATOM 2631 C CA . GLN A 1 341 ? -38.866 24.805 7.399 1.00 17.26 341 GLN A CA 1
ATOM 2632 C C . GLN A 1 341 ? -37.637 24.621 6.519 1.00 16.43 341 GLN A C 1
ATOM 2633 O O . GLN A 1 341 ? -37.660 24.941 5.322 1.00 19.01 341 GLN A O 1
ATOM 2639 N N . ILE A 1 342 ? -36.550 24.099 7.092 1.00 15.52 342 ILE A N 1
ATOM 2640 C CA . ILE A 1 342 ? -35.338 23.882 6.313 1.00 14.82 342 ILE A CA 1
ATOM 2641 C C . ILE A 1 342 ? -35.566 22.801 5.263 1.00 15.57 342 ILE A C 1
ATOM 2642 O O . ILE A 1 342 ? -35.309 23.002 4.071 1.00 16.41 342 ILE A O 1
ATOM 2647 N N . TYR A 1 343 ? -36.061 21.636 5.687 1.00 14.31 343 TYR A N 1
ATOM 2648 C CA . TYR A 1 343 ? -36.294 20.563 4.724 1.00 14.12 343 TYR A CA 1
ATOM 2649 C C . TYR A 1 343 ? -37.300 20.998 3.656 1.00 15.30 343 TYR A C 1
ATOM 2650 O O . TYR A 1 343 ? -37.080 20.771 2.461 1.00 14.84 343 TYR A O 1
ATOM 2659 N N . ASP A 1 344 ? -38.420 21.616 4.064 1.00 16.32 344 ASP A N 1
ATOM 2660 C CA . ASP A 1 344 ? -39.415 22.037 3.071 1.00 16.68 344 ASP A CA 1
ATOM 2661 C C . ASP A 1 344 ? -38.846 23.077 2.105 1.00 17.75 344 ASP A C 1
ATOM 2662 O O . ASP A 1 344 ? -39.213 23.090 0.925 1.00 17.22 344 ASP A O 1
ATOM 2667 N N . GLY A 1 345 ? -37.961 23.958 2.581 1.00 17.53 345 GLY A N 1
ATOM 2668 C CA . GLY A 1 345 ? -37.316 24.902 1.669 1.00 18.03 345 GLY A CA 1
ATOM 2669 C C . GLY A 1 345 ? -36.468 24.211 0.610 1.00 16.72 345 GLY A C 1
ATOM 2670 O O . GLY A 1 345 ? -36.396 24.664 -0.535 1.00 16.96 345 GLY A O 1
ATOM 2671 N N . ALA A 1 346 ? -35.775 23.136 0.992 1.00 15.48 346 ALA A N 1
ATOM 2672 C CA . ALA A 1 346 ? -35.056 22.319 0.020 1.00 14.69 346 ALA A CA 1
ATOM 2673 C C . ALA A 1 346 ? -36.016 21.692 -0.988 1.00 15.66 346 ALA A C 1
ATOM 2674 O O . ALA A 1 346 ? -35.740 21.662 -2.191 1.00 15.35 346 ALA A O 1
ATOM 2676 N N . VAL A 1 347 ? -37.130 21.145 -0.504 1.00 15.40 347 VAL A N 1
ATOM 2677 C CA . VAL A 1 347 ? -38.120 20.554 -1.398 1.00 15.90 347 VAL A CA 1
ATOM 2678 C C . VAL A 1 347 ? -38.643 21.593 -2.374 1.00 16.75 347 VAL A C 1
ATOM 2679 O O . VAL A 1 347 ? -38.832 21.310 -3.563 1.00 19.44 347 VAL A O 1
ATOM 2683 N N . ASN A 1 348 ? -38.899 22.807 -1.881 1.00 17.31 348 ASN A N 1
ATOM 2684 C CA . ASN A 1 348 ? -39.357 23.887 -2.752 1.00 19.45 348 ASN A CA 1
ATOM 2685 C C . ASN A 1 348 ? -38.357 24.146 -3.865 1.00 17.95 348 ASN A C 1
ATOM 2686 O O . ASN A 1 348 ? -38.732 24.333 -5.030 1.00 20.78 348 ASN A O 1
ATOM 2691 N N . TYR A 1 349 ? -37.074 24.214 -3.510 1.00 18.17 349 TYR A N 1
ATOM 2692 C CA . TYR A 1 349 ? -36.051 24.547 -4.495 1.00 17.01 349 TYR A CA 1
ATOM 2693 C C . TYR A 1 349 ? -35.955 23.464 -5.570 1.00 16.70 349 TYR A C 1
ATOM 2694 O O . TYR A 1 349 ? -35.807 23.768 -6.757 1.00 17.05 349 TYR A O 1
ATOM 2703 N N . ILE A 1 350 ? -36.085 22.193 -5.179 1.00 16.13 350 ILE A N 1
ATOM 2704 C CA . ILE A 1 350 ? -36.046 21.112 -6.164 1.00 15.93 350 ILE A CA 1
ATOM 2705 C C . ILE A 1 350 ? -37.262 21.168 -7.074 1.00 17.05 350 ILE A C 1
ATOM 2706 O O . ILE A 1 350 ? -37.156 20.987 -8.293 1.00 16.99 350 ILE A O 1
ATOM 2711 N N . ASN A 1 351 ? -38.439 21.397 -6.496 1.00 17.40 351 ASN A N 1
ATOM 2712 C CA . ASN A 1 351 ? -39.659 21.452 -7.297 1.00 18.86 351 ASN A CA 1
ATOM 2713 C C . ASN A 1 351 ? -39.573 22.576 -8.312 1.00 19.79 351 ASN A C 1
ATOM 2714 O O . ASN A 1 351 ? -40.061 22.452 -9.446 1.00 22.29 351 ASN A O 1
ATOM 2719 N N . SER A 1 352 ? -38.943 23.684 -7.915 1.00 20.05 352 SER A N 1
ATOM 2720 C CA . SER A 1 352 ? -38.801 24.820 -8.814 1.00 21.57 352 SER A CA 1
ATOM 2721 C C . SER A 1 352 ? -37.901 24.486 -9.994 1.00 21.89 352 SER A C 1
ATOM 2722 O O . SER A 1 352 ? -38.245 24.771 -11.149 1.00 25.11 352 SER A O 1
ATOM 2725 N N . LYS A 1 353 ? -36.724 23.934 -9.719 1.00 21.52 353 LYS A N 1
ATOM 2726 C CA . LYS A 1 353 ? -35.667 23.821 -10.714 1.00 24.34 353 LYS A CA 1
ATOM 2727 C C . LYS A 1 353 ? -35.541 22.434 -11.329 1.00 24.37 353 LYS A C 1
ATOM 2728 O O . LYS A 1 353 ? -35.191 22.327 -12.509 1.00 27.00 353 LYS A O 1
ATOM 2734 N N . LYS A 1 354 ? -35.818 21.368 -10.572 1.00 21.36 354 LYS A N 1
ATOM 2735 C CA . LYS A 1 354 ? -35.482 20.005 -10.992 1.00 19.76 354 LYS A CA 1
ATOM 2736 C C . LYS A 1 354 ? -36.528 19.024 -10.481 1.00 19.80 354 LYS A C 1
ATOM 2737 O O . LYS A 1 354 ? -36.228 18.134 -9.673 1.00 19.77 354 LYS A O 1
ATOM 2743 N N . PRO A 1 355 ? -37.766 19.128 -10.962 1.00 20.13 355 PRO A N 1
ATOM 2744 C CA . PRO A 1 355 ? -38.808 18.222 -10.457 1.00 19.85 355 PRO A CA 1
ATOM 2745 C C . PRO A 1 355 ? -38.539 16.757 -10.768 1.00 19.89 355 PRO A C 1
ATOM 2746 O O . PRO A 1 355 ? -39.037 15.875 -10.047 1.00 18.41 355 PRO A O 1
ATOM 2750 N N . GLU A 1 356 ? -37.719 16.464 -11.776 1.00 19.67 356 GLU A N 1
ATOM 2751 C CA . GLU A 1 356 ? -37.316 15.082 -12.019 1.00 21.70 356 GLU A CA 1
ATOM 2752 C C . GLU A 1 356 ? -36.528 14.487 -10.860 1.00 19.73 356 GLU A C 1
ATOM 2753 O O . GLU A 1 356 ? -36.384 13.258 -10.801 1.00 19.50 356 GLU A O 1
ATOM 2759 N N . LEU A 1 357 ? -36.021 15.323 -9.945 1.00 16.05 357 LEU A N 1
ATOM 2760 C CA . LEU A 1 357 ? -35.260 14.898 -8.770 1.00 15.12 357 LEU A CA 1
ATOM 2761 C C . LEU A 1 357 ? -36.086 14.878 -7.485 1.00 15.82 357 LEU A C 1
ATOM 2762 O O . LEU A 1 357 ? -35.557 14.493 -6.433 1.00 15.69 357 LEU A O 1
ATOM 2767 N N . SER A 1 358 ? -37.361 15.283 -7.536 1.00 15.46 358 SER A N 1
ATOM 2768 C CA . SER A 1 358 ? -38.162 15.355 -6.313 1.00 16.28 358 SER A CA 1
ATOM 2769 C C . SER A 1 358 ? -38.326 13.983 -5.668 1.00 15.40 358 SER A C 1
ATOM 2770 O O . SER A 1 358 ? -38.243 13.858 -4.436 1.00 15.08 358 SER A O 1
ATOM 2773 N N . ALA A 1 359 ? -38.569 12.952 -6.481 1.00 15.64 359 ALA A N 1
ATOM 2774 C CA . ALA A 1 359 ? -38.902 11.633 -5.938 1.00 16.80 359 ALA A CA 1
ATOM 2775 C C . ALA A 1 359 ? -37.693 10.975 -5.301 1.00 16.38 359 ALA A C 1
ATOM 2776 O O . ALA A 1 359 ? -37.825 10.245 -4.308 1.00 16.99 359 ALA A O 1
ATOM 2778 N N . GLY A 1 360 ? -36.520 11.186 -5.889 1.00 14.95 360 GLY A N 1
ATOM 2779 C CA . GLY A 1 360 ? -35.304 10.536 -5.431 1.00 15.19 360 GLY A CA 1
ATOM 2780 C C . GLY A 1 360 ? -34.602 11.231 -4.293 1.00 15.09 360 GLY A C 1
ATOM 2781 O O . GLY A 1 360 ? -33.638 10.686 -3.750 1.00 13.68 360 GLY A O 1
ATOM 2782 N N . PHE A 1 361 ? -35.082 12.401 -3.903 1.00 13.25 361 PHE A N 1
ATOM 2783 C CA . PHE A 1 361 ? -34.460 13.172 -2.829 1.00 13.98 361 PHE A CA 1
ATOM 2784 C C . PHE A 1 361 ? -34.573 12.431 -1.500 1.00 14.50 361 PHE A C 1
ATOM 2785 O O . PHE A 1 361 ? -35.627 11.858 -1.179 1.00 16.89 361 PHE A O 1
ATOM 2793 N N . THR A 1 362 ? -33.467 12.436 -0.743 1.00 17.98 362 THR A N 1
ATOM 2794 C CA . THR A 1 362 ? -33.461 11.989 0.640 1.00 20.73 362 THR A CA 1
ATOM 2795 C C . THR A 1 362 ? -34.585 12.672 1.416 1.00 17.35 362 THR A C 1
ATOM 2796 O O . THR A 1 362 ? -34.941 13.819 1.133 1.00 19.04 362 THR A O 1
ATOM 2800 N N . LYS A 1 363 ? -35.185 11.953 2.358 1.00 16.21 363 LYS A N 1
ATOM 2801 C CA . LYS A 1 363 ? -36.277 12.525 3.142 1.00 16.49 363 LYS A CA 1
ATOM 2802 C C . LYS A 1 363 ? -35.793 13.377 4.323 1.00 14.45 363 LYS A C 1
ATOM 2803 O O . LYS A 1 363 ? -36.591 13.760 5.193 1.00 14.30 363 LYS A O 1
ATOM 2809 N N . ASN A 1 364 ? -34.500 13.666 4.382 1.00 13.31 364 ASN A N 1
ATOM 2810 C CA . ASN A 1 364 ? -33.985 14.632 5.342 1.00 14.08 364 ASN A CA 1
ATOM 2811 C C . ASN A 1 364 ? -32.749 15.258 4.727 1.00 13.27 364 ASN A C 1
ATOM 2812 O O . ASN A 1 364 ? -32.161 14.708 3.789 1.00 14.97 364 ASN A O 1
ATOM 2817 N N . VAL A 1 365 ? -32.336 16.412 5.258 1.00 11.99 365 VAL A N 1
ATOM 2818 C CA . VAL A 1 365 ? -31.090 17.008 4.775 1.00 12.08 365 VAL A CA 1
ATOM 2819 C C . VAL A 1 365 ? -30.043 17.061 5.883 1.00 12.18 365 VAL A C 1
ATOM 2820 O O . VAL A 1 365 ? -29.159 17.918 5.879 1.00 12.48 365 VAL A O 1
ATOM 2824 N N . GLY A 1 366 ? -30.079 16.090 6.781 1.00 14.14 366 GLY A N 1
ATOM 2825 C CA . GLY A 1 366 ? -29.000 15.958 7.734 1.00 12.21 366 GLY A CA 1
ATOM 2826 C C . GLY A 1 366 ? -29.483 16.066 9.158 1.00 13.53 366 GLY A C 1
ATOM 2827 O O . GLY A 1 366 ? -30.659 15.803 9.454 1.00 14.27 366 GLY A O 1
ATOM 2828 N N . SER A 1 367 ? -28.593 16.442 10.065 1.00 12.57 367 SER A N 1
ATOM 2829 C CA . SER A 1 367 ? -28.995 16.533 11.461 1.00 11.77 367 SER A CA 1
ATOM 2830 C C . SER A 1 367 ? -28.055 17.457 12.213 1.00 12.36 367 SER A C 1
ATOM 2831 O O . SER A 1 367 ? -26.977 17.810 11.736 1.00 11.85 367 SER A O 1
ATOM 2834 N N . LEU A 1 368 ? -28.491 17.844 13.414 1.00 12.61 368 LEU A N 1
ATOM 2835 C CA . LEU A 1 368 ? -27.548 18.331 14.410 1.00 12.32 368 LEU A CA 1
ATOM 2836 C C . LEU A 1 368 ? -26.462 17.283 14.640 1.00 10.85 368 LEU A C 1
ATOM 2837 O O . LEU A 1 368 ? -26.729 16.077 14.618 1.00 11.45 368 LEU A O 1
ATOM 2842 N N . MET A 1 369 ? -25.234 17.752 14.877 1.00 12.52 369 MET A N 1
ATOM 2843 C CA . MET A 1 369 ? -24.077 16.883 15.064 1.00 12.47 369 MET A CA 1
ATOM 2844 C C . MET A 1 369 ? -23.198 17.478 16.159 1.00 12.76 369 MET A C 1
ATOM 2845 O O . MET A 1 369 ? -23.191 18.692 16.370 1.00 15.69 369 MET A O 1
ATOM 2850 N N . GLY A 1 370 ? -22.469 16.614 16.863 1.00 12.89 370 GLY A N 1
ATOM 2851 C CA . GLY A 1 370 ? -21.558 17.083 17.904 1.00 11.52 370 GLY A CA 1
ATOM 2852 C C . GLY A 1 370 ? -20.863 15.902 18.545 1.00 13.58 370 GLY A C 1
ATOM 2853 O O . GLY A 1 370 ? -20.205 15.119 17.849 1.00 11.83 370 GLY A O 1
ATOM 2854 N N . LEU A 1 371 ? -21.026 15.743 19.867 1.00 13.34 371 LEU A N 1
ATOM 2855 C CA . LEU A 1 371 ? -20.575 14.517 20.521 1.00 13.49 371 LEU A CA 1
ATOM 2856 C C . LEU A 1 371 ? -21.325 13.305 19.994 1.00 14.54 371 LEU A C 1
ATOM 2857 O O . LEU A 1 371 ? -20.768 12.200 19.950 1.00 15.76 371 LEU A O 1
ATOM 2862 N N . GLU A 1 372 ? -22.584 13.486 19.602 1.00 11.80 372 GLU A N 1
ATOM 2863 C CA . GLU A 1 372 ? -23.360 12.458 18.916 1.00 11.07 372 GLU A CA 1
ATOM 2864 C C . GLU A 1 372 ? -23.248 12.708 17.419 1.00 11.73 372 GLU A C 1
ATOM 2865 O O . GLU A 1 372 ? -23.463 13.838 16.962 1.00 13.35 372 GLU A O 1
ATOM 2871 N N . PHE A 1 373 ? -22.901 11.668 16.658 1.00 11.20 373 PHE A N 1
ATOM 2872 C CA . PHE A 1 373 ? -22.737 11.853 15.217 1.00 10.99 373 PHE A CA 1
ATOM 2873 C C . PHE A 1 373 ? -24.040 12.285 14.558 1.00 12.13 373 PHE A C 1
ATOM 2874 O O . PHE A 1 373 ? -24.055 13.216 13.732 1.00 11.88 373 PHE A O 1
ATOM 2882 N N . ARG A 1 374 ? -25.146 11.644 14.924 1.00 11.74 374 ARG A N 1
ATOM 2883 C CA . ARG A 1 374 ? -26.467 11.983 14.398 1.00 10.77 374 ARG A CA 1
ATOM 2884 C C . ARG A 1 374 ? -27.443 12.105 15.559 1.00 12.70 374 ARG A C 1
ATOM 2885 O O . ARG A 1 374 ? -27.749 11.116 16.238 1.00 14.48 374 ARG A O 1
ATOM 2893 N N . ASP A 1 375 ? -27.900 13.328 15.807 1.00 12.63 375 ASP A N 1
ATOM 2894 C CA . ASP A 1 375 ? -28.906 13.579 16.836 1.00 13.64 375 ASP A CA 1
ATOM 2895 C C . ASP A 1 375 ? -30.277 13.341 16.224 1.00 13.44 375 ASP A C 1
ATOM 2896 O O . ASP A 1 375 ? -30.820 14.193 15.508 1.00 14.63 375 ASP A O 1
ATOM 2901 N N . SER A 1 376 ? -30.863 12.177 16.534 1.00 14.36 376 SER A N 1
ATOM 2902 C CA . SER A 1 376 ? -32.154 11.795 15.983 1.00 15.14 376 SER A CA 1
ATOM 2903 C C . SER A 1 376 ? -33.293 12.662 16.477 1.00 14.95 376 SER A C 1
ATOM 2904 O O . SER A 1 376 ? -34.384 12.595 15.908 1.00 15.66 376 SER A O 1
ATOM 2907 N N . GLN A 1 377 ? -33.070 13.440 17.533 1.00 17.19 377 GLN A N 1
ATOM 2908 C CA . GLN A 1 377 ? -34.028 14.417 18.019 1.00 16.52 377 GLN A CA 1
ATOM 2909 C C . GLN A 1 377 ? -34.006 15.706 17.216 1.00 14.59 377 GLN A C 1
ATOM 2910 O O . GLN A 1 377 ? -34.820 16.588 17.480 1.00 15.54 377 GLN A O 1
ATOM 2916 N N . PHE A 1 378 ? -33.072 15.856 16.286 1.00 13.77 378 PHE A N 1
ATOM 2917 C CA . PHE A 1 378 ? -32.944 17.100 15.522 1.00 12.67 378 PHE A CA 1
ATOM 2918 C C . PHE A 1 378 ? -32.495 16.723 14.113 1.00 12.91 378 PHE A C 1
ATOM 2919 O O . PHE A 1 378 ? -31.447 17.131 13.635 1.00 11.95 378 PHE A O 1
ATOM 2927 N N . VAL A 1 379 ? -33.303 15.878 13.441 1.00 11.70 379 VAL A N 1
ATOM 2928 C CA . VAL A 1 379 ? -33.106 15.537 12.038 1.00 11.15 379 VAL A CA 1
ATOM 2929 C C . VAL A 1 379 ? -33.799 16.586 11.184 1.00 12.60 379 VAL A C 1
ATOM 2930 O O . VAL A 1 379 ? -34.906 17.041 11.511 1.00 12.97 379 VAL A O 1
ATOM 2934 N N . LEU A 1 380 ? -33.156 16.973 10.074 1.00 11.40 380 LEU A N 1
ATOM 2935 C CA . LEU A 1 380 ? -33.695 18.027 9.221 1.00 11.88 380 LEU A CA 1
ATOM 2936 C C . LEU A 1 380 ? -34.658 17.399 8.221 1.00 12.79 380 LEU A C 1
ATOM 2937 O O . LEU A 1 380 ? -34.336 17.176 7.054 1.00 14.42 380 LEU A O 1
ATOM 2942 N N . ASN A 1 381 ? -35.867 17.091 8.707 1.00 12.76 381 ASN A N 1
ATOM 2943 C CA . ASN A 1 381 ? -36.902 16.470 7.893 1.00 14.72 381 ASN A CA 1
ATOM 2944 C C . ASN A 1 381 ? -38.213 17.227 8.075 1.00 14.16 381 ASN A C 1
ATOM 2945 O O . ASN A 1 381 ? -38.307 18.171 8.876 1.00 17.90 381 ASN A O 1
ATOM 2950 N N . ASN A 1 382 ? -39.251 16.788 7.349 1.00 15.77 382 ASN A N 1
ATOM 2951 C CA . ASN A 1 382 ? -40.544 17.470 7.399 1.00 19.03 382 ASN A CA 1
ATOM 2952 C C . ASN A 1 382 ? -41.265 17.261 8.729 1.00 20.87 382 ASN A C 1
ATOM 2953 O O . ASN A 1 382 ? -42.136 18.066 9.096 1.00 24.57 382 ASN A O 1
ATOM 2958 N N . LYS A 1 383 ? -40.928 16.210 9.463 1.00 21.64 383 LYS A N 1
ATOM 2959 C CA . LYS A 1 383 ? -41.718 15.847 10.628 1.00 23.05 383 LYS A CA 1
ATOM 2960 C C . LYS A 1 383 ? -41.428 16.743 11.827 1.00 22.85 383 LYS A C 1
ATOM 2961 O O . LYS A 1 383 ? -42.344 17.046 12.604 1.00 26.27 383 LYS A O 1
ATOM 2963 N N . ASN A 1 384 ? -40.191 17.201 11.977 1.00 19.05 384 ASN A N 1
ATOM 2964 C CA . ASN A 1 384 ? -39.776 17.885 13.202 1.00 17.38 384 ASN A CA 1
ATOM 2965 C C . ASN A 1 384 ? -40.088 19.377 13.052 1.00 16.02 384 ASN A C 1
ATOM 2966 O O . ASN A 1 384 ? -39.373 20.100 12.354 1.00 16.56 384 ASN A O 1
ATOM 2971 N N . ASP A 1 385 ? -41.161 19.836 13.703 1.00 17.89 385 ASP A N 1
ATOM 2972 C CA . ASP A 1 385 ? -41.492 21.259 13.803 1.00 18.41 385 ASP A CA 1
ATOM 2973 C C . ASP A 1 385 ? -41.323 21.770 15.231 1.00 19.58 385 ASP A C 1
ATOM 2974 O O . ASP A 1 385 ? -41.817 22.850 15.564 1.00 23.44 385 ASP A O 1
ATOM 2979 N N . TYR A 1 386 ? -40.615 21.016 16.077 1.00 20.64 386 TYR A N 1
ATOM 2980 C CA . TYR A 1 386 ? -40.526 21.310 17.503 1.00 25.52 386 TYR A CA 1
ATOM 2981 C C . TYR A 1 386 ? -39.112 21.607 17.986 1.00 25.31 386 TYR A C 1
ATOM 2982 O O . TYR A 1 386 ? -38.913 21.763 19.200 1.00 26.57 386 TYR A O 1
ATOM 2991 N N . ARG A 1 387 ? -38.126 21.650 17.096 1.00 18.73 387 ARG A N 1
ATOM 2992 C CA . ARG A 1 387 ? -36.802 22.152 17.430 1.00 16.40 387 ARG A CA 1
ATOM 2993 C C . ARG A 1 387 ? -36.556 23.425 16.634 1.00 18.46 387 ARG A C 1
ATOM 2994 O O . ARG A 1 387 ? -37.208 23.686 15.619 1.00 20.23 387 ARG A O 1
ATOM 3002 N N . LYS A 1 388 ? -35.619 24.232 17.127 1.00 19.40 388 LYS A N 1
ATOM 3003 C CA . LYS A 1 388 ? -35.306 25.527 16.540 1.00 19.09 388 LYS A CA 1
ATOM 3004 C C . LYS A 1 388 ? -33.797 25.667 16.451 1.00 18.64 388 LYS A C 1
ATOM 3005 O O . LYS A 1 388 ? -33.091 25.329 17.401 1.00 18.46 388 LYS A O 1
ATOM 3011 N N . VAL A 1 389 ? -33.308 26.111 15.292 1.00 18.27 389 VAL A N 1
ATOM 3012 C CA . VAL A 1 389 ? -31.887 26.383 15.129 1.00 16.66 389 VAL A CA 1
ATOM 3013 C C . VAL A 1 389 ? -31.475 27.499 16.071 1.00 14.91 389 VAL A C 1
ATOM 3014 O O . VAL A 1 389 ? -32.180 28.504 16.223 1.00 15.82 389 VAL A O 1
ATOM 3018 N N . GLU A 1 390 ? -30.324 27.331 16.713 1.00 15.29 390 GLU A N 1
ATOM 3019 C CA . GLU A 1 390 ? -29.781 28.362 17.586 1.00 17.58 390 GLU A CA 1
ATOM 3020 C C . GLU A 1 390 ? -28.360 28.675 17.152 1.00 14.61 390 GLU A C 1
ATOM 3021 O O . GLU A 1 390 ? -27.667 27.812 16.610 1.00 15.73 390 GLU A O 1
ATOM 3027 N N . ASN A 1 391 ? -27.930 29.908 17.410 1.00 17.03 391 ASN A N 1
ATOM 3028 C CA . ASN A 1 391 ? -26.517 30.249 17.263 1.00 16.17 391 ASN A CA 1
ATOM 3029 C C . ASN A 1 391 ? -25.683 29.277 18.092 1.00 15.96 391 ASN A C 1
ATOM 3030 O O . ASN A 1 391 ? -26.024 28.965 19.239 1.00 17.03 391 ASN A O 1
ATOM 3035 N N . GLY A 1 392 ? -24.604 28.773 17.490 1.00 15.04 392 GLY A N 1
ATOM 3036 C CA . GLY A 1 392 ? -23.741 27.790 18.125 1.00 15.04 392 GLY A CA 1
ATOM 3037 C C . GLY A 1 392 ? -24.059 26.354 17.794 1.00 16.15 392 GLY A C 1
ATOM 3038 O O . GLY A 1 392 ? -23.276 25.447 18.162 1.00 15.48 392 GLY A O 1
ATOM 3039 N N . ASP A 1 393 ? -25.181 26.099 17.132 1.00 15.27 393 ASP A N 1
ATOM 3040 C CA . ASP A 1 393 ? -25.455 24.750 16.660 1.00 15.54 393 ASP A CA 1
ATOM 3041 C C . ASP A 1 393 ? -24.508 24.383 15.528 1.00 14.98 393 ASP A C 1
ATOM 3042 O O . ASP A 1 393 ? -24.125 25.225 14.717 1.00 15.70 393 ASP A O 1
ATOM 3047 N N . CYS A 1 394 ? -24.155 23.101 15.467 1.00 13.12 394 CYS A N 1
ATOM 3048 C CA . CYS A 1 394 ? -23.349 22.564 14.384 1.00 12.15 394 CYS A CA 1
ATOM 3049 C C . CYS A 1 394 ? -24.165 21.503 13.667 1.00 13.75 394 CYS A C 1
ATOM 3050 O O . CYS A 1 394 ? -24.727 20.616 14.317 1.00 15.36 394 CYS A O 1
ATOM 3053 N N . PHE A 1 395 ? -24.212 21.578 12.336 1.00 12.52 395 PHE A N 1
ATOM 3054 C CA . PHE A 1 395 ? -25.002 20.630 11.556 1.00 10.56 395 PHE A CA 1
ATOM 3055 C C . PHE A 1 395 ? -24.139 19.819 10.603 1.00 11.47 395 PHE A C 1
ATOM 3056 O O . PHE A 1 395 ? -23.119 20.284 10.075 1.00 11.20 395 PHE A O 1
ATOM 3064 N N . ASN A 1 396 ? -24.578 18.575 10.401 1.00 12.04 396 ASN A N 1
ATOM 3065 C CA . ASN A 1 396 ? -24.233 17.772 9.233 1.00 11.26 396 ASN A CA 1
ATOM 3066 C C . ASN A 1 396 ? -25.307 18.057 8.188 1.00 12.20 396 ASN A C 1
ATOM 3067 O O . ASN A 1 396 ? -26.439 17.599 8.325 1.00 11.71 396 ASN A O 1
ATOM 3072 N N . ILE A 1 397 ? -24.980 18.864 7.180 1.00 10.73 397 ILE A N 1
ATOM 3073 C CA . ILE A 1 397 ? -25.919 19.143 6.095 1.00 10.88 397 ILE A CA 1
ATOM 3074 C C . ILE A 1 397 ? -25.590 18.143 4.999 1.00 10.68 397 ILE A C 1
ATOM 3075 O O . ILE A 1 397 ? -24.558 18.266 4.328 1.00 12.71 397 ILE A O 1
ATOM 3080 N N . SER A 1 398 ? -26.453 17.132 4.839 1.00 11.65 398 SER A N 1
ATOM 3081 C CA . SER A 1 398 ? -26.161 15.993 3.973 1.00 11.21 398 SER A CA 1
ATOM 3082 C C . SER A 1 398 ? -27.375 15.773 3.091 1.00 11.46 398 SER A C 1
ATOM 3083 O O . SER A 1 398 ? -28.485 15.561 3.596 1.00 11.67 398 SER A O 1
ATOM 3086 N N . LEU A 1 399 ? -27.177 15.813 1.786 1.00 12.11 399 LEU A N 1
ATOM 3087 C CA . LEU A 1 399 ? -28.310 15.611 0.904 1.00 15.77 399 LEU A CA 1
ATOM 3088 C C . LEU A 1 399 ? -27.949 14.666 -0.220 1.00 16.20 399 LEU A C 1
ATOM 3089 O O . LEU A 1 399 ? -26.798 14.551 -0.627 1.00 13.71 399 LEU A O 1
ATOM 3094 N N . GLY A 1 400 ? -28.966 13.986 -0.714 1.00 19.31 400 GLY A N 1
ATOM 3095 C CA . GLY A 1 400 ? -28.731 12.928 -1.671 1.00 24.46 400 GLY A CA 1
ATOM 3096 C C . GLY A 1 400 ? -29.931 12.754 -2.565 1.00 21.85 400 GLY A C 1
ATOM 3097 O O . GLY A 1 400 ? -31.055 13.120 -2.207 1.00 18.69 400 GLY A O 1
ATOM 3098 N N . PHE A 1 401 ? -29.662 12.222 -3.758 1.00 19.58 401 PHE A N 1
ATOM 3099 C CA . PHE A 1 401 ? -30.692 11.814 -4.704 1.00 16.15 401 PHE A CA 1
ATOM 3100 C C . PHE A 1 401 ? -30.356 10.386 -5.115 1.00 15.80 401 PHE A C 1
ATOM 3101 O O . PHE A 1 401 ? -29.205 10.103 -5.465 1.00 14.46 401 PHE A O 1
ATOM 3109 N N . ASN A 1 402 ? -31.335 9.490 -5.062 1.00 14.15 402 ASN A N 1
ATOM 3110 C CA . ASN A 1 402 ? -31.071 8.095 -5.391 1.00 14.07 402 ASN A CA 1
ATOM 3111 C C . ASN A 1 402 ? -31.990 7.657 -6.525 1.00 15.96 402 ASN A C 1
ATOM 3112 O O . ASN A 1 402 ? -32.949 8.349 -6.891 1.00 19.23 402 ASN A O 1
ATOM 3117 N N . ASN A 1 403 ? -31.649 6.515 -7.119 1.00 14.72 403 ASN A N 1
ATOM 3118 C CA . ASN A 1 403 ? -32.524 5.866 -8.104 1.00 16.48 403 ASN A CA 1
ATOM 3119 C C . ASN A 1 403 ? -32.728 6.749 -9.332 1.00 16.85 403 ASN A C 1
ATOM 3120 O O . ASN A 1 403 ? -33.837 6.876 -9.864 1.00 21.11 403 ASN A O 1
ATOM 3125 N N . LEU A 1 404 ? -31.646 7.348 -9.797 1.00 16.81 404 LEU A N 1
ATOM 3126 C CA . LEU A 1 404 ? -31.641 8.097 -11.040 1.00 18.09 404 LEU A CA 1
ATOM 3127 C C . LEU A 1 404 ? -31.079 7.224 -12.152 1.00 18.92 404 LEU A C 1
ATOM 3128 O O . LEU A 1 404 ? -30.288 6.313 -11.906 1.00 17.49 404 LEU A O 1
ATOM 3133 N N . LYS A 1 405 ? -31.494 7.515 -13.386 1.00 19.37 405 LYS A N 1
ATOM 3134 C CA . LYS A 1 405 ? -30.922 6.881 -14.561 1.00 20.64 405 LYS A CA 1
ATOM 3135 C C . LYS A 1 405 ? -30.726 7.925 -15.645 1.00 19.27 405 LYS A C 1
ATOM 3136 O O . LYS A 1 405 ? -31.576 8.797 -15.834 1.00 18.52 405 LYS A O 1
ATOM 3142 N N . ASP A 1 406 ? -29.612 7.842 -16.353 1.00 17.15 406 ASP A N 1
ATOM 3143 C CA . ASP A 1 406 ? -29.466 8.672 -17.542 1.00 17.82 406 ASP A CA 1
ATOM 3144 C C . ASP A 1 406 ? -30.563 8.333 -18.548 1.00 19.49 406 ASP A C 1
ATOM 3145 O O . ASP A 1 406 ? -30.844 7.161 -18.805 1.00 19.89 406 ASP A O 1
ATOM 3150 N N . SER A 1 407 ? -31.215 9.361 -19.095 1.00 20.16 407 SER A N 1
ATOM 3151 C CA . SER A 1 407 ? -32.382 9.109 -19.934 1.00 25.78 407 SER A CA 1
ATOM 3152 C C . SER A 1 407 ? -32.044 8.420 -21.252 1.00 27.59 407 SER A C 1
ATOM 3153 O O . SER A 1 407 ? -32.934 7.807 -21.861 1.00 26.51 4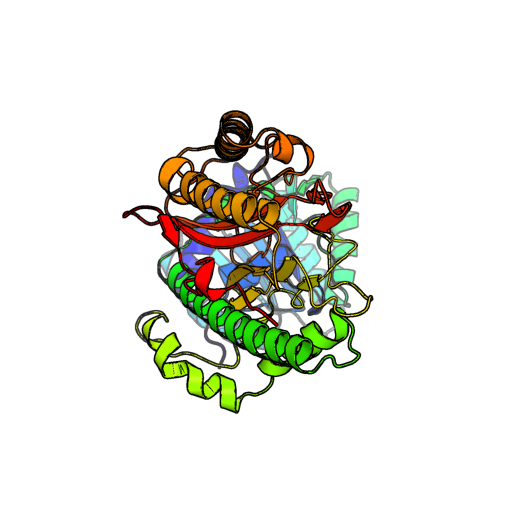07 SER A O 1
ATOM 3156 N N . LYS A 1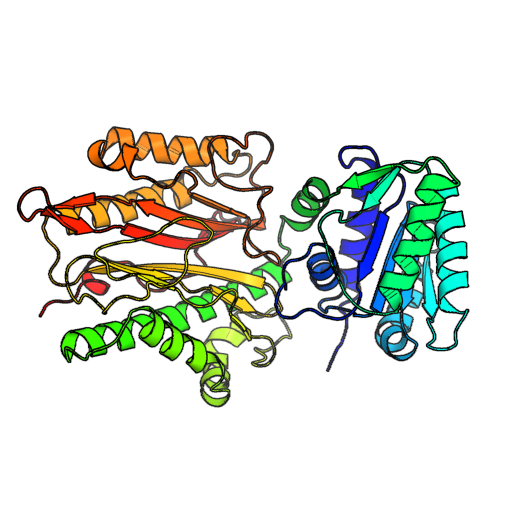 408 ? -30.799 8.505 -21.713 1.00 29.26 408 LYS A N 1
ATOM 3157 C CA . LYS A 1 408 ? -30.431 7.917 -22.997 1.00 34.47 408 LYS A CA 1
ATOM 3158 C C . LYS A 1 408 ? -29.665 6.607 -22.865 1.00 32.96 408 LYS A C 1
ATOM 3159 O O . LYS A 1 408 ? -29.941 5.657 -23.610 1.00 34.91 408 LYS A O 1
ATOM 3165 N N . THR A 1 409 ? -28.715 6.524 -21.931 1.00 26.36 409 THR A N 1
ATOM 3166 C CA . THR A 1 409 ? -27.959 5.294 -21.737 1.00 23.85 409 THR A CA 1
ATOM 3167 C C . THR A 1 409 ? -28.591 4.359 -20.717 1.00 21.71 409 THR A C 1
ATOM 3168 O O . THR A 1 409 ? -28.194 3.195 -20.651 1.00 21.04 409 THR A O 1
ATOM 3172 N N . GLY A 1 410 ? -29.538 4.841 -19.913 1.00 19.27 410 GLY A N 1
ATOM 3173 C CA . GLY A 1 410 ? -30.096 4.045 -18.840 1.00 20.57 410 GLY A CA 1
ATOM 3174 C C . GLY A 1 410 ? -29.175 3.807 -17.666 1.00 20.41 410 GLY A C 1
ATOM 3175 O O . GLY A 1 410 ? -29.559 3.077 -16.742 1.00 20.85 410 GLY A O 1
ATOM 3176 N N . ALA A 1 411 ? -27.975 4.391 -17.671 1.00 19.17 411 ALA A N 1
ATOM 3177 C CA . ALA A 1 411 ? -27.004 4.153 -16.609 1.00 19.97 411 ALA A CA 1
ATOM 3178 C C . ALA A 1 411 ? -27.524 4.641 -15.257 1.00 19.19 411 ALA A C 1
ATOM 3179 O O . ALA A 1 411 ? -27.967 5.782 -15.121 1.00 18.58 411 ALA A O 1
ATOM 3181 N N . SER A 1 412 ? -27.460 3.766 -14.260 1.00 16.96 412 SER A N 1
ATOM 3182 C CA . SER A 1 412 ? -27.878 4.112 -12.907 1.00 17.39 412 SER A CA 1
ATOM 3183 C C . SER A 1 412 ? -26.865 5.043 -12.254 1.00 16.74 412 SER A C 1
ATOM 3184 O O . SER A 1 412 ? -25.648 4.851 -12.377 1.00 17.51 412 SER A O 1
ATOM 3187 N N . TYR A 1 413 ? -27.360 6.049 -11.533 1.00 15.16 413 TYR A N 1
ATOM 3188 C CA . TYR A 1 413 ? -26.466 6.888 -10.747 1.00 13.10 413 TYR A CA 1
ATOM 3189 C C . TYR A 1 413 ? -27.196 7.459 -9.539 1.00 13.54 413 TYR A C 1
ATOM 3190 O O . TYR A 1 413 ? -28.383 7.211 -9.317 1.00 15.29 413 TYR A O 1
ATOM 3199 N N . ALA A 1 414 ? -26.436 8.167 -8.718 1.00 14.13 414 ALA A N 1
ATOM 3200 C CA . ALA A 1 414 ? -26.944 8.773 -7.500 1.00 11.90 414 ALA A CA 1
ATOM 3201 C C . ALA A 1 414 ? -26.023 9.940 -7.216 1.00 12.16 414 ALA A C 1
ATOM 3202 O O . ALA A 1 414 ? -24.928 10.036 -7.781 1.00 15.03 414 ALA A O 1
ATOM 3204 N N . LEU A 1 415 ? -26.486 10.842 -6.369 1.00 12.74 415 LEU A N 1
ATOM 3205 C CA . LEU A 1 415 ? -25.729 12.044 -6.048 1.00 12.16 415 LEU A CA 1
ATOM 3206 C C . LEU A 1 415 ? -25.778 12.265 -4.554 1.00 13.71 415 LEU A C 1
ATOM 3207 O O . LEU A 1 415 ? -26.831 12.106 -3.933 1.00 14.81 415 LEU A O 1
ATOM 3212 N N . GLN A 1 416 ? -24.660 12.693 -3.978 1.00 12.80 416 GLN A N 1
ATOM 3213 C CA . GLN A 1 416 ? -24.684 12.963 -2.556 1.00 11.66 416 GLN A CA 1
ATOM 3214 C C . GLN A 1 416 ? -23.612 13.983 -2.210 1.00 13.95 416 GLN A C 1
ATOM 3215 O O . GLN A 1 416 ? -22.473 13.873 -2.658 1.00 16.58 416 GLN A O 1
ATOM 3221 N N . LEU A 1 417 ? -23.979 14.956 -1.380 1.00 14.17 417 LEU A N 1
ATOM 3222 C CA . LEU A 1 417 ? -23.048 15.989 -0.954 1.00 12.54 417 LEU A CA 1
ATOM 3223 C C . LEU A 1 417 ? -23.314 16.268 0.513 1.00 11.13 417 LEU A C 1
ATOM 3224 O O . LEU A 1 417 ? -24.473 16.436 0.892 1.00 13.29 417 LEU A O 1
ATOM 3229 N N . ALA A 1 418 ? -22.259 16.338 1.328 1.00 9.84 418 ALA A N 1
ATOM 3230 C CA . ALA A 1 418 ? -22.432 16.690 2.735 1.00 10.91 418 ALA A CA 1
ATOM 3231 C C . ALA A 1 418 ? -21.282 17.567 3.200 1.00 10.90 418 ALA A C 1
ATOM 3232 O O . ALA A 1 418 ? -20.141 17.390 2.778 1.00 11.44 418 ALA A O 1
ATOM 3234 N N . ASP A 1 419 ? -21.593 18.510 4.096 1.00 10.90 419 ASP A N 1
ATOM 3235 C CA . ASP A 1 419 ? -20.585 19.350 4.718 1.00 10.18 419 ASP A CA 1
ATOM 3236 C C . ASP A 1 419 ? -20.987 19.629 6.155 1.00 11.74 419 ASP A C 1
ATOM 3237 O O . ASP A 1 419 ? -22.169 19.582 6.510 1.00 12.43 419 ASP A O 1
ATOM 3242 N N . THR A 1 420 ? -19.986 19.943 6.974 1.00 9.98 420 THR A N 1
ATOM 3243 C CA . THR A 1 420 ? -20.210 20.323 8.365 1.00 11.08 420 THR A CA 1
ATOM 3244 C C . THR A 1 420 ? -20.332 21.841 8.456 1.00 10.89 420 THR A C 1
ATOM 3245 O O . THR A 1 420 ? -19.481 22.570 7.940 1.00 11.58 420 THR A O 1
ATOM 3249 N N . VAL A 1 421 ? -21.408 22.315 9.074 1.00 12.37 421 VAL A N 1
ATOM 3250 C CA . VAL A 1 421 ? -21.729 23.741 9.096 1.00 13.20 421 VAL A CA 1
ATOM 3251 C C . VAL A 1 421 ? -21.953 24.181 10.536 1.00 13.12 421 VAL A C 1
ATOM 3252 O O . VAL A 1 421 ? -22.777 23.594 11.246 1.00 15.51 421 VAL A O 1
ATOM 3256 N N . GLN A 1 422 ? -21.252 25.227 10.946 1.00 14.07 422 GLN A N 1
ATOM 3257 C CA . GLN A 1 422 ? -21.329 25.786 12.283 1.00 14.98 422 GLN A CA 1
ATOM 3258 C C . GLN A 1 422 ? -22.108 27.091 12.233 1.00 15.11 422 GLN A C 1
ATOM 3259 O O . GLN A 1 422 ? -21.770 27.979 11.454 1.00 15.74 422 GLN A O 1
ATOM 3265 N N . LEU A 1 423 ? -23.133 27.225 13.075 1.00 14.42 423 LEU A N 1
ATOM 3266 C CA . LEU A 1 423 ? -23.786 28.524 13.239 1.00 14.74 423 LEU A CA 1
ATOM 3267 C C . LEU A 1 423 ? -22.936 29.374 14.160 1.00 16.40 423 LEU A C 1
ATOM 3268 O O . LEU A 1 423 ? -22.680 28.974 15.300 1.00 16.33 423 LEU A O 1
ATOM 3273 N N . THR A 1 424 ? -22.507 30.541 13.680 1.00 15.75 424 THR A N 1
ATOM 3274 C CA . THR A 1 424 ? -21.804 31.526 14.489 1.00 16.42 424 THR A CA 1
ATOM 3275 C C . THR A 1 424 ? -22.565 32.847 14.493 1.00 18.59 424 THR A C 1
ATOM 3276 O O . THR A 1 424 ? -23.556 33.031 13.776 1.00 18.88 424 THR A O 1
ATOM 3280 N N . SER A 1 425 ? -22.084 33.785 15.313 1.00 19.43 425 SER A N 1
ATOM 3281 C CA . SER A 1 425 ? -22.718 35.102 15.327 1.00 21.81 425 SER A CA 1
ATOM 3282 C C . SER A 1 425 ? -22.612 35.772 13.962 1.00 23.91 425 SER A C 1
ATOM 3283 O O . SER A 1 425 ? -23.476 36.577 13.596 1.00 26.91 425 SER A O 1
ATOM 3286 N N . GLY A 1 426 ? -21.573 35.445 13.194 1.00 23.39 426 GLY A N 1
ATOM 3287 C CA . GLY A 1 426 ? -21.418 35.945 11.844 1.00 23.81 426 GLY A CA 1
ATOM 3288 C C . GLY A 1 426 ? -22.177 35.177 10.797 1.00 26.81 426 GLY A C 1
ATOM 3289 O O . GLY A 1 426 ? -22.079 35.490 9.604 1.00 29.54 426 GLY A O 1
ATOM 3290 N N . GLY A 1 427 ? -22.950 34.180 11.217 1.00 25.12 427 GLY A N 1
ATOM 3291 C CA . GLY A 1 427 ? -23.734 33.379 10.313 1.00 23.17 427 GLY A CA 1
ATOM 3292 C C . GLY A 1 427 ? -23.171 31.982 10.185 1.00 20.78 427 GLY A C 1
ATOM 3293 O O . GLY A 1 427 ? -22.248 31.587 10.905 1.00 17.81 427 GLY A O 1
ATOM 3294 N N . PRO A 1 428 ? -23.731 31.203 9.268 1.00 19.45 428 PRO A N 1
ATOM 3295 C CA . PRO A 1 428 ? -23.236 29.838 9.067 1.00 17.65 428 PRO A CA 1
ATOM 3296 C C . PRO A 1 428 ? -21.819 29.865 8.529 1.00 16.91 428 PRO A C 1
ATOM 3297 O O . PRO A 1 428 ? -21.461 30.717 7.715 1.00 20.91 428 PRO A O 1
ATOM 3301 N N . LYS A 1 429 ? -21.005 28.931 9.003 1.00 16.00 429 LYS A N 1
ATOM 3302 C CA . LYS A 1 429 ? -19.617 28.825 8.566 1.00 16.82 429 LYS A CA 1
ATOM 3303 C C . LYS A 1 429 ? -19.375 27.370 8.198 1.00 15.95 429 LYS A C 1
ATOM 3304 O O . LYS A 1 429 ? -19.592 26.477 9.027 1.00 15.52 429 LYS A O 1
ATOM 3310 N N . VAL A 1 430 ? -18.979 27.123 6.952 1.00 16.34 430 VAL A N 1
ATOM 3311 C CA . VAL A 1 430 ? -18.723 25.754 6.503 1.00 14.08 430 VAL A CA 1
ATOM 3312 C C . VAL A 1 430 ? -17.346 25.332 7.006 1.00 13.93 430 VAL A C 1
ATOM 3313 O O . VAL A 1 430 ? -16.336 25.986 6.717 1.00 18.66 430 VAL A O 1
ATOM 3317 N N . LEU A 1 431 ? -17.300 24.249 7.790 1.00 15.02 431 LEU A N 1
ATOM 3318 C CA . LEU A 1 431 ? -16.050 23.830 8.412 1.00 14.63 431 LEU A CA 1
ATOM 3319 C C . LEU A 1 431 ? -15.235 22.876 7.546 1.00 14.43 431 LEU A C 1
ATOM 3320 O O . LEU A 1 431 ? -14.010 22.815 7.698 1.00 16.71 431 LEU A O 1
ATOM 3325 N N . THR A 1 432 ? -15.887 22.127 6.663 1.00 13.33 432 THR A N 1
ATOM 3326 C CA . THR A 1 432 ? -15.245 21.184 5.745 1.00 13.63 432 THR A CA 1
ATOM 3327 C C . THR A 1 432 ? -15.057 21.906 4.413 1.00 16.82 432 THR A C 1
ATOM 3328 O O . THR A 1 432 ? -16.040 22.272 3.753 1.00 16.61 432 THR A O 1
ATOM 3332 N N . ASN A 1 433 ? -13.797 22.140 4.031 1.00 15.48 433 ASN A N 1
ATOM 3333 C CA . ASN A 1 433 ? -13.467 22.977 2.887 1.00 17.89 433 ASN A CA 1
ATOM 3334 C C . ASN A 1 433 ? -12.822 22.196 1.751 1.00 17.92 433 ASN A C 1
ATOM 3335 O O . ASN A 1 433 ? -12.375 22.805 0.778 1.00 19.81 433 ASN A O 1
ATOM 3340 N N . TYR A 1 434 ? -12.821 20.863 1.811 1.00 15.25 434 TYR A N 1
ATOM 3341 C CA . TYR A 1 434 ? -12.373 20.088 0.662 1.00 15.52 434 TYR A CA 1
ATOM 3342 C C . TYR A 1 434 ? -13.232 20.437 -0.551 1.00 17.28 434 TYR A C 1
ATOM 3343 O O . TYR A 1 434 ? -14.441 20.656 -0.432 1.00 16.45 434 TYR A O 1
ATOM 3352 N N . THR A 1 435 ? -12.595 20.529 -1.721 1.00 17.44 435 THR A N 1
ATOM 3353 C CA . THR A 1 435 ? -13.293 21.011 -2.908 1.00 15.56 435 THR A CA 1
ATOM 3354 C C . THR A 1 435 ? -14.548 20.194 -3.223 1.00 15.00 435 THR A C 1
ATOM 3355 O O . THR A 1 435 ? -14.635 18.986 -2.968 1.00 15.76 435 THR A O 1
ATOM 3359 N N . LYS A 1 436 ? -15.541 20.888 -3.776 1.00 15.11 436 LYS A N 1
ATOM 3360 C CA . LYS A 1 436 ? -16.694 20.253 -4.391 1.00 13.19 436 LYS A CA 1
ATOM 3361 C C . LYS A 1 436 ? -16.963 20.861 -5.758 1.00 13.39 436 LYS A C 1
ATOM 3362 O O . LYS A 1 436 ? -18.028 20.627 -6.328 1.00 16.72 436 LYS A O 1
ATOM 3368 N N . SER A 1 437 ? -16.027 21.638 -6.289 1.00 14.73 437 SER A N 1
ATOM 3369 C CA . SER A 1 437 ? -16.212 22.208 -7.614 1.00 16.58 437 SER A CA 1
ATOM 3370 C C . SER A 1 437 ? -16.242 21.079 -8.623 1.00 16.45 437 SER A C 1
ATOM 3371 O O . SER A 1 437 ? -15.415 20.169 -8.554 1.00 17.47 437 SER A O 1
ATOM 3374 N N . ARG A 1 438 ? -17.206 21.123 -9.549 1.00 16.54 438 ARG A N 1
ATOM 3375 C CA . ARG A 1 438 ? -17.356 20.017 -10.496 1.00 14.90 438 ARG A CA 1
ATOM 3376 C C . ARG A 1 438 ? -16.062 19.758 -11.261 1.00 17.26 438 ARG A C 1
ATOM 3377 O O . ARG A 1 438 ? -15.669 18.603 -11.458 1.00 20.27 438 ARG A O 1
ATOM 3385 N N . SER A 1 439 ? -15.356 20.820 -11.647 1.00 17.79 439 SER A N 1
ATOM 3386 C CA . SER A 1 439 ? -14.124 20.662 -12.407 1.00 18.13 439 SER A CA 1
ATOM 3387 C C . SER A 1 439 ? -13.059 19.889 -11.645 1.00 19.20 439 SER A C 1
ATOM 3388 O O . SER A 1 439 ? -12.113 19.395 -12.270 1.00 22.83 439 SER A O 1
ATOM 3391 N N . GLN A 1 440 ? -13.169 19.803 -10.316 1.00 16.90 440 GLN A N 1
ATOM 3392 C CA . GLN A 1 440 ? -12.158 19.158 -9.488 1.00 18.03 440 GLN A CA 1
ATOM 3393 C C . GLN A 1 440 ? -12.595 17.826 -8.917 1.00 19.29 440 GLN A C 1
ATOM 3394 O O . GLN A 1 440 ? -11.771 17.148 -8.287 1.00 19.33 440 GLN A O 1
ATOM 3400 N N . ILE A 1 441 ? -13.862 17.449 -9.081 1.00 16.97 441 ILE A N 1
ATOM 3401 C CA . ILE A 1 441 ? -14.326 16.118 -8.704 1.00 15.53 441 ILE A CA 1
ATOM 3402 C C . ILE A 1 441 ? -14.668 15.283 -9.936 1.00 18.47 441 ILE A C 1
ATOM 3403 O O . ILE A 1 441 ? -15.194 14.164 -9.810 1.00 17.69 441 ILE A O 1
ATOM 3408 N N . SER A 1 442 ? -14.346 15.787 -11.122 1.00 19.68 442 SER A N 1
ATOM 3409 C CA . SER A 1 442 ? -14.602 15.115 -12.387 1.00 21.13 442 SER A CA 1
ATOM 3410 C C . SER A 1 442 ? -13.293 14.603 -12.962 1.00 24.31 442 SER A C 1
ATOM 3411 O O . SER A 1 442 ? -12.302 15.335 -13.008 1.00 23.61 442 SER A O 1
ATOM 3414 N N . PHE A 1 443 ? -13.305 13.359 -13.423 1.00 24.07 443 PHE A N 1
ATOM 3415 C CA . PHE A 1 443 ? -12.117 12.723 -13.963 1.00 26.05 443 PHE A CA 1
ATOM 3416 C C . PHE A 1 443 ? -12.508 12.003 -15.240 1.00 27.82 443 PHE A C 1
ATOM 3417 O O . PHE A 1 443 ? -13.631 11.506 -15.363 1.00 25.80 443 PHE A O 1
ATOM 3425 N N . TYR A 1 444 ? -11.588 11.976 -16.202 1.00 30.07 444 TYR A N 1
ATOM 3426 C CA . TYR A 1 444 ? -11.888 11.501 -17.546 1.00 34.94 444 TYR A CA 1
ATOM 3427 C C . TYR A 1 444 ? -10.859 10.465 -17.965 1.00 39.80 444 TYR A C 1
ATOM 3428 O O . TYR A 1 444 ? -9.658 10.659 -17.759 1.00 41.54 444 TYR A O 1
ATOM 3437 N N . PHE A 1 445 ? -11.332 9.367 -18.546 1.00 43.42 445 PHE A N 1
ATOM 3438 C CA . PHE A 1 445 ? -10.448 8.293 -18.970 1.00 47.06 445 PHE A CA 1
ATOM 3439 C C . PHE A 1 445 ? -10.751 7.906 -20.410 1.00 49.10 445 PHE A C 1
ATOM 3440 O O . PHE A 1 445 ? -11.792 8.282 -20.950 1.00 50.03 445 PHE A O 1
#

Secondary structure (DSSP, 8-state):
-----HHHHHHHHHHHHHHGGGSTT--SEEEEEE-S--TT-TT-HHHHHHHHHHSS--SSEEEEE-SSEEEEEE-HHHHHHHHHHHHHHHHHTTTT-EEEEEEP-SSTTHHHHHHHHHHHHHHHH-SEEEE-TT----SHHHHHHHHHHHHHHHHS--EEEE-HHHHHHHH-S--HHHHHHHHHHHHHHHHHHHHHHHHHHHHHHTT---BHHHHHHHHHHGGG-HHHHHTTHHHHGGGSPTT----GGGEEESS--EEE-SSS---STT----SSBP--SEEEEEEE-EEETTEE--EEEEEEES--HHHHHHHHHHHHHHHHIIIII--TT--HHHHHHHHHHHHHHH-GGGTTTB-SEEEEE-SSSSS-TTSEEESS--S----TT-EEEEEEEEEEEE-TTT--EEEEEEEEEEEEETTEEEE---S---HHHHEE--

Solvent-accessible surface area: 19432 Å² total; per-residue (Å²): 138,41,143,12,57,40,78,17,8,25,101,19,1,30,38,0,46,99,103,1,60,93,12,104,53,76,2,42,0,0,1,1,24,0,1,53,62,57,95,149,78,40,54,27,38,2,9,1,0,0,16,14,2,10,38,46,49,9,38,49,1,0,6,0,0,15,139,107,8,2,0,8,0,0,34,55,74,46,14,63,104,5,93,141,10,7,62,134,5,28,141,137,28,124,101,74,3,110,3,41,46,36,97,16,38,201,118,127,40,66,21,69,117,27,0,74,50,0,8,84,90,0,104,144,43,18,62,13,0,0,22,18,63,170,33,70,20,132,31,174,13,25,93,71,9,126,43,19,27,66,79,3,61,88,70,61,68,9,73,41,20,56,2,13,55,10,0,4,33,16,18,2,66,11,59,163,48,3,50,19,8,0,23,0,0,0,61,0,0,11,52,0,0,60,44,0,4,87,56,0,41,42,13,25,110,125,91,46,101,31,49,0,25,108,2,5,60,44,0,43,81,38,13,111,106,51,200,54,6,106,159,10,33,104,63,0,48,98,41,11,24,109,93,54,67,17,54,22,130,67,14,65,20,7,50,57,3,33,0,3,0,2,80,165,24,40,28,171,105,88,11,197,17,20,138,78,89,10,58,27,87,10,0,0,4,1,9,0,0,0,36,1,57,42,8,0,0,8,0,3,0,0,0,0,3,61,20,30,117,58,8,17,73,10,0,47,8,0,43,103,0,3,90,38,0,5,90,86,33,6,60,102,35,13,16,0,80,109,0,12,44,9,0,56,98,45,1,98,79,121,45,79,109,2,45,100,17,9,24,154,32,0,0,0,5,3,4,12,26,37,49,11,81,45,2,17,0,38,76,84,6,90,127,17,135,1,80,66,3,0,0,0,6,0,23,0,0,0,26,131,18,134,8,74,176,103,39,44,35,4,0,0,22,0,0,0,0,0,3,5,41,110,82,20,45,115,42,4,2,97,35,35,51,55,83,98,105,0,10,60,154,113

CATH classification: 3.40.350.10 (+1 more: 3.90.230.10)